Protein AF-0000000087185429 (afdb_homodimer)

Nearest PDB structures (foldseek):
  2g0b-assembly11_D  TM=6.725E-01  e=2.643E-06  uncultured bacterium
  3igr-assembly1_A  TM=6.087E-01  e=1.611E-06  Aliivibrio fischeri ES114
  2psw-assembly2_B  TM=6.385E-01  e=3.778E-05  Homo sapiens
  6wf5-assembly2_B  TM=6.052E-01  e=3.726E-04  Homo sapiens
  7crm-assembly1_B  TM=5.732E-01  e=5.327E-03  Mycolicibacterium smegmatis MC2 155

InterPro domains:
  IPR000182 GNAT domain [PF00583] (148-203)
  IPR000182 GNAT domain [PS51186] (90-230)
  IPR016181 Acyl-CoA N-acyltransferase [SSF55729] (7-210)
  IPR052523 Trichothecene Biosynthesis Acetyltransferases [PTHR42791] (1-214)

Solvent-accessible surface area (backbone atoms only — not comparable to full-atom values): 26079 Å² total; per-residue (Å²): 137,78,51,90,70,32,45,80,39,75,58,53,82,88,43,38,69,62,54,15,49,47,51,40,57,57,47,65,69,37,53,64,41,60,60,30,30,52,74,60,78,37,62,70,47,47,51,52,53,32,38,50,51,46,50,51,41,70,70,33,90,54,34,48,46,33,30,29,27,33,64,84,81,63,45,74,43,31,39,38,31,38,33,59,40,48,71,82,55,75,57,63,75,61,40,47,93,95,62,58,57,61,71,56,81,58,45,29,59,70,51,46,49,53,52,52,51,42,52,49,54,31,55,51,46,61,60,43,54,70,67,61,69,76,63,68,66,56,70,65,73,78,84,68,72,100,72,83,60,46,31,33,29,49,74,48,77,42,60,39,79,94,54,55,95,69,54,55,69,59,52,52,48,51,50,51,50,50,51,21,57,75,66,72,29,52,41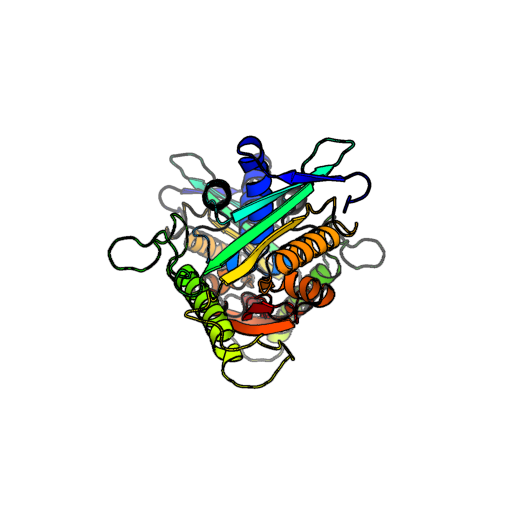,34,32,73,33,49,35,88,50,42,62,57,43,44,74,72,55,32,41,81,74,37,71,43,78,41,63,49,45,81,80,45,59,78,45,40,18,42,19,41,29,36,43,31,24,30,33,46,77,99,137,76,51,89,70,34,43,84,41,74,58,54,82,87,42,37,69,62,54,16,50,48,52,40,59,58,48,63,69,37,54,63,41,63,62,31,32,51,75,59,79,38,60,70,47,47,50,52,53,31,38,49,52,48,51,52,42,72,70,32,91,54,34,50,46,34,30,29,29,32,63,86,82,65,45,76,42,31,38,39,31,38,32,58,41,46,71,81,56,77,57,63,74,60,38,48,91,94,61,59,58,61,70,57,83,58,46,29,59,70,51,46,50,53,52,52,51,43,53,50,53,29,56,50,45,62,60,42,52,69,65,60,70,76,62,68,69,56,70,65,73,79,83,68,71,101,71,83,60,46,31,33,29,51,75,46,74,41,64,39,77,94,54,54,95,69,54,55,68,58,51,52,46,51,51,52,49,50,51,20,58,75,67,72,29,54,41,31,34,75,33,48,36,88,49,40,63,57,43,43,74,72,56,31,40,82,76,36,71,41,77,41,62,49,45,80,82,45,59,77,44,42,18,43,19,41,29,35,42,31,24,30,33,46,78,105

Sequence (472 aa):
MSIPNHSILPSTEADVATLASFVQESKLQLAINRFLIIDWPNEPVQQALYTSAVESALKDPQVDTMKVVDDRSGDIVASMVLSRRSGDQAKVSTADAEGSPAVPHGVNPDVFSVVMDSVKEINEGLEGIEHLGMTCNFTRPAASDQGTNQRLELTHICVAPSSRRQGIGSQLMRLAVDKATAARLPLITCSEPPAHEFFLKQGLIDTKWVDIDLRKWAPDHAGYGVFRISGMSLPRMSIPNHSILPSTEADVATLASFVQESKLQLAINRFLIIDWPNEPVQQALYTSAVESALKDPQVDTMKVVDDRSGDIVASMVLSRRSGDQAKVSTADAEGSPAVPHGVNPDVFSVVMDSVKEINEGLEGIEHLGMTCNFTRPAASDQGTNQRLELTHICVAPSSRRQGIGSQLMRLAVDKATAARLPLITCSEPPAHEFFLKQGLIDTKWVDIDLRKWAPDHAGYGVFRISGMSLPR

Foldseek 3Di:
DDQVQKDKAFDDPVCLQVQLVQVLVVLLPDPLCQQFFAPPPPVVQSSVVSSVVSVVLSPDPQKTKMFMARNPPRDTFKIWMKGKDWLVVVQPPCQDDVRDRDRDPRTDPVSVVVVSVFVVVQSVLVVCVVPPPPDLVPVPDDPDDPDTLIAMETEDIGGHPVCPPSCPRLVVLVVSVVVCVVVVHKYKYWDWDVCVVVVVVSQKDFRDKDWDAPCVRPPPPPPGGITMITMIIHRD/DDQVQKDKAFDDPVCLQVQLVQVLVVLLPDPLCQQFFAPPPPVVQSSVVSSVVSVVLSPDPQKTKMFMARNVPRDTFKIWMKGKDWPVVVQPPCQDDVRDRDRDPRTDPVSVVVVSVFVVVQSVLVVCVVPPPPDPVPVPDDPDDPDTLIAMETEDIGGHPVCPPSCPRLVVLVVSVVVCVVVVHKYKYWDWDVCVVVVVVSQKDFRDKDWDAPCVRPPPPPPGGITMITMIIHRD

Structure (mmCIF, N/CA/C/O backbone):
data_AF-0000000087185429-model_v1
#
loop_
_entity.id
_entity.type
_entity.pdbx_description
1 polymer 'N-acetyltransferase domain-containing protein'
#
loop_
_atom_site.group_PDB
_atom_site.id
_atom_site.type_symbol
_atom_site.label_atom_id
_atom_site.label_alt_id
_atom_site.label_comp_id
_atom_site.label_asym_id
_atom_site.label_entity_id
_atom_site.label_seq_id
_atom_site.pdbx_PDB_ins_code
_atom_site.Cartn_x
_atom_site.Cartn_y
_atom_site.Cartn_z
_atom_site.occupancy
_atom_site.B_iso_or_equiv
_atom_site.auth_seq_id
_atom_site.auth_comp_id
_atom_site.auth_asym_id
_atom_site.auth_atom_id
_atom_site.pdbx_PDB_model_num
ATOM 1 N N . MET A 1 1 ? 10.859 28.688 21.25 1 48.25 1 MET A N 1
ATOM 2 C CA . MET A 1 1 ? 10.828 27.406 21.938 1 48.25 1 MET A CA 1
ATOM 3 C C . MET A 1 1 ? 11.703 26.391 21.219 1 48.25 1 MET A C 1
ATOM 5 O O . MET A 1 1 ? 11.523 26.141 20.016 1 48.25 1 MET A O 1
ATOM 9 N N . SER A 1 2 ? 12.914 26.234 21.719 1 63.72 2 SER A N 1
ATOM 10 C CA . SER A 1 2 ? 13.992 25.516 21.047 1 63.72 2 SER A CA 1
ATOM 11 C C . SER A 1 2 ? 13.914 24.016 21.328 1 63.72 2 SER A C 1
ATOM 13 O O . SER A 1 2 ? 13.469 23.594 22.406 1 63.72 2 SER A O 1
ATOM 15 N N . ILE A 1 3 ? 13.727 23.141 20.312 1 69.88 3 ILE A N 1
ATOM 16 C CA . ILE A 1 3 ? 13.93 21.703 20.438 1 69.88 3 ILE A CA 1
ATOM 17 C C . ILE A 1 3 ? 15.398 21.406 20.734 1 69.88 3 ILE A C 1
ATOM 19 O O . ILE A 1 3 ? 16.281 21.828 20 1 69.88 3 ILE A O 1
ATOM 23 N N . PRO A 1 4 ? 15.602 20.797 21.938 1 80.5 4 PRO A N 1
ATOM 24 C CA . PRO A 1 4 ? 17.016 20.547 22.203 1 80.5 4 PRO A CA 1
ATOM 25 C C . PRO A 1 4 ? 17.75 19.953 21 1 80.5 4 PRO A C 1
ATOM 27 O O . PRO A 1 4 ? 17.266 19 20.391 1 80.5 4 PRO A O 1
ATOM 30 N N . ASN A 1 5 ? 18.812 20.547 20.656 1 89.12 5 ASN A N 1
ATOM 31 C CA . ASN A 1 5 ? 19.719 20.094 19.609 1 89.12 5 ASN A CA 1
ATOM 32 C C . ASN A 1 5 ? 19.094 20.219 18.234 1 89.12 5 ASN A C 1
ATOM 34 O O . ASN A 1 5 ? 19.516 19.547 17.281 1 89.12 5 ASN A O 1
ATOM 38 N N . HIS A 1 6 ? 18.031 20.953 18.125 1 94.19 6 HIS A N 1
ATOM 39 C CA . HIS A 1 6 ? 17.375 21.203 16.844 1 94.19 6 HIS A CA 1
ATOM 40 C C . HIS A 1 6 ? 17 22.672 16.688 1 94.19 6 HIS A C 1
ATOM 42 O O . HIS A 1 6 ? 16.797 23.375 17.672 1 94.19 6 HIS A O 1
ATOM 48 N N . SER A 1 7 ? 16.953 23.172 15.539 1 94.81 7 SER A N 1
ATOM 49 C CA . SER A 1 7 ? 16.516 24.516 15.203 1 94.81 7 SER A CA 1
ATOM 50 C C . SER A 1 7 ? 15.328 24.5 14.258 1 94.81 7 SER A C 1
ATOM 52 O O . SER A 1 7 ? 15.281 23.703 13.312 1 94.81 7 SER A O 1
ATOM 54 N N . ILE A 1 8 ? 14.352 25.281 14.57 1 96 8 ILE A N 1
ATOM 55 C CA . ILE A 1 8 ? 13.211 25.484 13.68 1 96 8 ILE A CA 1
ATOM 56 C C . ILE A 1 8 ? 13.445 26.703 12.797 1 96 8 ILE A C 1
ATOM 58 O O . ILE A 1 8 ? 13.617 27.812 13.312 1 96 8 ILE A O 1
ATOM 62 N N . LEU A 1 9 ? 13.461 26.5 11.523 1 96.31 9 LEU A N 1
ATOM 63 C CA . LEU A 1 9 ? 13.758 27.562 10.57 1 96.31 9 LEU A CA 1
ATOM 64 C C . LEU A 1 9 ? 12.719 27.609 9.461 1 96.31 9 LEU A C 1
ATOM 66 O O . LEU A 1 9 ? 12.078 26.609 9.156 1 96.31 9 LEU A O 1
ATOM 70 N N . PRO A 1 10 ? 12.523 28.781 8.914 1 96.69 10 PRO A N 1
ATOM 71 C CA . PRO A 1 10 ? 11.703 28.812 7.699 1 96.69 10 PRO A CA 1
ATOM 72 C C . PRO A 1 10 ? 12.297 27.969 6.566 1 96.69 10 PRO A C 1
ATOM 74 O O . PRO A 1 10 ? 13.516 27.922 6.402 1 96.69 10 PRO A O 1
ATOM 77 N N . SER A 1 11 ? 11.477 27.375 5.82 1 97.44 11 SER A N 1
ATOM 78 C CA . SER A 1 11 ? 11.945 26.609 4.672 1 97.44 11 SER A CA 1
ATOM 79 C C . SER A 1 11 ? 12.32 27.516 3.512 1 97.44 11 SER A C 1
ATOM 81 O O . SER A 1 11 ? 11.82 28.641 3.414 1 97.44 11 SER A O 1
ATOM 83 N N . THR A 1 12 ? 13.219 27.047 2.662 1 97.06 12 THR A N 1
ATOM 84 C CA . THR A 1 12 ? 13.656 27.781 1.475 1 97.06 12 THR A CA 1
ATOM 85 C C . THR A 1 12 ? 13.547 26.906 0.231 1 97.06 12 THR A C 1
ATOM 87 O O . THR A 1 12 ? 13.227 25.719 0.33 1 97.06 12 THR A O 1
ATOM 90 N N . GLU A 1 13 ? 13.828 27.469 -0.905 1 97 13 GLU A N 1
ATOM 91 C CA . GLU A 1 13 ? 13.781 26.734 -2.168 1 97 13 GLU A CA 1
ATOM 92 C C . GLU A 1 13 ? 14.789 25.594 -2.178 1 97 13 GLU A C 1
ATOM 94 O O . GLU A 1 13 ? 14.539 24.547 -2.793 1 97 13 GLU A O 1
ATOM 99 N N . ALA A 1 14 ? 15.812 25.734 -1.462 1 97.56 14 ALA A N 1
ATOM 100 C CA . ALA A 1 14 ? 16.859 24.719 -1.407 1 97.56 14 ALA A CA 1
ATOM 101 C C . ALA A 1 14 ? 16.375 23.469 -0.679 1 97.56 14 ALA A C 1
ATOM 103 O O . ALA A 1 14 ? 16.984 22.406 -0.791 1 97.56 14 ALA A O 1
ATOM 104 N N . ASP A 1 15 ? 15.312 23.609 0.046 1 98.06 15 ASP A N 1
ATOM 105 C CA . ASP A 1 15 ? 14.836 22.516 0.892 1 98.06 15 ASP A CA 1
ATOM 106 C C . ASP A 1 15 ? 13.758 21.703 0.185 1 98.06 15 ASP A C 1
ATOM 108 O O . ASP A 1 15 ? 13.305 20.688 0.7 1 98.06 15 ASP A O 1
ATOM 112 N N . VAL A 1 16 ? 13.352 22.094 -1.02 1 97.56 16 VAL A N 1
ATOM 113 C CA . VAL A 1 16 ? 12.148 21.594 -1.669 1 97.56 16 VAL A CA 1
ATOM 114 C C . VAL A 1 16 ? 12.25 20.094 -1.862 1 97.56 16 VAL A C 1
ATOM 116 O O . VAL A 1 16 ? 11.32 19.344 -1.54 1 97.56 16 VAL A O 1
ATOM 119 N N . ALA A 1 17 ? 13.352 19.609 -2.334 1 97.5 17 ALA A N 1
ATOM 120 C CA . ALA A 1 17 ? 13.523 18.188 -2.607 1 97.5 17 ALA A CA 1
ATOM 121 C C . ALA A 1 17 ? 13.344 17.359 -1.337 1 97.5 17 ALA A C 1
ATOM 123 O O . ALA A 1 17 ? 12.648 16.344 -1.342 1 97.5 17 ALA A O 1
ATOM 124 N N . THR A 1 18 ? 13.938 17.781 -0.292 1 97.5 18 THR A N 1
ATOM 125 C CA . THR A 1 18 ? 13.891 17.078 0.98 1 97.5 18 THR A CA 1
ATOM 126 C C . THR A 1 18 ? 12.477 17.109 1.559 1 97.5 18 THR A C 1
ATOM 128 O O . THR A 1 18 ? 11.953 16.078 1.999 1 97.5 18 THR A O 1
ATOM 131 N N . LEU A 1 19 ? 11.875 18.25 1.512 1 96.5 19 LEU A N 1
ATOM 132 C CA . LEU A 1 19 ? 10.539 18.391 2.064 1 96.5 19 LEU A CA 1
ATOM 133 C C . LEU A 1 19 ? 9.523 17.578 1.263 1 96.5 19 LEU A C 1
ATOM 135 O O . LEU A 1 19 ? 8.641 16.938 1.836 1 96.5 19 LEU A O 1
ATOM 139 N N . ALA A 1 20 ? 9.703 17.609 -0.04 1 95.69 20 ALA A N 1
ATOM 140 C CA . ALA A 1 20 ? 8.828 16.812 -0.901 1 95.69 20 ALA A CA 1
ATOM 141 C C . ALA A 1 20 ? 8.953 15.328 -0.604 1 95.69 20 ALA A C 1
ATOM 143 O O . ALA A 1 20 ? 7.961 14.594 -0.627 1 95.69 20 ALA A O 1
ATOM 144 N N . SER A 1 21 ? 10.148 14.914 -0.334 1 96.06 21 SER A N 1
ATOM 145 C CA . SER A 1 21 ? 10.367 13.508 -0.025 1 96.06 21 SER A CA 1
ATOM 146 C C . SER A 1 21 ? 9.672 13.109 1.27 1 96.06 21 SER A C 1
ATOM 148 O O . SER A 1 21 ? 9.18 11.984 1.396 1 96.06 21 SER A O 1
ATOM 150 N N . PHE A 1 22 ? 9.609 14.016 2.275 1 94.56 22 PHE A N 1
ATOM 151 C CA . PHE A 1 22 ? 8.883 13.758 3.518 1 94.56 22 PHE A CA 1
ATOM 152 C C . PHE A 1 22 ? 7.402 13.547 3.248 1 94.56 22 PHE A C 1
ATOM 154 O O . PHE A 1 22 ? 6.805 12.586 3.74 1 94.56 22 PHE A O 1
ATOM 161 N N . VAL A 1 23 ? 6.91 14.422 2.424 1 93.06 23 VAL A N 1
ATOM 162 C CA . VAL A 1 23 ? 5.484 14.352 2.115 1 93.06 23 VAL A CA 1
ATOM 163 C C . VAL A 1 23 ? 5.188 13.07 1.334 1 93.06 23 VAL A C 1
ATOM 165 O O . VAL A 1 23 ? 4.242 12.344 1.654 1 93.06 23 VAL A O 1
ATOM 168 N N . GLN A 1 24 ? 6.008 12.812 0.373 1 93.94 24 GLN A N 1
ATOM 169 C CA . GLN A 1 24 ? 5.82 11.625 -0.457 1 93.94 24 GLN A CA 1
ATOM 170 C C . GLN A 1 24 ? 5.852 10.352 0.386 1 93.94 24 GLN A C 1
ATOM 172 O O . GLN A 1 24 ? 5.004 9.477 0.224 1 93.94 24 GLN A O 1
ATOM 177 N N . GLU A 1 25 ? 6.801 10.258 1.239 1 92.44 25 GLU A N 1
ATOM 178 C CA . GLU A 1 25 ? 6.938 9.078 2.096 1 92.44 25 GLU A CA 1
ATOM 179 C C . GLU A 1 25 ? 5.719 8.906 2.996 1 92.44 25 GLU A C 1
ATOM 181 O O . GLU A 1 25 ? 5.254 7.785 3.211 1 92.44 25 GLU A O 1
ATOM 186 N N . SER A 1 26 ? 5.262 10 3.492 1 91.94 26 SER A N 1
ATOM 187 C CA . SER A 1 26 ? 4.094 9.953 4.363 1 91.94 26 SER A CA 1
ATOM 188 C C . SER A 1 26 ? 2.848 9.523 3.594 1 91.94 26 SER A C 1
ATOM 190 O O . SER A 1 26 ? 2.096 8.656 4.051 1 91.94 26 SER A O 1
ATOM 192 N N . LYS A 1 27 ? 2.666 10.07 2.404 1 93.5 27 LYS A N 1
ATOM 193 C CA . LYS A 1 27 ? 1.468 9.789 1.622 1 93.5 27 LYS A CA 1
ATOM 194 C C . LYS A 1 27 ? 1.499 8.359 1.069 1 93.5 27 LYS A C 1
ATOM 196 O O . LYS A 1 27 ? 0.457 7.719 0.943 1 93.5 27 LYS A O 1
ATOM 201 N N . LEU A 1 28 ? 2.658 7.91 0.781 1 93.56 28 LEU A N 1
ATOM 202 C CA . LEU A 1 28 ? 2.818 6.562 0.248 1 93.56 28 LEU A CA 1
ATOM 203 C C . LEU A 1 28 ? 2.285 5.523 1.229 1 93.56 28 LEU A C 1
ATOM 205 O O . LEU A 1 28 ? 1.789 4.473 0.819 1 93.56 28 LEU A O 1
ATOM 209 N N . GLN A 1 29 ? 2.322 5.84 2.465 1 92.62 29 GLN A N 1
ATOM 210 C CA . GLN A 1 29 ? 1.948 4.883 3.498 1 92.62 29 GLN A CA 1
ATOM 211 C C . GLN A 1 29 ? 0.431 4.777 3.627 1 92.62 29 GLN A C 1
ATOM 213 O O . GLN A 1 29 ? -0.08 3.855 4.27 1 92.62 29 GLN A O 1
ATOM 218 N N . LEU A 1 30 ? -0.275 5.637 3.064 1 95.19 30 LEU A N 1
ATOM 219 C CA . LEU A 1 30 ? -1.728 5.656 3.203 1 95.19 30 LEU A CA 1
ATOM 220 C C . LEU A 1 30 ? -2.379 4.664 2.244 1 95.19 30 LEU A C 1
ATOM 222 O O . LEU A 1 30 ? -2.01 4.602 1.068 1 95.19 30 LEU A O 1
ATOM 226 N N . ALA A 1 31 ? -3.381 3.922 2.775 1 97.5 31 ALA A N 1
ATOM 227 C CA . ALA A 1 31 ? -4.09 2.945 1.951 1 97.5 31 ALA A CA 1
ATOM 228 C C . ALA A 1 31 ? -4.707 3.607 0.724 1 97.5 31 ALA A C 1
ATOM 230 O O . ALA A 1 31 ? -4.719 3.027 -0.364 1 97.5 31 ALA A O 1
ATOM 231 N N . ILE A 1 32 ? -5.18 4.812 0.864 1 96.75 32 ILE A N 1
ATOM 232 C CA . ILE A 1 32 ? -5.895 5.488 -0.214 1 96.75 32 ILE A CA 1
ATOM 233 C C . ILE A 1 32 ? -4.914 5.863 -1.324 1 96.75 32 ILE A C 1
ATOM 235 O O . ILE A 1 32 ? -5.312 6.047 -2.477 1 96.75 32 ILE A O 1
ATOM 239 N N . ASN A 1 33 ? -3.619 6.062 -0.973 1 97 33 ASN A N 1
ATOM 240 C CA . ASN A 1 33 ? -2.604 6.383 -1.971 1 97 33 ASN A CA 1
ATOM 241 C C . ASN A 1 33 ? -2.566 5.34 -3.086 1 97 33 ASN A C 1
ATOM 243 O O . ASN A 1 33 ? -2.348 5.68 -4.25 1 97 33 ASN A O 1
ATOM 247 N N . ARG A 1 34 ? -2.846 4.102 -2.771 1 96.62 34 ARG A N 1
ATOM 248 C CA . ARG A 1 34 ? -2.873 2.982 -3.707 1 96.62 34 ARG A CA 1
ATOM 249 C C . ARG A 1 34 ? -3.842 3.25 -4.855 1 96.62 34 ARG A C 1
ATOM 251 O O . ARG A 1 34 ? -3.596 2.838 -5.988 1 96.62 34 ARG A O 1
ATOM 258 N N . PHE A 1 35 ? -4.824 3.93 -4.582 1 97.25 35 PHE A N 1
ATOM 259 C CA . PHE A 1 35 ? -5.891 4.113 -5.562 1 97.25 35 PHE A CA 1
ATOM 260 C C . PHE A 1 35 ? -5.844 5.516 -6.156 1 97.25 35 PHE A C 1
ATOM 262 O O . PHE A 1 35 ? -6.434 5.77 -7.211 1 97.25 35 PHE A O 1
ATOM 269 N N . LEU A 1 36 ? -5.188 6.387 -5.438 1 96 36 LEU A N 1
ATOM 270 C CA . LEU A 1 36 ? -5.098 7.781 -5.859 1 96 36 LEU A CA 1
ATOM 271 C C . LEU A 1 36 ? -4.121 7.938 -7.02 1 96 36 LEU A C 1
ATOM 273 O O . LEU A 1 36 ? -4.359 8.727 -7.934 1 96 36 LEU A O 1
ATOM 277 N N . ILE A 1 37 ? -3.045 7.191 -7.055 1 96.38 37 ILE A N 1
ATOM 278 C CA . ILE A 1 37 ? -1.981 7.312 -8.047 1 96.38 37 ILE A CA 1
ATOM 279 C C . ILE A 1 37 ? -2.178 6.273 -9.148 1 96.38 37 ILE A C 1
ATOM 281 O O . ILE A 1 37 ? -2.291 5.078 -8.867 1 96.38 37 ILE A O 1
ATOM 285 N N . ILE A 1 38 ? -2.262 6.648 -10.344 1 95.12 38 ILE A N 1
ATOM 286 C CA . ILE A 1 38 ? -2.383 5.742 -11.484 1 95.12 38 ILE A CA 1
ATOM 287 C C . ILE A 1 38 ? -1.075 4.977 -11.672 1 95.12 38 ILE A C 1
ATOM 289 O O . ILE A 1 38 ? 0.01 5.555 -11.57 1 95.12 38 ILE A O 1
ATOM 293 N N . ASP A 1 39 ? -1.194 3.658 -11.992 1 92.31 39 ASP A N 1
ATOM 294 C CA . ASP A 1 39 ? -0.044 2.781 -12.188 1 92.31 39 ASP A CA 1
ATOM 295 C C . ASP A 1 39 ? 0.844 2.75 -10.945 1 92.31 39 ASP A C 1
ATOM 297 O O . ASP A 1 39 ? 2.059 2.943 -11.047 1 92.31 39 ASP A O 1
ATOM 301 N N . TRP A 1 40 ? 0.24 2.586 -9.812 1 93.62 40 TRP A N 1
ATOM 302 C CA . TRP A 1 40 ? 0.867 2.645 -8.492 1 93.62 40 TRP A CA 1
ATOM 303 C C . TRP A 1 40 ? 2.018 1.65 -8.398 1 93.62 40 TRP A C 1
ATOM 305 O O . TRP A 1 40 ? 1.944 0.548 -8.945 1 93.62 40 TRP A O 1
ATOM 315 N N . PRO A 1 41 ? 3.203 2.062 -7.816 1 92.88 41 PRO A N 1
ATOM 316 C CA . PRO A 1 41 ? 3.371 3.268 -7 1 92.88 41 PRO A CA 1
ATOM 317 C C . PRO A 1 41 ? 3.701 4.504 -7.832 1 92.88 41 PRO A C 1
ATOM 319 O O . PRO A 1 41 ? 3.529 5.633 -7.367 1 92.88 41 PRO A O 1
ATOM 322 N N . ASN A 1 42 ? 4.207 4.258 -9.055 1 94.25 42 ASN A N 1
ATOM 323 C CA . ASN A 1 42 ? 4.5 5.344 -9.977 1 94.25 42 ASN A CA 1
ATOM 324 C C . ASN A 1 42 ? 5.293 6.457 -9.305 1 94.25 42 ASN A C 1
ATOM 326 O O . ASN A 1 42 ? 4.84 7.602 -9.242 1 94.25 42 ASN A O 1
ATOM 330 N N . GLU A 1 43 ? 6.508 6.215 -8.891 1 93.12 43 GLU A N 1
ATOM 331 C CA . GLU A 1 43 ? 7.332 7.086 -8.055 1 93.12 43 GLU A CA 1
ATOM 332 C C . GLU A 1 43 ? 7.582 8.43 -8.734 1 93.12 43 GLU A C 1
ATOM 334 O O . GLU A 1 43 ? 7.484 9.477 -8.094 1 93.12 43 GLU A O 1
ATOM 339 N N . PRO A 1 44 ? 7.805 8.422 -10.016 1 94.75 44 PRO A N 1
ATOM 340 C CA . PRO A 1 44 ? 8.047 9.711 -10.656 1 94.75 44 PRO A CA 1
ATOM 341 C C . PRO A 1 44 ? 6.848 10.648 -10.57 1 94.75 44 PRO A C 1
ATOM 343 O O . PRO A 1 44 ? 7.008 11.852 -10.328 1 94.75 44 PRO A O 1
ATOM 346 N N . VAL A 1 45 ? 5.684 10.133 -10.695 1 94.19 45 VAL A N 1
ATOM 347 C CA . VAL A 1 45 ? 4.473 10.938 -10.641 1 94.19 45 VAL A CA 1
ATOM 348 C C . VAL A 1 45 ? 4.266 11.469 -9.227 1 94.19 45 VAL A C 1
ATOM 350 O O . VAL A 1 45 ? 3.939 12.641 -9.031 1 94.19 45 VAL A O 1
ATOM 353 N N . GLN A 1 46 ? 4.473 10.633 -8.273 1 95.5 46 GLN A N 1
ATOM 354 C CA . GLN A 1 46 ? 4.305 11.062 -6.887 1 95.5 46 GLN A CA 1
ATOM 355 C C . GLN A 1 46 ? 5.328 12.125 -6.512 1 95.5 46 GLN A C 1
ATOM 357 O O . GLN A 1 46 ? 4.992 13.117 -5.855 1 95.5 46 GLN A O 1
ATOM 362 N N . GLN A 1 47 ? 6.508 11.898 -6.965 1 95.69 47 GLN A N 1
ATOM 363 C CA . GLN A 1 47 ? 7.559 12.875 -6.695 1 95.69 47 GLN A CA 1
ATOM 364 C C . GLN A 1 47 ? 7.207 14.234 -7.289 1 95.69 47 GLN A C 1
ATOM 366 O O . GLN A 1 47 ? 7.379 15.266 -6.633 1 95.69 47 GLN A O 1
ATOM 371 N N . ALA A 1 48 ? 6.762 14.227 -8.492 1 94.56 48 ALA A N 1
ATOM 372 C CA . ALA A 1 48 ? 6.387 15.477 -9.148 1 94.56 48 ALA A CA 1
ATOM 373 C C . ALA A 1 48 ? 5.227 16.156 -8.43 1 94.56 48 ALA A C 1
ATOM 375 O O . ALA A 1 48 ? 5.23 17.375 -8.234 1 94.56 48 ALA A O 1
ATOM 376 N N . LEU A 1 49 ? 4.27 15.352 -8.055 1 92 49 LEU A N 1
ATOM 377 C CA . LEU A 1 49 ? 3.08 15.844 -7.375 1 92 49 LEU A CA 1
ATOM 378 C C . LEU A 1 49 ? 3.451 16.547 -6.07 1 92 49 LEU A C 1
ATOM 380 O O . LEU A 1 49 ? 3.061 17.688 -5.848 1 92 49 LEU A O 1
ATOM 384 N N . TYR A 1 50 ? 4.273 15.938 -5.262 1 93.38 50 TYR A N 1
ATOM 385 C CA . TYR A 1 50 ? 4.559 16.469 -3.934 1 93.38 50 TYR A CA 1
ATOM 386 C C . TYR A 1 50 ? 5.633 17.547 -3.994 1 93.38 50 TYR A C 1
ATOM 388 O O . TYR A 1 50 ? 5.672 18.438 -3.15 1 93.38 50 TYR A O 1
ATOM 396 N N . THR A 1 51 ? 6.508 17.469 -5.027 1 95.38 51 THR A N 1
ATOM 397 C CA . THR A 1 51 ? 7.41 18.594 -5.277 1 95.38 51 THR A CA 1
ATOM 398 C C . THR A 1 51 ? 6.625 19.859 -5.605 1 95.38 51 THR A C 1
ATOM 400 O O . THR A 1 51 ? 6.883 20.922 -5.035 1 95.38 51 THR A O 1
ATOM 403 N N . SER A 1 52 ? 5.656 19.703 -6.461 1 91.38 52 SER A N 1
ATOM 404 C CA . SER A 1 52 ? 4.816 20.828 -6.84 1 91.38 52 SER A CA 1
ATOM 405 C C . SER A 1 52 ? 4.047 21.375 -5.645 1 91.38 52 SER A C 1
ATOM 407 O O . SER A 1 52 ? 3.918 22.594 -5.484 1 91.38 52 SER A O 1
ATOM 409 N N . ALA A 1 53 ? 3.566 20.547 -4.812 1 89.19 53 ALA A N 1
ATOM 410 C CA . ALA A 1 53 ? 2.816 20.953 -3.629 1 89.19 53 ALA A CA 1
ATOM 411 C C . ALA A 1 53 ? 3.686 21.781 -2.684 1 89.19 53 ALA A C 1
ATOM 413 O O . ALA A 1 53 ? 3.252 22.812 -2.174 1 89.19 53 ALA A O 1
ATOM 414 N N . VAL A 1 54 ? 4.934 21.344 -2.471 1 93.06 54 VAL A N 1
ATOM 415 C CA . VAL A 1 54 ? 5.852 22.047 -1.577 1 93.06 54 VAL A CA 1
ATOM 416 C C . VAL A 1 54 ? 6.242 23.391 -2.186 1 93.06 54 VAL A C 1
ATOM 418 O O . VAL A 1 54 ? 6.277 24.406 -1.489 1 93.06 54 VAL A O 1
ATOM 421 N N . GLU A 1 55 ? 6.469 23.391 -3.461 1 94.06 55 GLU A N 1
ATOM 422 C CA . GLU A 1 55 ? 6.824 24.625 -4.148 1 94.06 55 GLU A CA 1
ATOM 423 C C . GLU A 1 55 ? 5.695 25.641 -4.07 1 94.06 55 GLU A C 1
ATOM 425 O O . GLU A 1 55 ? 5.938 26.828 -3.828 1 94.06 55 GLU A O 1
ATOM 430 N N . SER A 1 56 ? 4.512 25.172 -4.309 1 89.19 56 SER A N 1
ATOM 431 C CA . SER A 1 56 ? 3.352 26.047 -4.246 1 89.19 56 SER A CA 1
ATOM 432 C C . SER A 1 56 ? 3.182 26.641 -2.852 1 89.19 56 SER A C 1
ATOM 434 O O . SER A 1 56 ? 2.867 27.828 -2.707 1 89.19 56 SER A O 1
ATOM 436 N N . ALA A 1 57 ? 3.391 25.844 -1.861 1 89.38 57 ALA A N 1
ATOM 437 C CA . ALA A 1 57 ? 3.291 26.312 -0.481 1 89.38 57 ALA A CA 1
ATOM 438 C C . ALA A 1 57 ? 4.34 27.375 -0.186 1 89.38 57 ALA A C 1
ATOM 440 O O . ALA A 1 57 ? 4.051 28.375 0.479 1 89.38 57 ALA A O 1
ATOM 441 N N . LEU A 1 58 ? 5.527 27.203 -0.661 1 93.88 58 LEU A N 1
ATOM 442 C CA . LEU A 1 58 ? 6.629 28.125 -0.424 1 93.88 58 LEU A CA 1
ATOM 443 C C . LEU A 1 58 ? 6.348 29.484 -1.061 1 93.88 58 LEU A C 1
ATOM 445 O O . LEU A 1 58 ? 6.789 30.516 -0.553 1 93.88 58 LEU A O 1
ATOM 449 N N . LYS A 1 59 ? 5.578 29.469 -2.1 1 92.31 59 LYS A N 1
ATOM 450 C CA . LYS A 1 59 ? 5.34 30.688 -2.865 1 92.31 59 LYS A CA 1
ATOM 451 C C . LYS A 1 59 ? 4.09 31.406 -2.373 1 92.31 59 LYS A C 1
ATOM 453 O O . LYS A 1 59 ? 3.84 32.562 -2.75 1 92.31 59 LYS A O 1
ATOM 458 N N . ASP A 1 60 ? 3.301 30.766 -1.599 1 89.06 60 ASP A N 1
ATOM 459 C CA . ASP A 1 60 ? 2.041 31.328 -1.125 1 89.06 60 ASP A CA 1
ATOM 460 C C . ASP A 1 60 ? 2.256 32.156 0.129 1 89.06 60 ASP A C 1
ATOM 462 O O . ASP A 1 60 ? 2.674 31.656 1.168 1 89.06 60 ASP A O 1
ATOM 466 N N . PRO A 1 61 ? 1.948 33.438 0.098 1 92.25 61 PRO A N 1
ATOM 467 C CA . PRO A 1 61 ? 2.174 34.312 1.255 1 92.25 61 PRO A CA 1
ATOM 468 C C . PRO A 1 61 ? 1.263 33.969 2.434 1 92.25 61 PRO A C 1
ATOM 470 O O . PRO A 1 61 ? 1.499 34.438 3.553 1 92.25 61 PRO A O 1
ATOM 473 N N . GLN A 1 62 ? 0.258 33.156 2.23 1 90.81 62 GLN A N 1
ATOM 474 C CA . GLN A 1 62 ? -0.653 32.75 3.303 1 90.81 62 GLN A CA 1
ATOM 475 C C . GLN A 1 62 ? -0.194 31.469 3.975 1 90.81 62 GLN A C 1
ATOM 477 O O . GLN A 1 62 ? -0.85 30.984 4.891 1 90.81 62 GLN A O 1
ATOM 482 N N . VAL A 1 63 ? 0.946 31 3.484 1 91.06 63 VAL A N 1
ATOM 483 C CA . VAL A 1 63 ? 1.425 29.719 3.971 1 91.06 63 VAL A CA 1
ATOM 484 C C . VAL A 1 63 ? 2.779 29.891 4.656 1 91.06 63 VAL A C 1
ATOM 486 O O . VAL A 1 63 ? 3.676 30.547 4.113 1 91.06 63 VAL A O 1
ATOM 489 N N . ASP A 1 64 ? 2.832 29.422 5.848 1 95.56 64 ASP A N 1
ATOM 490 C CA . ASP A 1 64 ? 4.094 29.359 6.582 1 95.56 64 ASP A CA 1
ATOM 491 C C . ASP A 1 64 ? 4.699 27.953 6.508 1 95.56 64 ASP A C 1
ATOM 493 O O . ASP A 1 64 ? 4.125 27 7.02 1 95.56 64 ASP A O 1
ATOM 497 N N . THR A 1 65 ? 5.852 27.859 5.824 1 95.56 65 THR A N 1
ATOM 498 C CA . THR A 1 65 ? 6.562 26.594 5.715 1 95.56 65 THR A CA 1
ATOM 499 C C . THR A 1 65 ? 7.801 26.594 6.609 1 95.56 65 THR A C 1
ATOM 501 O O . THR A 1 65 ? 8.625 27.5 6.531 1 95.56 65 THR A O 1
ATOM 504 N N . MET A 1 66 ? 7.922 25.578 7.438 1 97 66 MET A N 1
ATOM 505 C CA . MET A 1 66 ? 9.039 25.5 8.375 1 97 66 MET A CA 1
ATOM 506 C C . MET A 1 66 ? 9.727 24.141 8.281 1 97 66 MET A C 1
ATOM 508 O O . MET A 1 66 ? 9.102 23.141 7.922 1 97 66 MET A O 1
ATOM 512 N N . LYS A 1 67 ? 11 24.188 8.586 1 97.44 67 LYS A N 1
ATOM 513 C CA . LYS A 1 67 ? 11.812 22.969 8.68 1 97.44 67 LYS A CA 1
ATOM 514 C C . LYS A 1 67 ? 12.492 22.859 10.039 1 97.44 67 LYS A C 1
ATOM 516 O O . LYS A 1 67 ? 12.719 23.875 10.711 1 97.44 67 LYS A O 1
ATOM 521 N N . VAL A 1 68 ? 12.734 21.688 10.461 1 97.62 68 VAL A N 1
ATOM 522 C CA . VAL A 1 68 ? 13.531 21.406 11.648 1 97.62 68 VAL A CA 1
ATOM 523 C C . VAL A 1 68 ? 14.883 20.828 11.242 1 97.62 68 VAL A C 1
ATOM 525 O O . VAL A 1 68 ? 14.938 19.844 10.508 1 97.62 68 VAL A O 1
ATOM 528 N N . VAL A 1 69 ? 15.898 21.438 11.711 1 97.25 69 VAL A N 1
ATOM 529 C CA . VAL A 1 69 ? 17.25 21.016 11.359 1 97.25 69 VAL A CA 1
ATOM 530 C C . VAL A 1 69 ? 17.969 20.484 12.594 1 97.25 69 VAL A C 1
ATOM 532 O O . VAL A 1 69 ? 17.906 21.078 13.672 1 97.25 69 VAL A O 1
ATOM 535 N N . ASP A 1 70 ? 18.562 19.281 12.422 1 95.81 70 ASP A N 1
ATOM 536 C CA . ASP A 1 70 ? 19.453 18.781 13.453 1 95.81 70 ASP A CA 1
ATOM 537 C C . ASP A 1 70 ? 20.734 19.625 13.539 1 95.81 70 ASP A C 1
ATOM 539 O O . ASP A 1 70 ? 21.469 19.75 12.562 1 95.81 70 ASP A O 1
ATOM 543 N N . ASP A 1 71 ? 20.969 20.125 14.727 1 94 71 ASP A N 1
ATOM 544 C CA . ASP A 1 71 ? 22.047 21.109 14.875 1 94 71 ASP A CA 1
ATOM 545 C C . ASP A 1 71 ? 23.406 20.484 14.633 1 94 71 ASP A C 1
ATOM 547 O O . ASP A 1 71 ? 24.344 21.172 14.211 1 94 71 ASP A O 1
ATOM 551 N N . ARG A 1 72 ? 23.578 19.266 14.914 1 93.5 72 ARG A N 1
ATOM 552 C CA . ARG A 1 72 ? 24.859 18.578 14.781 1 93.5 72 ARG A CA 1
ATOM 553 C C . ARG A 1 72 ? 25.125 18.156 13.336 1 93.5 72 ARG A C 1
ATOM 555 O O . ARG A 1 72 ? 26.141 18.516 12.758 1 93.5 72 ARG A O 1
ATOM 562 N N . SER A 1 73 ? 24.219 17.562 12.672 1 94.12 73 SER A N 1
ATOM 563 C CA . SER A 1 73 ? 24.422 17.016 11.336 1 94.12 73 SER A CA 1
ATOM 564 C C . SER A 1 73 ? 24.062 18.047 10.266 1 94.12 73 SER A C 1
ATOM 566 O O . SER A 1 73 ? 24.547 17.969 9.133 1 94.12 73 SER A O 1
ATOM 568 N N . GLY A 1 74 ? 23.141 18.984 10.578 1 94.88 74 GLY A N 1
ATOM 569 C CA . GLY A 1 74 ? 22.641 19.938 9.594 1 94.88 74 GLY A CA 1
ATOM 570 C C . GLY A 1 74 ? 21.531 19.375 8.734 1 94.88 74 GLY A C 1
ATOM 571 O O . GLY A 1 74 ? 20.984 20.062 7.875 1 94.88 74 GLY A O 1
ATOM 572 N N . ASP A 1 75 ? 21.125 18.141 9.016 1 96.81 75 ASP A N 1
ATOM 573 C CA . ASP A 1 75 ? 20.078 17.484 8.234 1 96.81 75 ASP A CA 1
ATOM 574 C C . ASP A 1 75 ? 18.688 18.016 8.617 1 96.81 75 ASP A C 1
ATOM 576 O O . ASP A 1 75 ? 18.422 18.281 9.789 1 96.81 75 ASP A O 1
ATOM 580 N N . ILE A 1 76 ? 17.906 18.172 7.594 1 98.06 76 ILE A N 1
ATOM 581 C CA . ILE A 1 76 ? 16.5 18.438 7.875 1 98.06 76 ILE A CA 1
ATOM 582 C C . ILE A 1 76 ? 15.828 17.172 8.391 1 98.06 76 ILE A C 1
ATOM 584 O O . ILE A 1 76 ? 15.891 16.125 7.746 1 98.06 76 ILE A O 1
ATOM 588 N N . VAL A 1 77 ? 15.102 17.281 9.523 1 97.38 77 VAL A N 1
ATOM 589 C CA . VAL A 1 77 ? 14.586 16.062 10.141 1 97.38 77 VAL A CA 1
ATOM 590 C C . VAL A 1 77 ? 13.062 16.141 10.242 1 97.38 77 VAL A C 1
ATOM 592 O O . VAL A 1 77 ? 12.406 15.156 10.57 1 97.38 77 VAL A O 1
ATOM 595 N N . ALA A 1 78 ? 12.484 17.297 9.992 1 97.62 78 ALA A N 1
ATOM 596 C CA . ALA A 1 78 ? 11.031 17.453 10.047 1 97.62 78 ALA A CA 1
ATOM 597 C C . ALA A 1 78 ? 10.578 18.688 9.281 1 97.62 78 ALA A C 1
ATOM 599 O O . ALA A 1 78 ? 11.406 19.516 8.875 1 97.62 78 ALA A O 1
ATOM 600 N N . SER A 1 79 ? 9.344 18.75 9.031 1 97.12 79 SER A N 1
ATOM 601 C CA . SER A 1 79 ? 8.742 19.906 8.359 1 97.12 79 SER A CA 1
ATOM 602 C C . SER A 1 79 ? 7.309 20.125 8.82 1 97.12 79 SER A C 1
A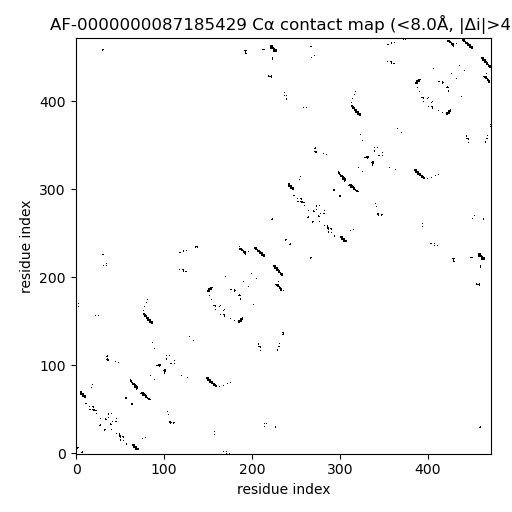TOM 604 O O . SER A 1 79 ? 6.652 19.188 9.297 1 97.12 79 SER A O 1
ATOM 606 N N . MET A 1 80 ? 6.867 21.359 8.758 1 96.81 80 MET A N 1
ATOM 607 C CA . MET A 1 80 ? 5.492 21.734 9.07 1 96.81 80 MET A CA 1
ATOM 608 C C . MET A 1 80 ? 5.016 22.859 8.156 1 96.81 80 MET A C 1
ATOM 610 O O . MET A 1 80 ? 5.777 23.781 7.836 1 96.81 80 MET A O 1
ATOM 614 N N . VAL A 1 81 ? 3.812 22.766 7.762 1 94.25 81 VAL A N 1
ATOM 615 C CA . VAL A 1 81 ? 3.195 23.766 6.91 1 94.25 81 VAL A CA 1
ATOM 616 C C . VAL A 1 81 ? 1.894 24.25 7.547 1 94.25 81 VAL A C 1
ATOM 618 O O . VAL A 1 81 ? 1.005 23.453 7.844 1 94.25 81 VAL A O 1
ATOM 621 N N . LEU A 1 82 ? 1.812 25.516 7.789 1 95.25 82 LEU A N 1
ATOM 622 C CA . LEU A 1 82 ? 0.618 26.188 8.297 1 95.25 82 LEU A CA 1
ATOM 623 C C . LEU A 1 82 ? 0.029 27.125 7.25 1 95.25 82 LEU A C 1
ATOM 625 O O . LEU A 1 82 ? 0.743 27.953 6.68 1 95.25 82 LEU A O 1
ATOM 629 N N . SER A 1 83 ? -1.247 26.938 7.027 1 90.75 83 SER A N 1
ATOM 630 C CA . SER A 1 83 ? -1.927 27.734 6.02 1 90.75 83 SER A CA 1
ATOM 631 C C . SER A 1 83 ? -3.025 28.594 6.645 1 90.75 83 SER A C 1
ATOM 633 O O . SER A 1 83 ? -3.875 28.078 7.379 1 90.75 83 SER A O 1
ATOM 635 N N . ARG A 1 84 ? -2.992 29.859 6.348 1 90.5 84 ARG A N 1
ATOM 636 C CA . ARG A 1 84 ? -4.105 30.719 6.719 1 90.5 84 ARG A CA 1
ATOM 637 C C . ARG A 1 84 ? -5.23 30.641 5.695 1 90.5 84 ARG A C 1
ATOM 639 O O . ARG A 1 84 ? -5.004 30.844 4.5 1 90.5 84 ARG A O 1
ATOM 646 N N . ARG A 1 85 ? -6.332 30.266 6.148 1 81.44 85 ARG A N 1
ATOM 647 C CA . ARG A 1 85 ? -7.465 30.062 5.25 1 81.44 85 ARG A CA 1
ATOM 648 C C . ARG A 1 85 ? -8.625 30.984 5.625 1 81.44 85 ARG A C 1
ATOM 650 O O . ARG A 1 85 ? -8.883 31.219 6.809 1 81.44 85 ARG A O 1
ATOM 657 N N . SER A 1 86 ? -9.195 31.641 4.602 1 72.56 86 SER A N 1
ATOM 658 C CA . SER A 1 86 ? -10.391 32.469 4.82 1 72.56 86 SER A CA 1
ATOM 659 C C . SER A 1 86 ? -11.656 31.703 4.398 1 72.56 86 SER A C 1
ATOM 661 O O . SER A 1 86 ? -11.602 30.828 3.527 1 72.56 86 SER A O 1
ATOM 663 N N . GLY A 1 87 ? -12.727 31.672 5.18 1 58.22 87 GLY A N 1
ATOM 664 C CA . GLY A 1 87 ? -13.984 30.984 4.926 1 58.22 87 GLY A CA 1
ATOM 665 C C . GLY A 1 87 ? -14.344 30.922 3.451 1 58.22 87 GLY A C 1
ATOM 666 O O . GLY A 1 87 ? -14.93 29.938 2.986 1 58.22 87 GLY A O 1
AT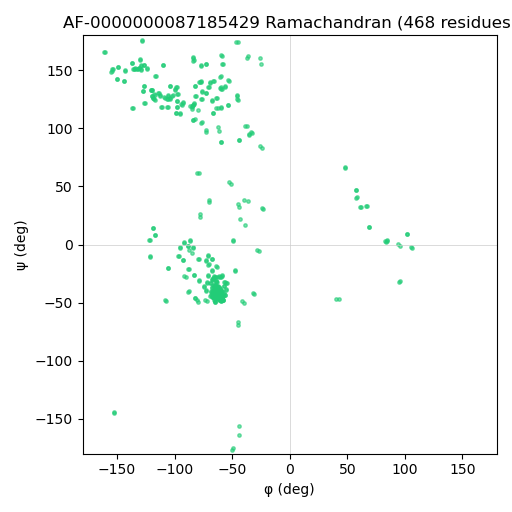OM 667 N N . ASP A 1 88 ? -14.164 31.969 2.65 1 48.69 88 ASP A N 1
ATOM 668 C CA . ASP A 1 88 ? -14.594 32.062 1.258 1 48.69 88 ASP A CA 1
ATOM 669 C C . ASP A 1 88 ? -13.625 31.297 0.343 1 48.69 88 ASP A C 1
ATOM 671 O O . ASP A 1 88 ? -14.016 30.844 -0.731 1 48.69 88 ASP A O 1
ATOM 675 N N . GLN A 1 89 ? -12.43 31.219 0.646 1 48.97 89 GLN A N 1
ATOM 676 C CA . GLN A 1 89 ? -11.352 30.781 -0.233 1 48.97 89 GLN A CA 1
ATOM 677 C C . GLN A 1 89 ? -11.164 29.266 -0.162 1 48.97 89 GLN A C 1
ATOM 679 O O . GLN A 1 89 ? -10.258 28.719 -0.8 1 48.97 89 GLN A O 1
ATOM 684 N N . ALA A 1 90 ? -11.891 28.641 0.612 1 43.69 90 ALA A N 1
ATOM 685 C CA . ALA A 1 90 ? -11.695 27.203 0.437 1 43.69 90 ALA A CA 1
ATOM 686 C C . ALA A 1 90 ? -11.766 26.812 -1.037 1 43.69 90 ALA A C 1
ATOM 688 O O . ALA A 1 90 ? -11.828 25.625 -1.372 1 43.69 90 ALA A O 1
ATOM 689 N N . LYS A 1 91 ? -11.914 27.766 -1.919 1 38.75 91 LYS A N 1
ATOM 690 C CA . LYS A 1 91 ? -11.938 27.422 -3.34 1 38.75 91 LYS A CA 1
ATOM 691 C C . LYS A 1 91 ? -10.555 27.031 -3.836 1 38.75 91 LYS A C 1
ATOM 693 O O . LYS A 1 91 ? -9.602 27.797 -3.713 1 38.75 91 LYS A O 1
ATOM 698 N N . VAL A 1 92 ? -10.211 25.781 -3.941 1 35.38 92 VAL A N 1
ATOM 699 C CA . VAL A 1 92 ? -8.992 25.203 -4.5 1 35.38 92 VAL A CA 1
ATOM 700 C C . VAL A 1 92 ? -8.57 25.984 -5.742 1 35.38 92 VAL A C 1
ATOM 702 O O . VAL A 1 92 ? -9.359 26.141 -6.68 1 35.38 92 VAL A O 1
ATOM 705 N N . SER A 1 93 ? -7.578 26.844 -5.625 1 33.06 93 SER A N 1
ATOM 706 C CA . SER A 1 93 ? -7.059 27.75 -6.637 1 33.06 93 SER A CA 1
ATOM 707 C C . SER A 1 93 ? -7.008 27.094 -8.008 1 33.06 93 SER A C 1
ATOM 709 O O . SER A 1 93 ? -6.773 27.766 -9.016 1 33.06 93 SER A O 1
ATOM 711 N N . THR A 1 94 ? -6.445 25.938 -8.156 1 31.94 94 THR A N 1
ATOM 712 C CA . THR A 1 94 ? -6.129 25.625 -9.547 1 31.94 94 THR A CA 1
ATOM 713 C C . THR A 1 94 ? -7.402 25.359 -10.344 1 31.94 94 THR A C 1
ATOM 715 O O . THR A 1 94 ? -7.629 24.234 -10.812 1 31.94 94 THR A O 1
ATOM 718 N N . ALA A 1 95 ? -8.414 26.125 -10.031 1 30.42 95 ALA A N 1
ATOM 719 C CA . ALA A 1 95 ? -9.633 25.891 -10.797 1 30.42 95 ALA A CA 1
ATOM 720 C C . ALA A 1 95 ? -9.414 26.172 -12.281 1 30.42 95 ALA A C 1
ATOM 722 O O . ALA A 1 95 ? -8.859 27.203 -12.648 1 30.42 95 ALA A O 1
ATOM 723 N N . ASP A 1 96 ? -9.227 25.172 -13.164 1 33.44 96 ASP A N 1
ATOM 724 C CA . ASP A 1 96 ? -9.438 25.531 -14.562 1 33.44 96 ASP A CA 1
ATOM 725 C C . ASP A 1 96 ? -10.773 26.234 -14.75 1 33.44 96 ASP A C 1
ATOM 727 O O . ASP A 1 96 ? -11.602 26.266 -13.836 1 33.44 96 ASP A O 1
ATOM 731 N N . ALA A 1 97 ? -11.219 26.609 -16.047 1 33.28 97 ALA A N 1
ATOM 732 C CA . ALA A 1 97 ? -12.406 27.344 -16.469 1 33.28 97 ALA A CA 1
ATOM 733 C C . ALA A 1 97 ? -13.648 26.828 -15.742 1 33.28 97 ALA A C 1
ATOM 735 O O . ALA A 1 97 ? -14.516 27.609 -15.336 1 33.28 97 ALA A O 1
ATOM 736 N N . GLU A 1 98 ? -14.133 25.578 -15.953 1 39.94 98 GLU A N 1
ATOM 737 C CA . GLU A 1 98 ? -15.484 25.234 -15.516 1 39.94 98 GLU A CA 1
ATOM 738 C C . GLU A 1 98 ? -15.523 24.969 -14.016 1 39.94 98 GLU A C 1
ATOM 740 O O . GLU A 1 98 ? -16.562 24.609 -13.469 1 39.94 98 GLU A O 1
ATOM 745 N N . GLY A 1 99 ? -14.633 25.438 -13.047 1 40.12 99 GLY A N 1
ATOM 746 C CA . GLY A 1 99 ? -14.633 25.578 -11.602 1 40.12 99 GLY A CA 1
ATOM 747 C C . GLY A 1 99 ? -13.977 24.422 -10.883 1 40.12 99 GLY A C 1
ATOM 748 O O . GLY A 1 99 ? -13.953 24.375 -9.648 1 40.12 99 GLY A O 1
ATOM 749 N N . SER A 1 100 ? -13.969 23.125 -11.328 1 48.03 100 SER A N 1
ATOM 750 C CA . SER A 1 100 ? -13.453 21.984 -10.57 1 48.03 100 SER A CA 1
ATOM 751 C C . SER A 1 100 ? -11.93 21.953 -10.586 1 48.03 100 SER A C 1
ATOM 753 O O . SER A 1 100 ? -11.305 22.281 -11.602 1 48.03 100 SER A O 1
ATOM 755 N N . PRO A 1 101 ? -11.203 21.922 -9.391 1 58.16 101 PRO A N 1
ATOM 756 C CA . PRO A 1 101 ? -9.734 21.859 -9.398 1 58.16 101 PRO A CA 1
ATOM 757 C C . PRO A 1 101 ? -9.195 20.844 -10.398 1 58.16 101 PRO A C 1
ATOM 759 O O . PRO A 1 101 ? -9.812 19.797 -10.609 1 58.16 101 PRO A O 1
ATOM 762 N N . ALA A 1 102 ? -8.336 21.203 -11.328 1 78.19 102 ALA A N 1
ATOM 763 C CA . ALA A 1 102 ? -7.711 20.344 -12.336 1 78.19 102 ALA A CA 1
ATOM 764 C C . ALA A 1 102 ? -7.023 19.141 -11.695 1 78.19 102 ALA A C 1
ATOM 766 O O . ALA A 1 102 ? -6.293 19.297 -10.711 1 78.19 102 ALA A O 1
ATOM 767 N N . VAL A 1 103 ? -7.441 18.047 -12.047 1 87 103 VAL A N 1
ATOM 768 C CA . VAL A 1 103 ? -6.832 16.797 -11.594 1 87 103 VAL A CA 1
ATOM 769 C C . VAL A 1 103 ? -5.367 16.75 -12.023 1 87 103 VAL A C 1
ATOM 771 O O . VAL A 1 103 ? -5.062 16.891 -13.211 1 87 103 VAL A O 1
ATOM 774 N N . PRO A 1 104 ? -4.5 16.703 -11.125 1 88.25 104 PRO A N 1
ATOM 775 C CA . PRO A 1 104 ? -3.086 16.625 -11.508 1 88.25 104 PRO A CA 1
ATOM 776 C C . PRO A 1 104 ? -2.773 15.406 -12.375 1 88.25 104 PRO A C 1
ATOM 778 O O . PRO A 1 104 ? -3.498 14.406 -12.328 1 88.25 104 PRO A O 1
ATOM 781 N N . HIS A 1 105 ? -1.737 15.516 -13.133 1 92.25 105 HIS A N 1
ATOM 782 C CA . HIS A 1 105 ? -1.28 14.414 -13.969 1 92.25 105 HIS A CA 1
ATOM 783 C C . HIS A 1 105 ? -0.944 13.18 -13.133 1 92.25 105 HIS A C 1
ATOM 785 O O . HIS A 1 105 ? -0.314 13.297 -12.078 1 92.25 105 HIS A O 1
ATOM 791 N N . GLY A 1 106 ? -1.402 12 -13.562 1 94.69 106 GLY A N 1
ATOM 792 C CA . GLY A 1 106 ? -1.058 10.75 -12.914 1 94.69 106 GLY A CA 1
ATOM 793 C C . GLY A 1 106 ? -1.944 10.43 -11.727 1 94.69 106 GLY A C 1
ATOM 794 O O . GLY A 1 106 ? -1.725 9.438 -11.023 1 94.69 106 GLY A O 1
ATOM 795 N N . VAL A 1 107 ? -2.895 11.258 -11.516 1 93.19 107 VAL A N 1
ATOM 796 C CA . VAL A 1 107 ? -3.807 11.078 -10.391 1 93.19 107 VAL A CA 1
ATOM 797 C C . VAL A 1 107 ? -5.145 10.547 -10.898 1 93.19 107 VAL A C 1
ATOM 799 O O . VAL A 1 107 ? -5.648 10.992 -11.93 1 93.19 107 VAL A O 1
ATOM 802 N N . ASN A 1 108 ? -5.695 9.578 -10.211 1 96.56 108 ASN A N 1
ATOM 803 C CA . ASN A 1 108 ? -7.012 9.023 -10.516 1 96.56 108 ASN A CA 1
ATOM 804 C C . ASN A 1 108 ? -8.117 10.047 -10.273 1 96.56 108 ASN A C 1
ATOM 806 O O . ASN A 1 108 ? -8.375 10.422 -9.133 1 96.56 108 ASN A O 1
ATOM 810 N N . PRO A 1 109 ? -8.781 10.484 -11.305 1 94.31 109 PRO A N 1
ATOM 811 C CA . PRO A 1 109 ? -9.742 11.578 -11.148 1 94.31 109 PRO A CA 1
ATOM 812 C C . PRO A 1 109 ? -10.898 11.211 -10.227 1 94.31 109 PRO A C 1
ATOM 814 O O . PRO A 1 109 ? -11.406 12.07 -9.5 1 94.31 109 PRO A O 1
ATOM 817 N N . ASP A 1 110 ? -11.352 9.961 -10.25 1 95.62 110 ASP A N 1
ATOM 818 C CA . ASP A 1 110 ? -12.469 9.531 -9.406 1 95.62 110 ASP A CA 1
ATOM 819 C C . ASP A 1 110 ? -12.102 9.602 -7.93 1 95.62 110 ASP A C 1
ATOM 821 O O . ASP A 1 110 ? -12.828 10.203 -7.133 1 95.62 110 ASP A O 1
ATOM 825 N N . VAL A 1 111 ? -10.969 9.047 -7.582 1 94.75 111 VAL A N 1
ATOM 826 C CA . VAL A 1 111 ? -10.516 9.055 -6.195 1 94.75 111 VAL A CA 1
ATOM 827 C C . VAL A 1 111 ? -10.234 10.484 -5.75 1 94.75 111 VAL A C 1
ATOM 829 O O . VAL A 1 111 ? -10.594 10.883 -4.637 1 94.75 111 VAL A O 1
ATOM 832 N N . PHE A 1 112 ? -9.648 11.25 -6.605 1 91.94 112 PHE A N 1
ATOM 833 C CA . PHE A 1 112 ? -9.336 12.641 -6.324 1 91.94 112 PHE A CA 1
ATOM 834 C C . PHE A 1 112 ? -10.594 13.422 -5.977 1 91.94 112 PHE A C 1
ATOM 836 O O . PHE A 1 112 ? -10.633 14.141 -4.977 1 91.94 112 PHE A O 1
ATOM 843 N N . SER A 1 113 ? -11.586 13.258 -6.762 1 90.31 113 SER A N 1
ATOM 844 C CA . SER A 1 113 ? -12.844 13.969 -6.543 1 90.31 113 SER A CA 1
ATOM 845 C C . SER A 1 113 ? -13.453 13.602 -5.195 1 90.31 113 SER A C 1
ATOM 847 O O . SER A 1 113 ? -13.961 14.469 -4.48 1 90.31 113 SER A O 1
ATOM 849 N N . VAL A 1 114 ? -13.383 12.367 -4.848 1 92.44 114 VAL A N 1
ATOM 850 C CA . VAL A 1 114 ? -13.953 11.906 -3.584 1 92.44 114 VAL A CA 1
ATOM 851 C C . VAL A 1 114 ? -13.18 12.523 -2.418 1 92.44 114 VAL A C 1
ATOM 853 O O . VAL A 1 114 ? -13.781 12.961 -1.432 1 92.44 114 VAL A O 1
ATOM 856 N N . VAL A 1 115 ? -11.891 12.586 -2.541 1 90.5 115 VAL A N 1
ATOM 857 C CA . VAL A 1 115 ? -11.062 13.164 -1.487 1 90.5 115 VAL A CA 1
ATOM 858 C C . VAL A 1 115 ? -11.359 14.656 -1.354 1 90.5 115 VAL A C 1
ATOM 860 O O . VAL A 1 115 ? -11.578 15.156 -0.248 1 90.5 115 VAL A O 1
ATOM 863 N N . MET A 1 116 ? -11.383 15.328 -2.426 1 86.31 116 MET A N 1
ATOM 864 C CA . MET A 1 116 ? -11.641 16.766 -2.414 1 86.31 116 MET A CA 1
ATOM 865 C C . MET A 1 116 ? -13.023 17.062 -1.841 1 86.31 116 MET A C 1
ATOM 867 O O . MET A 1 116 ? -13.18 17.984 -1.042 1 86.31 116 MET A O 1
ATOM 871 N N . ASP A 1 117 ? -13.992 16.266 -2.277 1 87.88 117 ASP A N 1
ATOM 872 C CA . ASP A 1 117 ? -15.352 16.438 -1.766 1 87.88 117 ASP A CA 1
ATOM 873 C C . ASP A 1 117 ? -15.406 16.188 -0.262 1 87.88 117 ASP A C 1
ATOM 875 O O . ASP A 1 117 ? -16.141 16.859 0.462 1 87.88 117 ASP A O 1
ATOM 879 N N . SER A 1 118 ? -14.664 15.25 0.172 1 89.12 118 SER A N 1
ATOM 880 C CA . SER A 1 118 ? -14.625 14.914 1.591 1 89.12 118 SER A CA 1
ATOM 881 C C . SER A 1 118 ? -14.039 16.047 2.416 1 89.12 118 SER A C 1
ATOM 883 O O . SER A 1 118 ? -14.594 16.422 3.451 1 89.12 118 SER A O 1
ATOM 885 N N . VAL A 1 119 ? -12.945 16.594 1.942 1 84.81 119 VAL A N 1
ATOM 886 C CA . VAL A 1 119 ? -12.289 17.688 2.639 1 84.81 119 VAL A CA 1
ATOM 887 C C . VAL A 1 119 ? -13.211 18.906 2.662 1 84.81 119 VAL A C 1
ATOM 889 O O . VAL A 1 119 ? -13.312 19.594 3.684 1 84.81 119 VAL A O 1
ATOM 892 N N . LYS A 1 120 ? -13.852 19.109 1.572 1 83.44 120 LYS A N 1
ATOM 893 C CA . LYS A 1 120 ? -14.812 20.219 1.495 1 83.44 120 LYS A CA 1
ATOM 894 C C . LYS A 1 120 ? -15.938 20.031 2.514 1 83.44 120 LYS A C 1
ATOM 896 O O . LYS A 1 120 ? -16.312 20.984 3.207 1 83.44 120 LYS A O 1
ATOM 901 N N . GLU A 1 121 ? -16.484 18.875 2.555 1 86.5 121 GLU A N 1
ATOM 902 C CA . GLU A 1 121 ? -17.547 18.562 3.5 1 86.5 121 GLU A CA 1
ATOM 903 C C . GLU A 1 121 ? -17.094 18.797 4.938 1 86.5 121 GLU A C 1
ATOM 905 O O . GLU A 1 121 ? -17.844 19.344 5.75 1 86.5 121 GLU A O 1
ATOM 910 N N . ILE A 1 122 ? -15.914 18.438 5.285 1 87.25 122 ILE A N 1
ATOM 911 C CA . ILE A 1 122 ? -15.352 18.594 6.625 1 87.25 122 ILE A CA 1
ATOM 912 C C . ILE A 1 122 ? -15.188 20.078 6.941 1 87.25 122 ILE A C 1
ATOM 914 O O . ILE A 1 122 ? -15.555 20.531 8.031 1 87.25 122 ILE A O 1
ATOM 918 N N . ASN A 1 123 ? -14.703 20.797 6.012 1 79.56 123 ASN A N 1
ATOM 919 C CA . ASN A 1 123 ? -14.453 22.219 6.219 1 79.56 123 ASN A CA 1
ATOM 920 C C . ASN A 1 123 ? -15.758 23 6.352 1 79.56 123 ASN A C 1
ATOM 922 O O . ASN A 1 123 ? -15.82 24 7.07 1 79.56 123 ASN A O 1
ATOM 926 N N . GLU A 1 124 ? -16.797 22.547 5.637 1 75.44 124 GLU A N 1
ATOM 927 C CA . GLU A 1 124 ? -18.109 23.172 5.762 1 75.44 124 GLU A CA 1
ATOM 928 C C . GLU A 1 124 ? -18.703 22.922 7.141 1 75.44 124 GLU A C 1
ATOM 930 O O . GLU A 1 124 ? -19.453 23.75 7.656 1 75.44 124 GLU A O 1
ATOM 935 N N . GLY A 1 125 ? -18.469 21.734 7.656 1 63.97 125 GLY A N 1
ATOM 936 C CA . GLY A 1 125 ? -18.922 21.438 9.008 1 63.97 125 GLY A CA 1
ATOM 937 C C . GLY A 1 125 ? -18.25 22.297 10.062 1 63.97 125 GLY A C 1
ATOM 938 O O . GLY A 1 125 ? -18.828 22.562 11.117 1 63.97 125 GLY A O 1
ATOM 939 N N . LEU A 1 126 ? -17.141 22.625 9.836 1 62.28 126 LEU A N 1
ATOM 940 C CA . LEU A 1 126 ? -16.422 23.5 10.758 1 62.28 126 LEU A CA 1
ATOM 941 C C . LEU A 1 126 ? -17.047 24.891 10.789 1 62.28 126 LEU A C 1
ATOM 943 O O . LEU A 1 126 ? -17.062 25.547 11.836 1 62.28 126 LEU A O 1
ATOM 947 N N . GLU A 1 127 ? -17.672 25.25 9.602 1 54.94 127 GLU A N 1
ATOM 948 C CA . GLU A 1 127 ? -18.375 26.531 9.562 1 54.94 127 GLU A CA 1
ATOM 949 C C . GLU A 1 127 ? -19.672 26.469 10.352 1 54.94 127 GLU A C 1
ATOM 951 O O . GLU A 1 127 ? -20.062 27.453 11 1 54.94 127 GLU A O 1
ATOM 956 N N . GLY A 1 128 ? -20.406 25.266 10.234 1 42.28 128 GLY A N 1
ATOM 957 C CA . GLY A 1 128 ? -21.672 25.094 10.922 1 42.28 128 GLY A CA 1
ATOM 958 C C . GLY A 1 128 ? -21.516 24.891 12.422 1 42.28 128 GLY A C 1
ATOM 959 O O . GLY A 1 128 ? -22.406 25.25 13.195 1 42.28 128 GLY A O 1
ATOM 960 N N . ILE A 1 129 ? -20.688 24.078 12.852 1 41.22 129 ILE A N 1
ATOM 961 C CA . ILE A 1 129 ? -20.531 23.922 14.289 1 41.22 129 ILE A CA 1
ATOM 962 C C . ILE A 1 129 ? -20.406 25.281 14.961 1 41.22 129 ILE A C 1
ATOM 964 O O . ILE A 1 129 ? -20.828 25.453 16.109 1 41.22 129 ILE A O 1
ATOM 968 N N . GLU A 1 130 ? -20.047 26.281 14.32 1 37.78 130 GLU A N 1
ATOM 969 C CA . GLU A 1 130 ? -20.203 27.625 14.875 1 37.78 130 GLU A CA 1
ATOM 970 C C . GLU A 1 130 ? -21.672 27.969 15.094 1 37.78 130 GLU A C 1
ATOM 972 O O . GLU A 1 130 ? -22.016 28.672 16.047 1 37.78 130 GLU A O 1
ATOM 977 N N . HIS A 1 131 ? -22.578 27.5 14.305 1 32.22 131 HIS A N 1
ATOM 978 C CA . HIS A 1 131 ? -23.969 27.875 14.492 1 32.22 131 HIS A CA 1
ATOM 979 C C . HIS A 1 131 ? -24.672 26.953 15.484 1 32.22 131 HIS A C 1
ATOM 981 O O . HIS A 1 131 ? -25.734 27.297 16 1 32.22 131 HIS A O 1
ATOM 987 N N . LEU A 1 132 ? -24.469 25.734 15.5 1 29.25 132 LEU A N 1
ATOM 988 C CA . LEU A 1 132 ? -25.312 24.875 16.312 1 29.25 132 LEU A CA 1
ATOM 989 C C . LEU A 1 132 ? -24.875 24.891 17.766 1 29.25 132 LEU A C 1
ATOM 991 O O . LEU A 1 132 ? -23.875 24.266 18.125 1 29.25 132 LEU A O 1
ATOM 995 N N . GLY A 1 133 ? -24.812 26.031 18.75 1 27.98 133 GLY A N 1
ATOM 996 C CA . GLY A 1 133 ? -24.734 26.281 20.172 1 27.98 133 GLY A CA 1
ATOM 997 C C . GLY A 1 133 ? -23.75 25.359 20.891 1 27.98 133 GLY A C 1
ATOM 998 O O . GLY A 1 133 ? -23.641 25.375 22.109 1 27.98 133 GLY A O 1
ATOM 999 N N . MET A 1 134 ? -23.719 24.141 20.719 1 28.78 134 MET A N 1
ATOM 1000 C CA . MET A 1 134 ? -22.766 23.469 21.609 1 28.78 134 MET A CA 1
ATOM 1001 C C . MET A 1 134 ? -21.453 24.219 21.672 1 28.78 134 MET A C 1
ATOM 1003 O O . MET A 1 134 ? -20.781 24.406 20.656 1 28.78 134 MET A O 1
ATOM 1007 N N . THR A 1 135 ? -21.297 25.234 22.672 1 27.22 135 THR A N 1
ATOM 1008 C CA . THR A 1 135 ? -20.312 26.141 23.25 1 27.22 135 THR A CA 1
ATOM 1009 C C . THR A 1 135 ? -18.984 25.422 23.484 1 27.22 135 THR A C 1
ATOM 1011 O O . THR A 1 135 ? -18.875 24.594 24.391 1 27.22 135 THR A O 1
ATOM 1014 N N . CYS A 1 136 ? -18.344 24.547 22.984 1 28.92 136 CYS A N 1
ATOM 1015 C CA . CYS A 1 136 ? -17 24.828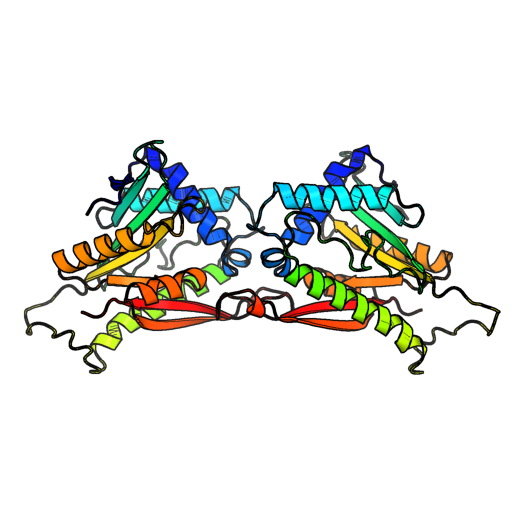 23.484 1 28.92 136 CYS A CA 1
ATOM 1016 C C . CYS A 1 136 ? -16.797 26.328 23.656 1 28.92 136 CYS A C 1
ATOM 1018 O O . CYS A 1 136 ? -17.234 27.125 22.812 1 28.92 136 CYS A O 1
ATOM 1020 N N . ASN A 1 137 ? -16.984 26.953 24.875 1 28.17 137 ASN A N 1
ATOM 1021 C CA . ASN A 1 137 ? -16.734 28.328 25.266 1 28.17 137 ASN A CA 1
ATOM 1022 C C . ASN A 1 137 ? -15.688 28.984 24.375 1 28.17 137 ASN A C 1
ATOM 1024 O O . ASN A 1 137 ? -14.492 28.969 24.688 1 28.17 137 ASN A O 1
ATOM 1028 N N . PHE A 1 138 ? -15.625 28.594 23.156 1 30.95 138 PHE A N 1
ATOM 1029 C CA . PHE A 1 138 ? -15.117 29.594 22.234 1 30.95 138 PHE A CA 1
ATOM 1030 C C . PHE A 1 138 ? -15.867 30.906 22.406 1 30.95 138 PHE A C 1
ATOM 1032 O O . PHE A 1 138 ? -17 31.047 21.969 1 30.95 138 PHE A O 1
ATOM 1039 N N . THR A 1 139 ? -15.984 31.469 23.609 1 29.28 139 THR A N 1
ATOM 1040 C CA . THR A 1 139 ? -16.406 32.875 23.719 1 29.28 139 THR A CA 1
ATOM 1041 C C . THR A 1 139 ? -16.047 33.656 22.453 1 29.28 139 THR A C 1
ATOM 1043 O O . THR A 1 139 ? -14.867 33.719 22.078 1 29.28 139 THR A O 1
ATOM 1046 N N . ARG A 1 140 ? -16.953 33.562 21.484 1 31.11 140 ARG A N 1
ATOM 1047 C CA . ARG A 1 140 ? -16.891 34.625 20.484 1 31.11 140 ARG A CA 1
ATOM 1048 C C . ARG A 1 140 ? -16.5 35.938 21.125 1 31.11 140 ARG A C 1
ATOM 1050 O O . ARG A 1 140 ? -17.156 36.438 22.047 1 31.11 140 ARG A O 1
ATOM 1057 N N . PRO A 1 141 ? -15.328 36.438 21.203 1 30.64 141 PRO A N 1
ATOM 1058 C CA . PRO A 1 141 ? -15.531 37.844 21.578 1 30.64 141 PRO A CA 1
ATOM 1059 C C . PRO A 1 141 ? -16.766 38.438 20.922 1 30.64 141 PRO A C 1
ATOM 1061 O O . PRO A 1 141 ? -17.266 37.906 19.922 1 30.64 141 PRO A O 1
ATOM 1064 N N . ALA A 1 142 ? -17.344 39.594 21.406 1 30.73 142 ALA A N 1
ATOM 1065 C CA . ALA A 1 142 ? -18.375 40.531 20.984 1 30.73 142 ALA A CA 1
ATOM 1066 C C . ALA A 1 142 ? -18.562 40.531 19.469 1 30.73 142 ALA A C 1
ATOM 1068 O O . ALA A 1 142 ? -17.641 40.156 18.734 1 30.73 142 ALA A O 1
ATOM 1069 N N . ALA A 1 143 ? -19.828 40.938 18.906 1 32.31 143 ALA A N 1
ATOM 1070 C CA . ALA A 1 143 ? -20.453 41.406 17.672 1 32.31 143 ALA A CA 1
ATOM 1071 C C . ALA A 1 143 ? -19.453 42.125 16.797 1 32.31 143 ALA A C 1
ATOM 1073 O O . ALA A 1 143 ? -19.828 42.969 15.961 1 32.31 143 ALA A O 1
ATOM 1074 N N . SER A 1 144 ? -18.188 42.406 17.156 1 32.97 144 SER A N 1
ATOM 1075 C CA . SER A 1 144 ? -17.75 43.438 16.25 1 32.97 144 SER A CA 1
ATOM 1076 C C . SER A 1 144 ? -18.125 43.156 14.805 1 32.97 144 SER A C 1
ATOM 1078 O O . SER A 1 144 ? -18.422 42 14.469 1 32.97 144 SER A O 1
ATOM 1080 N N . ASP A 1 145 ? -17.906 44.062 13.852 1 33.62 145 ASP A N 1
ATOM 1081 C CA . ASP A 1 145 ? -18.312 44.312 12.469 1 33.62 145 ASP A CA 1
ATOM 1082 C C . ASP A 1 145 ? -18.25 43.031 11.641 1 33.62 145 ASP A C 1
ATOM 1084 O O . ASP A 1 145 ? -17.719 42 12.086 1 33.62 145 ASP A O 1
ATOM 1088 N N . GLN A 1 146 ? -18.094 43.062 10.172 1 39.47 146 GLN A N 1
ATOM 1089 C CA . GLN A 1 146 ? -18.031 42.25 8.945 1 39.47 146 GLN A CA 1
ATOM 1090 C C . GLN A 1 146 ? -17.156 41 9.148 1 39.47 146 GLN A C 1
ATOM 1092 O O . GLN A 1 146 ? -15.969 41.031 8.82 1 39.47 146 GLN A O 1
ATOM 1097 N N . GLY A 1 147 ? -16.703 40.219 10.211 1 42.41 147 GLY A N 1
ATOM 1098 C CA . GLY A 1 147 ? -15.695 39.594 11.031 1 42.41 147 GLY A CA 1
ATOM 1099 C C . GLY A 1 147 ? -15.195 38.281 10.438 1 42.41 147 GLY A C 1
ATOM 1100 O O . GLY A 1 147 ? -15.992 37.438 9.984 1 42.41 147 GLY A O 1
ATOM 1101 N N . THR A 1 148 ? -13.859 38.094 9.82 1 51.44 148 THR A N 1
ATOM 1102 C CA . THR A 1 148 ? -13.039 37.281 8.938 1 51.44 148 THR A CA 1
ATOM 1103 C C . THR A 1 148 ? -12.945 35.844 9.469 1 51.44 148 THR A C 1
ATOM 1105 O O . THR A 1 148 ? -12.688 35.625 10.656 1 51.44 148 THR A O 1
ATOM 1108 N N . ASN A 1 149 ? -13.812 34.812 9.188 1 68.06 149 ASN A N 1
ATOM 1109 C CA . ASN A 1 149 ? -13.805 33.375 9.328 1 68.06 149 ASN A CA 1
ATOM 1110 C C . ASN A 1 149 ? -12.438 32.781 8.992 1 68.06 149 ASN A C 1
ATOM 1112 O O . ASN A 1 149 ? -12.336 31.797 8.266 1 68.06 149 ASN A O 1
ATOM 1116 N N . GLN A 1 150 ? -11.422 33.406 9.352 1 81.5 150 GLN A N 1
ATOM 1117 C CA . GLN A 1 150 ? -10.062 32.969 9.094 1 81.5 150 GLN A CA 1
ATOM 1118 C C . GLN A 1 150 ? -9.656 31.859 10.07 1 81.5 150 GLN A C 1
ATOM 1120 O O . GLN A 1 150 ? -10.086 31.859 11.227 1 81.5 150 GLN A O 1
ATOM 1125 N N . ARG A 1 151 ? -9 30.938 9.602 1 88.94 151 ARG A N 1
ATOM 1126 C CA . ARG A 1 151 ? -8.469 29.828 10.391 1 88.94 151 ARG A CA 1
ATOM 1127 C C . ARG A 1 151 ? -7.027 29.516 10 1 88.94 151 ARG A C 1
ATOM 1129 O O . ARG A 1 151 ? -6.574 29.891 8.922 1 88.94 151 ARG A O 1
ATOM 1136 N N . LEU A 1 152 ? -6.332 29.031 10.953 1 92.81 152 LEU A N 1
ATOM 1137 C CA . LEU A 1 152 ? -5.008 28.484 10.688 1 92.81 152 LEU A CA 1
ATOM 1138 C C . LEU A 1 152 ? -5.074 26.969 10.547 1 92.81 152 LEU A C 1
ATOM 1140 O O . LEU A 1 152 ? -5.484 26.266 11.477 1 92.81 152 LEU A O 1
ATOM 1144 N N . GLU A 1 153 ? -4.703 26.531 9.375 1 91.31 153 GLU A N 1
ATOM 1145 C CA . GLU A 1 153 ? -4.754 25.109 9.086 1 91.31 153 GLU A CA 1
ATOM 1146 C C . GLU A 1 153 ? -3.365 24.484 9.125 1 91.31 153 GLU A C 1
ATOM 1148 O O . GLU A 1 153 ? -2.434 24.969 8.492 1 91.31 153 GLU A O 1
ATOM 1153 N N . LEU A 1 154 ? -3.27 23.438 9.945 1 94.88 154 LEU A N 1
ATOM 1154 C CA . LEU A 1 154 ? -2.096 22.594 9.828 1 94.88 154 LEU A CA 1
ATOM 1155 C C . LEU A 1 154 ? -2.211 21.672 8.617 1 94.88 154 LEU A C 1
ATOM 1157 O O . LEU A 1 154 ? -2.939 20.672 8.656 1 94.88 154 LEU A O 1
ATOM 1161 N N . THR A 1 155 ? -1.495 21.984 7.57 1 90.56 155 THR A N 1
ATOM 1162 C CA . THR A 1 155 ? -1.612 21.266 6.301 1 90.56 155 THR A CA 1
ATOM 1163 C C . THR A 1 155 ? -0.799 19.984 6.32 1 90.56 155 THR A C 1
ATOM 1165 O O . THR A 1 155 ? -1.256 18.953 5.832 1 90.56 155 THR A O 1
ATOM 1168 N N . HIS A 1 156 ? 0.423 20.094 6.797 1 91 156 HIS A N 1
ATOM 1169 C CA . HIS A 1 156 ? 1.266 18.906 6.91 1 91 156 HIS A CA 1
ATOM 1170 C C . HIS A 1 156 ? 2.25 19.047 8.07 1 91 156 HIS A C 1
ATOM 1172 O O . HIS A 1 156 ? 2.682 20.156 8.398 1 91 156 HIS A O 1
ATOM 1178 N N . ILE A 1 157 ? 2.486 18.047 8.711 1 95.75 157 ILE A N 1
ATOM 1179 C CA . ILE A 1 157 ? 3.557 17.875 9.688 1 95.75 157 ILE A CA 1
ATOM 1180 C C . ILE A 1 157 ? 4.23 16.516 9.484 1 95.75 157 ILE A C 1
ATOM 1182 O O . ILE A 1 157 ? 3.559 15.484 9.477 1 95.75 157 ILE A O 1
ATOM 1186 N N . CYS A 1 158 ? 5.496 16.562 9.148 1 95.56 158 CYS A N 1
ATOM 1187 C CA . CYS A 1 158 ? 6.242 15.344 8.875 1 95.56 158 CYS A CA 1
ATOM 1188 C C . CYS A 1 158 ? 7.527 15.297 9.695 1 95.56 158 CYS A C 1
ATOM 1190 O O . CYS A 1 158 ? 8.242 16.297 9.789 1 95.56 158 CYS A O 1
ATOM 1192 N N . VAL A 1 159 ? 7.742 14.219 10.305 1 96 159 VAL A N 1
ATOM 1193 C CA . VAL A 1 159 ? 8.992 13.953 11 1 96 159 VAL A CA 1
ATOM 1194 C C . VAL A 1 159 ? 9.672 12.727 10.398 1 96 159 VAL A C 1
ATOM 1196 O O . VAL A 1 159 ? 9.031 11.68 10.219 1 96 159 VAL A O 1
ATOM 1199 N N . ALA A 1 160 ? 10.922 12.875 10.039 1 94.06 160 ALA A N 1
ATOM 1200 C CA . ALA A 1 160 ? 11.672 11.734 9.516 1 94.06 160 ALA A CA 1
ATOM 1201 C C . ALA A 1 160 ? 11.594 10.539 10.469 1 94.06 160 ALA A C 1
ATOM 1203 O O . ALA A 1 160 ? 11.68 10.711 11.688 1 94.06 160 ALA A O 1
ATOM 1204 N N . PRO A 1 161 ? 11.477 9.367 9.906 1 88.88 161 PRO A N 1
ATOM 1205 C CA . PRO A 1 161 ? 11.32 8.18 10.75 1 88.88 161 PRO A CA 1
ATOM 1206 C C . PRO A 1 161 ? 12.445 8.031 11.773 1 88.88 161 PRO A C 1
ATOM 1208 O O . PRO A 1 161 ? 12.188 7.676 12.93 1 88.88 161 PRO A O 1
ATOM 1211 N N . SER A 1 162 ? 13.641 8.336 11.422 1 89.31 162 SER A N 1
ATOM 1212 C CA . SER A 1 162 ? 14.789 8.172 12.305 1 89.31 162 SER A CA 1
ATOM 1213 C C . SER A 1 162 ? 14.766 9.203 13.438 1 89.31 162 SER A C 1
ATOM 1215 O O . SER A 1 162 ? 15.516 9.078 14.406 1 89.31 162 SER A O 1
ATOM 1217 N N . SER A 1 163 ? 13.883 10.172 13.367 1 93 163 SER A N 1
ATOM 1218 C CA . SER A 1 163 ? 13.859 11.258 14.344 1 93 163 SER A CA 1
ATOM 1219 C C . SER A 1 163 ? 12.539 11.297 15.102 1 93 163 SER A C 1
ATOM 1221 O O . SER A 1 163 ? 12.234 12.273 15.781 1 93 163 SER A O 1
ATOM 1223 N N . ARG A 1 164 ? 11.789 10.18 14.969 1 91.88 164 ARG A N 1
ATOM 1224 C CA . ARG A 1 164 ? 10.484 10.133 15.625 1 91.88 164 ARG A CA 1
ATOM 1225 C C . ARG A 1 164 ? 10.617 9.727 17.078 1 91.88 164 ARG A C 1
ATOM 1227 O O . ARG A 1 164 ? 11.672 9.25 17.516 1 91.88 164 ARG A O 1
ATOM 1234 N N . ARG A 1 165 ? 9.633 10.062 17.844 1 91.62 165 ARG A N 1
ATOM 1235 C CA . ARG A 1 165 ? 9.516 9.734 19.25 1 91.62 165 ARG A CA 1
ATOM 1236 C C . ARG A 1 165 ? 10.594 10.43 20.078 1 91.62 165 ARG A C 1
ATOM 1238 O O . ARG A 1 165 ? 11.141 9.852 21.016 1 91.62 165 ARG A O 1
ATOM 1245 N N . GLN A 1 166 ? 10.938 11.594 19.641 1 91.5 166 GLN A N 1
ATOM 1246 C CA . GLN A 1 166 ? 11.922 12.422 20.328 1 91.5 166 GLN A CA 1
ATOM 1247 C C . GLN A 1 166 ? 11.328 13.773 20.719 1 91.5 166 GLN A C 1
ATOM 1249 O O . GLN A 1 166 ? 12.062 14.68 21.125 1 91.5 166 GLN A O 1
ATOM 1254 N N . GLY A 1 167 ? 10.062 13.914 20.453 1 93.56 167 GLY A N 1
ATOM 1255 C CA . GLY A 1 167 ? 9.383 15.117 20.875 1 93.56 167 GLY A CA 1
ATOM 1256 C C . GLY A 1 167 ? 9.328 16.188 19.812 1 93.56 167 GLY A C 1
ATOM 1257 O O . GLY A 1 167 ? 8.766 17.266 20.031 1 93.56 167 GLY A O 1
ATOM 1258 N N . ILE A 1 168 ? 9.859 15.953 18.672 1 95.38 168 ILE A N 1
ATOM 1259 C CA . ILE A 1 168 ? 9.922 16.938 17.609 1 95.38 168 ILE A CA 1
ATOM 1260 C C . ILE A 1 168 ? 8.516 17.297 17.141 1 95.38 168 ILE A C 1
ATOM 1262 O O . ILE A 1 168 ? 8.18 18.484 17.016 1 95.38 168 ILE A O 1
ATOM 1266 N N . GLY A 1 169 ? 7.703 16.297 16.969 1 96.19 169 GLY A N 1
ATOM 1267 C CA . GLY A 1 169 ? 6.32 16.547 16.594 1 96.19 169 GLY A CA 1
ATOM 1268 C C . GLY A 1 169 ? 5.562 17.375 17.594 1 96.19 169 GLY A C 1
ATOM 1269 O O . GLY A 1 169 ? 4.863 18.328 17.219 1 96.19 169 GLY A O 1
ATOM 1270 N N . SER A 1 170 ? 5.746 17.062 18.812 1 95.69 170 SER A N 1
ATOM 1271 C CA . SER A 1 170 ? 5.062 17.781 19.875 1 95.69 170 SER A CA 1
ATOM 1272 C C . SER A 1 170 ? 5.523 19.234 19.938 1 95.69 170 SER A C 1
ATOM 1274 O O . SER A 1 170 ? 4.719 20.141 20.172 1 95.69 170 SER A O 1
ATOM 1276 N N . GLN A 1 171 ? 6.711 19.453 19.75 1 94.69 171 GLN A N 1
ATOM 1277 C CA . GLN A 1 171 ? 7.242 20.797 19.781 1 94.69 171 GLN A CA 1
ATOM 1278 C C . GLN A 1 171 ? 6.719 21.625 18.594 1 94.69 171 GLN A C 1
ATOM 1280 O O . GLN A 1 171 ? 6.414 22.797 18.734 1 94.69 171 GLN A O 1
ATOM 1285 N N . LEU A 1 172 ? 6.695 21 17.484 1 96.19 172 LEU A N 1
ATOM 1286 C CA . LEU A 1 172 ? 6.121 21.672 16.312 1 96.19 172 LEU A CA 1
ATOM 1287 C C . LEU A 1 172 ? 4.656 22.016 16.562 1 96.19 172 LEU A C 1
ATOM 1289 O O . LEU A 1 172 ? 4.207 23.109 16.203 1 96.19 172 LEU A O 1
ATOM 1293 N N . MET A 1 173 ? 3.975 21.141 17.219 1 96.38 173 MET A N 1
ATOM 1294 C CA . MET A 1 173 ? 2.574 21.406 17.547 1 96.38 173 MET A CA 1
ATOM 1295 C C . MET A 1 173 ? 2.447 22.578 18.5 1 96.38 173 MET A C 1
ATOM 1297 O O . MET A 1 173 ? 1.548 23.422 18.359 1 96.38 173 MET A O 1
ATOM 1301 N N . ARG A 1 174 ? 3.277 22.672 19.453 1 95.38 174 ARG A N 1
ATOM 1302 C CA . ARG A 1 174 ? 3.271 23.812 20.375 1 95.38 174 ARG A CA 1
ATOM 1303 C C . ARG A 1 174 ? 3.475 25.109 19.609 1 95.38 174 ARG A C 1
ATOM 1305 O O . ARG A 1 174 ? 2.816 26.109 19.906 1 95.38 174 ARG A O 1
ATOM 1312 N N . LEU A 1 175 ? 4.379 25.062 18.734 1 94.88 175 LEU A N 1
ATOM 1313 C CA . LEU A 1 175 ? 4.609 26.234 17.906 1 94.88 175 LEU A CA 1
ATOM 1314 C C . LEU A 1 175 ? 3.357 26.609 17.125 1 94.88 175 LEU A C 1
ATOM 1316 O O . LEU A 1 175 ? 3.008 27.781 17.016 1 94.88 175 LEU A O 1
ATOM 1320 N N . ALA A 1 176 ? 2.746 25.609 16.5 1 95.69 176 ALA A N 1
ATOM 1321 C CA . ALA A 1 176 ? 1.508 25.844 15.766 1 95.69 176 ALA A CA 1
ATOM 1322 C C . ALA A 1 176 ? 0.448 26.469 16.672 1 95.69 176 ALA A C 1
ATOM 1324 O O . ALA A 1 176 ? -0.236 27.422 16.266 1 95.69 176 ALA A O 1
ATOM 1325 N N . VAL A 1 177 ? 0.326 25.984 17.844 1 94.94 177 VAL A N 1
ATOM 1326 C CA . VAL A 1 177 ? -0.644 26.5 18.812 1 94.94 177 VAL A CA 1
ATOM 1327 C C . VAL A 1 177 ? -0.3 27.938 19.172 1 94.94 177 VAL A C 1
ATOM 1329 O O . VAL A 1 177 ? -1.181 28.797 19.219 1 94.94 177 VAL A O 1
ATOM 1332 N N . ASP A 1 178 ? 0.915 28.188 19.438 1 95 178 ASP A N 1
ATOM 1333 C CA . ASP A 1 178 ? 1.367 29.531 19.766 1 95 178 ASP A CA 1
ATOM 1334 C C . ASP A 1 178 ? 1.041 30.516 18.641 1 95 178 ASP A C 1
ATOM 1336 O O . ASP A 1 178 ? 0.582 31.625 18.891 1 95 178 ASP A O 1
ATOM 1340 N N . LYS A 1 179 ? 1.293 30.094 17.469 1 94.5 179 LYS A N 1
ATOM 1341 C CA . LYS A 1 179 ? 1.021 30.938 16.312 1 94.5 179 LYS A CA 1
ATOM 1342 C C . LYS A 1 179 ? -0.476 31.203 16.172 1 94.5 179 LYS A C 1
ATOM 1344 O O . LYS A 1 179 ? -0.887 32.344 15.875 1 94.5 179 LYS A O 1
ATOM 1349 N N . ALA A 1 180 ? -1.193 30.172 16.328 1 92.75 180 ALA A N 1
ATOM 1350 C CA . ALA A 1 180 ? -2.645 30.328 16.25 1 92.75 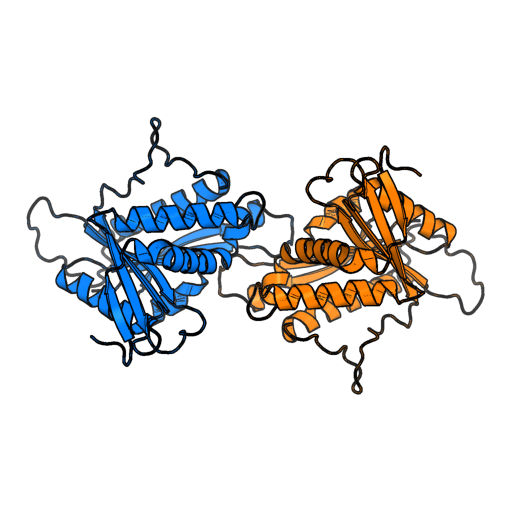180 ALA A CA 1
ATOM 1351 C C . ALA A 1 180 ? -3.146 31.266 17.344 1 92.75 180 ALA A C 1
ATOM 1353 O O . ALA A 1 180 ? -3.98 32.156 17.078 1 92.75 180 ALA A O 1
ATOM 1354 N N . THR A 1 181 ? -2.648 31.156 18.516 1 92.31 181 THR A N 1
ATOM 1355 C CA . THR A 1 181 ? -3.027 32 19.641 1 92.31 181 THR A CA 1
ATOM 1356 C C . THR A 1 181 ? -2.641 33.438 19.391 1 92.31 181 THR A C 1
ATOM 1358 O O . THR A 1 181 ? -3.449 34.344 19.594 1 92.31 181 THR A O 1
ATOM 1361 N N . ALA A 1 182 ? -1.485 33.594 18.953 1 92.88 182 ALA A N 1
ATOM 1362 C CA . ALA A 1 182 ? -0.99 34.938 18.672 1 92.88 182 ALA A CA 1
ATOM 1363 C C . ALA A 1 182 ? -1.834 35.625 17.609 1 92.88 182 ALA A C 1
ATOM 1365 O O . ALA A 1 182 ? -2.074 36.844 17.672 1 92.88 182 ALA A O 1
ATOM 1366 N N . ALA A 1 183 ? -2.268 34.844 16.641 1 88.69 183 ALA A N 1
ATOM 1367 C CA . ALA A 1 183 ? -3.062 35.375 15.547 1 88.69 183 ALA A CA 1
ATOM 1368 C C . ALA A 1 183 ? -4.547 35.438 15.906 1 88.69 183 ALA A C 1
ATOM 1370 O O . ALA A 1 183 ? -5.363 35.938 15.148 1 88.69 183 ALA A O 1
ATOM 1371 N N . ARG A 1 184 ? -4.891 34.875 17.047 1 89.31 184 ARG A N 1
ATOM 1372 C CA . ARG A 1 184 ? -6.277 34.781 17.484 1 89.31 184 ARG A CA 1
ATOM 1373 C C . ARG A 1 184 ? -7.121 34.031 16.469 1 89.31 184 ARG A C 1
ATOM 1375 O O . ARG A 1 184 ? -8.219 34.469 16.109 1 89.31 184 ARG A O 1
ATOM 1382 N N . LEU A 1 185 ? -6.535 32.938 15.922 1 86.88 185 LEU A N 1
ATOM 1383 C CA . LEU A 1 185 ? -7.211 32.094 14.961 1 86.88 185 LEU A CA 1
ATOM 1384 C C . LEU A 1 185 ? -7.387 30.672 15.516 1 86.88 185 LEU A C 1
ATOM 1386 O O . LEU A 1 185 ? -6.52 30.188 16.234 1 86.88 185 LEU A O 1
ATOM 1390 N N . PRO A 1 186 ? -8.531 30.047 15.148 1 88.25 186 PRO A N 1
ATOM 1391 C CA . PRO A 1 186 ? -8.609 28.625 15.477 1 88.25 186 PRO A CA 1
ATOM 1392 C C . PRO A 1 186 ? -7.602 27.781 14.688 1 88.25 186 PRO A C 1
ATOM 1394 O O . PRO A 1 186 ? -7.332 28.062 13.523 1 88.25 186 PRO A O 1
ATOM 1397 N N . LEU A 1 187 ? -7.031 26.812 15.359 1 93.12 187 LEU A N 1
ATOM 1398 C CA . LEU A 1 187 ? -6.164 25.828 14.711 1 93.12 187 LEU A CA 1
ATOM 1399 C C . LEU A 1 187 ? -6.953 24.594 14.281 1 93.12 187 LEU A C 1
ATOM 1401 O O . LEU A 1 187 ? -7.621 23.969 15.109 1 93.12 187 LEU A O 1
ATOM 1405 N N . ILE A 1 188 ? -6.887 24.312 12.961 1 91.44 188 ILE A N 1
ATOM 1406 C CA . ILE A 1 188 ? -7.645 23.172 12.445 1 91.44 188 ILE A CA 1
ATOM 1407 C C . ILE A 1 188 ? -6.734 22.297 11.594 1 91.44 188 ILE A C 1
ATOM 1409 O O . ILE A 1 188 ? -5.66 22.734 11.172 1 91.44 188 ILE A O 1
ATOM 1413 N N . THR A 1 189 ? -7.129 21.047 11.414 1 92.19 189 THR A N 1
ATOM 1414 C CA . THR A 1 189 ? -6.445 20.141 10.492 1 92.19 189 THR A CA 1
ATOM 1415 C C . THR A 1 189 ? -7.387 19.047 10.016 1 92.19 189 THR A C 1
ATOM 1417 O O . THR A 1 189 ? -8.383 18.734 10.672 1 92.19 189 THR A O 1
ATOM 1420 N N . CYS A 1 190 ? -7.18 18.594 8.828 1 90.81 190 CYS A N 1
ATOM 1421 C CA . CYS A 1 190 ? -7.766 17.344 8.359 1 90.81 190 CYS A CA 1
ATOM 1422 C C . CYS A 1 190 ? -6.789 16.188 8.531 1 90.81 190 CYS A C 1
ATOM 1424 O O . CYS A 1 190 ? -5.77 16.125 7.844 1 90.81 190 CYS A O 1
ATOM 1426 N N . SER A 1 191 ? -7.148 15.344 9.383 1 93.25 191 SER A N 1
ATOM 1427 C CA . SER A 1 191 ? -6.227 14.281 9.781 1 93.25 191 SER A CA 1
ATOM 1428 C C . SER A 1 191 ? -6.52 12.984 9.031 1 93.25 191 SER A C 1
ATOM 1430 O O . SER A 1 191 ? -7.684 12.617 8.852 1 93.25 191 SER A O 1
ATOM 1432 N N . GLU A 1 192 ? -5.426 12.391 8.578 1 92.56 192 GLU A N 1
ATOM 1433 C CA . GLU A 1 192 ? -5.488 11 8.141 1 92.56 192 GLU A CA 1
ATOM 1434 C C . GLU A 1 192 ? -5.348 10.039 9.328 1 92.56 192 GLU A C 1
ATOM 1436 O O . GLU A 1 192 ? -4.852 10.422 10.383 1 92.56 192 GLU A O 1
ATOM 1441 N N . PRO A 1 193 ? -5.762 8.82 9.148 1 94 193 PRO A N 1
ATOM 1442 C CA . PRO A 1 193 ? -5.902 7.898 10.281 1 94 193 PRO A CA 1
ATOM 1443 C C . PRO A 1 193 ? -4.59 7.676 11.031 1 94 193 PRO A C 1
ATOM 1445 O O . PRO A 1 193 ? -4.566 7.711 12.266 1 94 193 PRO A O 1
ATOM 1448 N N . PRO A 1 194 ? -3.465 7.559 10.367 1 91.81 194 PRO A N 1
ATOM 1449 C CA . PRO A 1 194 ? -2.252 7.297 11.148 1 91.81 194 PRO A CA 1
ATOM 1450 C C . PRO A 1 194 ? -1.854 8.477 12.031 1 91.81 194 PRO A C 1
ATOM 1452 O O . PRO A 1 194 ? -1.168 8.289 13.039 1 91.81 194 PRO A O 1
ATOM 1455 N N . ALA A 1 195 ? -2.275 9.648 11.719 1 93.75 195 ALA A N 1
ATOM 1456 C CA . ALA A 1 195 ? -1.882 10.844 12.461 1 93.75 195 ALA A CA 1
ATOM 1457 C C . ALA A 1 195 ? -2.943 11.227 13.492 1 93.75 195 ALA A C 1
ATOM 1459 O O . ALA A 1 195 ? -2.701 12.07 14.359 1 93.75 195 ALA A O 1
ATOM 1460 N N . HIS A 1 196 ? -4.09 10.617 13.461 1 96.12 196 HIS A N 1
ATOM 1461 C CA . HIS A 1 196 ? -5.258 11.023 14.234 1 96.12 196 HIS A CA 1
ATOM 1462 C C . HIS A 1 196 ? -4.977 10.953 15.734 1 96.12 196 HIS A C 1
ATOM 1464 O O . HIS A 1 196 ? -5.234 11.914 16.453 1 96.12 196 HIS A O 1
ATOM 1470 N N . GLU A 1 197 ? -4.406 9.875 16.156 1 95.81 197 GLU A N 1
ATOM 1471 C CA . GLU A 1 197 ? -4.121 9.703 17.578 1 95.81 197 GLU A CA 1
ATOM 1472 C C . GLU A 1 197 ? -3.098 10.727 18.078 1 95.81 197 GLU A C 1
ATOM 1474 O O . GLU A 1 197 ? -3.189 11.211 19.203 1 95.81 197 GLU A O 1
ATOM 1479 N N . PHE A 1 198 ? -2.172 10.969 17.25 1 96.19 198 PHE A N 1
ATOM 1480 C CA . PHE A 1 198 ? -1.181 11.977 17.594 1 96.19 198 PHE A CA 1
ATOM 1481 C C . PHE A 1 198 ? -1.85 13.32 17.859 1 96.19 198 PHE A C 1
ATOM 1483 O O . PHE A 1 198 ? -1.562 13.977 18.875 1 96.19 198 PHE A O 1
ATOM 1490 N N . PHE A 1 199 ? -2.734 13.719 16.969 1 96.31 199 PHE A N 1
ATOM 1491 C CA . PHE A 1 199 ? -3.393 15.008 17.109 1 96.31 199 PHE A CA 1
ATOM 1492 C C . PHE A 1 199 ? -4.301 15.023 18.328 1 96.31 199 PHE A C 1
ATOM 1494 O O . PHE A 1 199 ? -4.398 16.047 19.031 1 96.31 199 PHE A O 1
ATOM 1501 N N . LEU A 1 200 ? -4.926 13.891 18.641 1 96.25 200 LEU A N 1
ATOM 1502 C CA . LEU A 1 200 ? -5.711 13.789 19.859 1 96.25 200 LEU A CA 1
ATOM 1503 C C . LEU A 1 200 ? -4.836 14.031 21.078 1 96.25 200 LEU A C 1
ATOM 1505 O O . LEU A 1 200 ? -5.215 14.781 21.984 1 96.25 200 LEU A O 1
ATOM 1509 N N . LYS A 1 201 ? -3.719 13.477 21.109 1 95.81 201 LYS A N 1
ATOM 1510 C CA . LYS A 1 201 ? -2.785 13.602 22.219 1 95.81 201 LYS A CA 1
ATOM 1511 C C . LYS A 1 201 ? -2.279 15.031 22.359 1 95.81 201 LYS A C 1
ATOM 1513 O O . LYS A 1 201 ? -1.889 15.461 23.453 1 95.81 201 LYS A O 1
ATOM 1518 N N . GLN A 1 202 ? -2.26 15.719 21.234 1 95.31 202 GLN A N 1
ATOM 1519 C CA . GLN A 1 202 ? -1.815 17.109 21.25 1 95.31 202 GLN A CA 1
ATOM 1520 C C . GLN A 1 202 ? -2.953 18.047 21.641 1 95.31 202 GLN A C 1
ATOM 1522 O O . GLN A 1 202 ? -2.779 19.266 21.656 1 95.31 202 GLN A O 1
ATOM 1527 N N . GLY A 1 203 ? -4.16 17.516 21.859 1 94.31 203 GLY A N 1
ATOM 1528 C CA . GLY A 1 203 ? -5.25 18.312 22.406 1 94.31 203 GLY A CA 1
ATOM 1529 C C . GLY A 1 203 ? -6.301 18.672 21.375 1 94.31 203 GLY A C 1
ATOM 1530 O O . GLY A 1 203 ? -7.309 19.312 21.719 1 94.31 203 GLY A O 1
ATOM 1531 N N . LEU A 1 204 ? -6.105 18.297 20.156 1 94.44 204 LEU A N 1
ATOM 1532 C CA . LEU A 1 204 ? -7.148 18.531 19.156 1 94.44 204 LEU A CA 1
ATOM 1533 C C . LEU A 1 204 ? -8.328 17.578 19.375 1 94.44 204 LEU A C 1
ATOM 1535 O O . LEU A 1 204 ? -8.156 16.5 19.922 1 94.44 204 LEU A O 1
ATOM 1539 N N . ILE A 1 205 ? -9.5 18.047 18.875 1 94.25 205 ILE A N 1
ATOM 1540 C CA . ILE A 1 205 ? -10.695 17.219 19 1 94.25 205 ILE A CA 1
ATOM 1541 C C . ILE A 1 205 ? -11.375 17.094 17.641 1 94.25 205 ILE A C 1
ATOM 1543 O O . ILE A 1 205 ? -11.266 17.984 16.797 1 94.25 205 ILE A O 1
ATOM 1547 N N . ASP A 1 206 ? -12.102 16 17.516 1 93.19 206 ASP A N 1
ATOM 1548 C CA . ASP A 1 206 ? -12.82 15.773 16.266 1 93.19 206 ASP A CA 1
ATOM 1549 C C . ASP A 1 206 ? -13.992 16.75 16.125 1 93.19 206 ASP A C 1
ATOM 1551 O O . ASP A 1 206 ? -14.727 16.984 17.078 1 93.19 206 ASP A O 1
ATOM 1555 N N . THR A 1 207 ? -14.109 17.281 14.945 1 90.62 207 THR A N 1
ATOM 1556 C CA . THR A 1 207 ? -15.273 18.125 14.633 1 90.62 207 THR A CA 1
ATOM 1557 C C . THR A 1 207 ? -16.219 17.391 13.688 1 90.62 207 THR A C 1
ATOM 1559 O O . THR A 1 207 ? -17.438 17.438 13.875 1 90.62 207 THR A O 1
ATOM 1562 N N . LYS A 1 208 ? -15.703 16.844 12.656 1 91.56 208 LYS A N 1
ATOM 1563 C CA . LYS A 1 208 ? -16.422 16.094 11.625 1 91.56 208 LYS A CA 1
ATOM 1564 C C . LYS A 1 208 ? -15.516 15.078 10.945 1 91.56 208 LYS A C 1
ATOM 1566 O O . LYS A 1 208 ? -14.289 15.219 10.969 1 91.56 208 LYS A O 1
ATOM 1571 N N . TRP A 1 209 ? -16.156 13.992 10.484 1 94.88 209 TRP A N 1
ATOM 1572 C CA . TRP A 1 209 ? -15.359 13.055 9.703 1 94.88 209 TRP A CA 1
ATOM 1573 C C . TRP A 1 209 ? -16.125 12.578 8.469 1 94.88 209 TRP A C 1
ATOM 1575 O O . TRP A 1 209 ? -17.344 12.742 8.383 1 94.88 209 TRP A O 1
ATOM 1585 N N . VAL A 1 210 ? -15.438 12.164 7.516 1 95 210 VAL A N 1
ATOM 1586 C CA . VAL A 1 210 ? -15.984 11.539 6.32 1 95 210 VAL A CA 1
ATOM 1587 C C . VAL A 1 210 ? -15.312 10.188 6.09 1 95 210 VAL A C 1
ATOM 1589 O O . VAL A 1 210 ? -14.10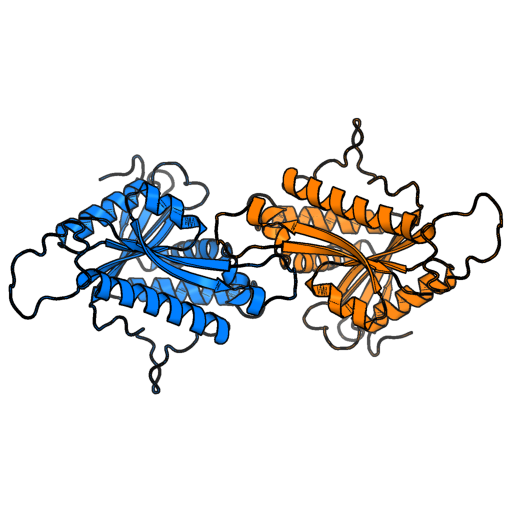2 10.055 6.25 1 95 210 VAL A O 1
ATOM 1592 N N . ASP A 1 211 ? -16.156 9.188 5.746 1 97.56 211 ASP A N 1
ATOM 1593 C CA . ASP A 1 211 ? -15.68 7.836 5.461 1 97.56 211 ASP A CA 1
ATOM 1594 C C . ASP A 1 211 ? -15.641 7.578 3.957 1 97.56 211 ASP A C 1
ATOM 1596 O O . ASP A 1 211 ? -16.625 7.82 3.25 1 97.56 211 ASP A O 1
ATOM 1600 N N . ILE A 1 212 ? -14.508 7.129 3.521 1 96.75 212 ILE A N 1
ATOM 1601 C CA . ILE A 1 212 ? -14.328 6.707 2.137 1 96.75 212 ILE A CA 1
ATOM 1602 C C . ILE A 1 212 ? -14.141 5.191 2.082 1 96.75 212 ILE A C 1
ATOM 1604 O O . ILE A 1 212 ? -13.18 4.656 2.645 1 96.75 212 ILE A O 1
ATOM 1608 N N . ASP A 1 213 ? -15.039 4.523 1.421 1 98.19 213 ASP A N 1
ATOM 1609 C CA . ASP A 1 213 ? -14.922 3.074 1.288 1 98.19 213 ASP A CA 1
ATOM 1610 C C . ASP A 1 213 ? -14 2.705 0.124 1 98.19 213 ASP A C 1
ATOM 1612 O O . ASP A 1 213 ? -14.414 2.77 -1.038 1 98.19 213 ASP A O 1
ATOM 1616 N N . LEU A 1 214 ? -12.797 2.229 0.413 1 98.25 214 LEU A N 1
ATOM 1617 C CA . LEU A 1 214 ? -11.781 1.958 -0.602 1 98.25 214 LEU A CA 1
ATOM 1618 C C . LEU A 1 214 ? -12.141 0.711 -1.405 1 98.25 214 LEU A C 1
ATOM 1620 O O . LEU A 1 214 ? -11.578 0.481 -2.48 1 98.25 214 LEU A O 1
ATOM 1624 N N . ARG A 1 215 ? -13.062 -0.099 -0.978 1 97.31 215 ARG A N 1
ATOM 1625 C CA . ARG A 1 215 ? -13.477 -1.308 -1.685 1 97.31 215 ARG A CA 1
ATOM 1626 C C . ARG A 1 215 ? -14.078 -0.969 -3.045 1 97.31 215 ARG A C 1
ATOM 1628 O O . ARG A 1 215 ? -14.141 -1.823 -3.932 1 97.31 215 ARG A O 1
ATOM 1635 N N . LYS A 1 216 ? -14.484 0.275 -3.17 1 97.25 216 LYS A N 1
ATOM 1636 C CA . LYS A 1 216 ? -15.047 0.743 -4.434 1 97.25 216 LYS A CA 1
ATOM 1637 C C . LYS A 1 216 ? -14.047 0.576 -5.574 1 97.25 216 LYS A C 1
ATOM 1639 O O . LYS A 1 216 ? -14.445 0.395 -6.73 1 97.25 216 LYS A O 1
ATOM 1644 N N . TRP A 1 217 ? -12.75 0.586 -5.262 1 96.81 217 TRP A N 1
ATOM 1645 C CA . TRP A 1 217 ? -11.727 0.591 -6.309 1 96.81 217 TRP A CA 1
ATOM 1646 C C . TRP A 1 217 ? -10.883 -0.675 -6.246 1 96.81 217 TRP A C 1
ATOM 1648 O O . TRP A 1 217 ? -9.836 -0.761 -6.895 1 96.81 217 TRP A O 1
ATOM 1658 N N . ALA A 1 218 ? -11.227 -1.608 -5.465 1 96.25 218 ALA A N 1
ATOM 1659 C CA . ALA A 1 218 ? -10.461 -2.84 -5.285 1 96.25 218 ALA A CA 1
ATOM 1660 C C . ALA A 1 218 ? -11.336 -4.066 -5.512 1 96.25 218 ALA A C 1
ATOM 1662 O O . ALA A 1 218 ? -12.562 -4.008 -5.34 1 96.25 218 ALA A O 1
ATOM 1663 N N . PRO A 1 219 ? -10.672 -5.246 -5.922 1 94.38 219 PRO A N 1
ATOM 1664 C CA . PRO A 1 219 ? -11.438 -6.496 -5.926 1 94.38 219 PRO A CA 1
ATOM 1665 C C . PRO A 1 219 ? -11.992 -6.852 -4.547 1 94.38 219 PRO A C 1
ATOM 1667 O O . PRO A 1 219 ? -11.516 -6.34 -3.533 1 94.38 219 PRO A O 1
ATOM 1670 N N . ASP A 1 220 ? -12.961 -7.742 -4.578 1 94.25 220 ASP A N 1
ATOM 1671 C CA . ASP A 1 220 ? -13.539 -8.211 -3.32 1 94.25 220 ASP A CA 1
ATOM 1672 C C . ASP A 1 220 ? -12.484 -8.875 -2.443 1 94.25 220 ASP A C 1
ATOM 1674 O O . ASP A 1 220 ? -11.625 -9.609 -2.939 1 94.25 220 ASP A O 1
ATOM 1678 N N . HIS A 1 221 ? -12.523 -8.508 -1.183 1 96.94 221 HIS A N 1
ATOM 1679 C 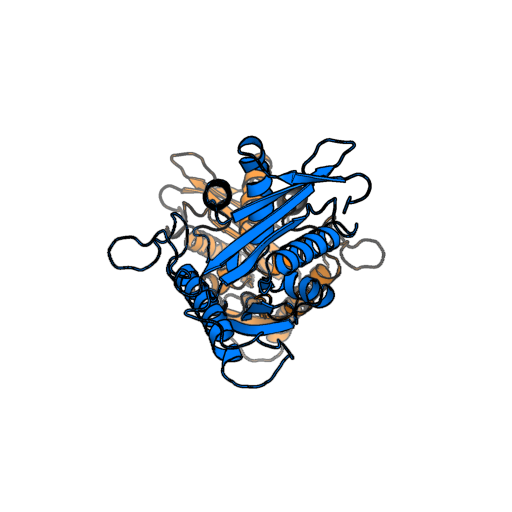CA . HIS A 1 221 ? -11.711 -9.133 -0.144 1 96.94 221 HIS A CA 1
ATOM 1680 C C . HIS A 1 221 ? -10.227 -8.945 -0.426 1 96.94 221 HIS A C 1
ATOM 1682 O O . HIS A 1 221 ? -9.43 -9.859 -0.189 1 96.94 221 HIS A O 1
ATOM 1688 N N . ALA A 1 222 ? -9.891 -7.836 -1.027 1 97.69 222 ALA A N 1
ATOM 1689 C CA . ALA A 1 222 ? -8.5 -7.562 -1.374 1 97.69 222 ALA A CA 1
ATOM 1690 C C . ALA A 1 222 ? -7.762 -6.914 -0.207 1 97.69 222 ALA A C 1
ATOM 1692 O O . ALA A 1 222 ? -6.605 -6.508 -0.344 1 97.69 222 ALA A O 1
ATOM 1693 N N . GLY A 1 223 ? -8.438 -6.762 0.92 1 98.12 223 GLY A N 1
ATOM 1694 C CA . GLY A 1 223 ? -7.758 -6.25 2.1 1 98.12 223 GLY A CA 1
ATOM 1695 C C . GLY A 1 223 ? -8.047 -4.789 2.371 1 98.12 223 GLY A C 1
ATOM 1696 O O . GLY A 1 223 ? -7.422 -4.176 3.238 1 98.12 223 GLY A O 1
ATOM 1697 N N . TYR A 1 224 ? -8.977 -4.223 1.654 1 98.31 224 TYR A N 1
ATOM 1698 C CA . TYR A 1 224 ? -9.266 -2.805 1.813 1 98.31 224 TYR A CA 1
ATOM 1699 C C . TYR A 1 224 ? -10.625 -2.598 2.477 1 98.31 224 TYR A C 1
ATOM 1701 O O . TYR A 1 224 ? -11.477 -3.486 2.449 1 98.31 224 TYR A O 1
ATOM 1709 N N . GLY A 1 225 ? -10.773 -1.462 3.135 1 98.06 225 GLY A N 1
ATOM 1710 C CA . GLY A 1 225 ? -11.969 -1.069 3.854 1 98.06 225 GLY A CA 1
ATOM 1711 C C . GLY A 1 225 ? -12.148 0.435 3.943 1 98.06 225 GLY A C 1
ATOM 1712 O O . GLY A 1 225 ? -11.812 1.161 3.006 1 98.06 225 GLY A O 1
ATOM 1713 N N . VAL A 1 226 ? -12.68 0.901 5.051 1 98.19 226 VAL A N 1
ATOM 1714 C CA . VAL A 1 226 ? -13.047 2.303 5.219 1 98.19 226 VAL A CA 1
ATOM 1715 C C . VAL A 1 226 ? -11.812 3.121 5.59 1 98.19 226 VAL A C 1
ATOM 1717 O O . VAL A 1 226 ? -11.07 2.754 6.496 1 98.19 226 VAL A O 1
ATOM 1720 N N . PHE A 1 227 ? -11.602 4.156 4.855 1 97.44 227 PHE A N 1
ATOM 1721 C CA . PHE A 1 227 ? -10.609 5.188 5.125 1 97.44 227 PHE A CA 1
ATOM 1722 C C . PHE A 1 227 ? -11.273 6.465 5.617 1 97.44 227 PHE A C 1
ATOM 1724 O O . PHE A 1 227 ? -12.039 7.098 4.883 1 97.44 227 PHE A O 1
ATOM 1731 N N . ARG A 1 228 ? -10.969 6.914 6.844 1 97.25 228 ARG A N 1
ATOM 1732 C CA . ARG A 1 228 ? -11.656 8.055 7.441 1 97.25 228 ARG A CA 1
ATOM 1733 C C . ARG A 1 228 ? -10.758 9.289 7.457 1 97.25 228 ARG A C 1
ATOM 1735 O O . ARG A 1 228 ? -9.625 9.234 7.934 1 97.25 228 ARG A O 1
ATOM 1742 N N . ILE A 1 229 ? -11.25 10.367 6.898 1 93.94 229 ILE A N 1
ATOM 1743 C CA . ILE A 1 229 ? -10.648 11.688 7.082 1 93.94 229 ILE A CA 1
ATOM 1744 C C . ILE A 1 229 ? -11.391 12.453 8.172 1 93.94 229 ILE A C 1
ATOM 1746 O O . ILE A 1 229 ? -12.617 12.547 8.141 1 93.94 229 ILE A O 1
ATOM 1750 N N . SER A 1 230 ? -10.625 12.977 9.117 1 94.56 2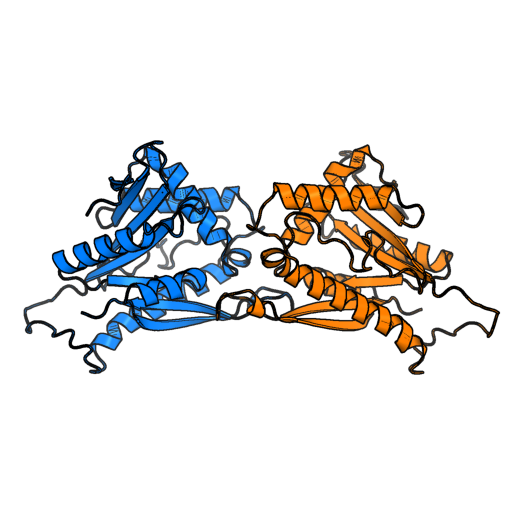30 SER A N 1
ATOM 1751 C CA . SER A 1 230 ? -11.25 13.648 10.25 1 94.56 230 SER A CA 1
ATOM 1752 C C . SER A 1 230 ? -10.859 15.125 10.305 1 94.56 230 SER A C 1
ATOM 1754 O O . SER A 1 230 ? -9.68 15.461 10.258 1 94.56 230 SER A O 1
ATOM 1756 N N . GLY A 1 231 ? -11.852 15.93 10.328 1 93 231 GLY A N 1
ATOM 1757 C CA . GLY A 1 231 ? -11.602 17.312 10.711 1 93 231 GLY A CA 1
ATOM 1758 C C . GLY A 1 231 ? -11.398 17.484 12.203 1 93 231 GLY A C 1
ATOM 1759 O O . GLY A 1 231 ? -12.141 16.906 13.008 1 93 231 GLY A O 1
ATOM 1760 N N . MET A 1 232 ? -10.32 18.203 12.547 1 93.38 232 MET A N 1
ATOM 1761 C CA . MET A 1 232 ? -9.984 18.406 13.953 1 93.38 232 MET A CA 1
ATOM 1762 C C . MET A 1 232 ? -9.688 19.875 14.25 1 93.38 232 MET A C 1
ATOM 1764 O O . MET A 1 232 ? -9.227 20.609 13.367 1 93.38 232 MET A O 1
ATOM 1768 N N . SER A 1 233 ? -9.969 20.234 15.461 1 92 233 SER A N 1
ATOM 1769 C CA . SER A 1 233 ? -9.711 21.609 15.883 1 92 233 SER A CA 1
ATOM 1770 C C . SER A 1 233 ? -9.219 21.656 17.328 1 92 233 SER A C 1
ATOM 1772 O O . SER A 1 233 ? -9.469 20.734 18.109 1 92 233 SER A O 1
ATOM 1774 N N . LEU A 1 234 ? -8.43 22.641 17.609 1 89.69 234 LEU A N 1
ATOM 1775 C CA . LEU A 1 234 ? -8.016 22.891 18.984 1 89.69 234 LEU A CA 1
ATOM 1776 C C . LEU A 1 234 ? -9.055 23.719 19.719 1 89.69 234 LEU A C 1
ATOM 1778 O O . LEU A 1 234 ? -9.43 24.812 19.281 1 89.69 234 LEU A O 1
ATOM 1782 N N . PRO A 1 235 ? -9.594 23.062 20.875 1 75.75 235 PRO A N 1
ATOM 1783 C CA . PRO A 1 235 ? -10.562 23.844 21.641 1 75.75 235 PRO A CA 1
ATOM 1784 C C . PRO A 1 235 ? -9.961 25.094 22.266 1 75.75 235 PRO A C 1
ATOM 1786 O O . PRO A 1 235 ? -8.781 25.125 22.609 1 75.75 235 PRO A O 1
ATOM 1789 N N . ARG A 1 236 ? -10.484 26.25 22.062 1 64.62 236 ARG A N 1
ATOM 1790 C CA . ARG A 1 236 ? -10.078 27.453 22.781 1 64.62 236 ARG A CA 1
ATOM 1791 C C . ARG A 1 236 ? -10.578 27.406 24.219 1 64.62 236 ARG A C 1
ATOM 1793 O O . ARG A 1 236 ? -11.602 26.797 24.516 1 64.62 236 ARG A O 1
ATOM 1800 N N . MET B 1 1 ? 2.984 -25.516 -27.469 1 47.94 1 MET B N 1
ATOM 1801 C CA . MET B 1 1 ? 1.982 -24.469 -27.703 1 47.94 1 MET B CA 1
ATOM 1802 C C . MET B 1 1 ? 2.609 -23.094 -27.625 1 47.94 1 MET B C 1
ATOM 1804 O O . MET B 1 1 ? 3.223 -22.734 -26.625 1 47.94 1 MET B O 1
ATOM 1808 N N . SER B 1 2 ? 2.949 -22.562 -28.781 1 63.59 2 SER B N 1
ATOM 1809 C CA . SER B 1 2 ? 3.793 -21.375 -28.938 1 63.59 2 SER B CA 1
ATOM 1810 C C . SER B 1 2 ? 2.977 -20.094 -28.828 1 63.59 2 SER B C 1
ATOM 1812 O O . SER B 1 2 ? 1.801 -20.062 -29.203 1 63.59 2 SER B O 1
ATOM 1814 N N . ILE B 1 3 ? 3.221 -19.219 -27.812 1 69.81 3 ILE B N 1
ATOM 1815 C CA . ILE B 1 3 ? 2.705 -17.859 -27.797 1 69.81 3 ILE B CA 1
ATOM 1816 C C . ILE B 1 3 ? 3.264 -17.062 -28.984 1 69.81 3 ILE B C 1
ATOM 1818 O O . ILE B 1 3 ? 4.48 -16.984 -29.156 1 69.81 3 ILE B O 1
ATOM 1822 N N . PRO B 1 4 ? 2.324 -16.641 -29.844 1 80.25 4 PRO B N 1
ATOM 1823 C CA . PRO B 1 4 ? 2.895 -15.906 -30.984 1 80.25 4 PRO B CA 1
ATOM 1824 C C . PRO B 1 4 ? 3.936 -14.875 -30.547 1 80.25 4 PRO B C 1
ATOM 1826 O O . PRO B 1 4 ? 3.697 -14.102 -29.625 1 80.25 4 PRO B O 1
ATOM 1829 N N . ASN B 1 5 ? 5.043 -14.953 -31.141 1 88.81 5 ASN B N 1
ATOM 1830 C CA . ASN B 1 5 ? 6.145 -14.016 -30.969 1 88.81 5 ASN B CA 1
ATOM 1831 C C . ASN B 1 5 ? 6.773 -14.133 -29.578 1 88.81 5 ASN B C 1
ATOM 1833 O O . ASN B 1 5 ? 7.434 -13.203 -29.109 1 88.81 5 ASN B O 1
ATOM 1837 N N . HIS B 1 6 ? 6.484 -15.195 -28.891 1 94.12 6 HIS B N 1
ATOM 1838 C CA . HIS B 1 6 ? 7.082 -15.453 -27.594 1 94.12 6 HIS B CA 1
ATOM 1839 C C . HIS B 1 6 ? 7.551 -16.906 -27.484 1 94.12 6 HIS B C 1
ATOM 1841 O O . HIS B 1 6 ? 7.012 -17.781 -28.141 1 94.12 6 HIS B O 1
ATOM 1847 N N . SER B 1 7 ? 8.516 -17.172 -26.734 1 94.81 7 SER B N 1
ATOM 1848 C CA . SER B 1 7 ? 9.023 -18.516 -26.422 1 94.81 7 SER B CA 1
ATOM 1849 C C . SER B 1 7 ? 8.953 -18.812 -24.938 1 94.81 7 SER B C 1
ATOM 1851 O O . SER B 1 7 ? 9.273 -17.953 -24.109 1 94.81 7 SER B O 1
ATOM 1853 N N . ILE B 1 8 ? 8.453 -19.969 -24.609 1 96 8 ILE B N 1
ATOM 1854 C CA . ILE B 1 8 ? 8.469 -20.422 -23.234 1 96 8 ILE B CA 1
ATOM 1855 C C . ILE B 1 8 ? 9.703 -21.297 -22.984 1 96 8 ILE B C 1
ATOM 1857 O O . ILE B 1 8 ? 9.891 -22.328 -23.656 1 96 8 ILE B O 1
ATOM 1861 N N . LEU B 1 9 ? 10.516 -20.891 -22.062 1 96.38 9 LEU B N 1
ATOM 1862 C CA . LEU B 1 9 ? 11.781 -21.562 -21.797 1 96.38 9 LEU B CA 1
ATOM 1863 C C . LEU B 1 9 ? 11.945 -21.844 -20.297 1 96.38 9 LEU B C 1
ATOM 1865 O O . LEU B 1 9 ? 11.375 -21.125 -19.469 1 96.38 9 LEU B O 1
ATOM 1869 N N . PRO B 1 10 ? 12.68 -22.875 -19.984 1 96.62 10 PRO B N 1
ATOM 1870 C CA . PRO B 1 10 ? 13.047 -23.016 -18.578 1 96.62 10 PRO B CA 1
ATOM 1871 C C . PRO B 1 10 ? 13.859 -21.828 -18.062 1 96.62 10 PRO B C 1
ATOM 1873 O O . PRO B 1 10 ? 14.688 -21.281 -18.781 1 96.62 10 PRO B O 1
ATOM 1876 N N . SER B 1 11 ? 13.633 -21.484 -16.875 1 97.44 11 SER B N 1
ATOM 1877 C CA . SER B 1 11 ? 14.414 -20.406 -16.266 1 97.44 11 SER B CA 1
ATOM 1878 C C . SER B 1 11 ? 15.812 -20.891 -15.867 1 97.44 11 SER B C 1
ATOM 1880 O O . SER B 1 11 ? 16.016 -22.078 -15.656 1 97.44 11 SER B O 1
ATOM 1882 N N . THR B 1 12 ? 16.766 -19.953 -15.812 1 97.06 12 THR B N 1
ATOM 1883 C CA . THR B 1 12 ? 18.141 -20.234 -15.414 1 97.06 12 THR B CA 1
ATOM 1884 C C . THR B 1 12 ? 18.594 -19.281 -14.32 1 97.06 12 THR B C 1
ATOM 1886 O O . THR B 1 12 ? 17.859 -18.344 -13.961 1 97.06 12 THR B O 1
ATOM 1889 N N . GLU B 1 13 ? 19.781 -19.5 -13.812 1 97 13 GLU B N 1
ATOM 1890 C CA . GLU B 1 13 ? 20.344 -18.641 -12.773 1 97 13 GLU B CA 1
ATOM 1891 C C . GLU B 1 13 ? 20.5 -17.203 -13.273 1 97 13 GLU B C 1
ATOM 1893 O O . GLU B 1 13 ? 20.375 -16.25 -12.492 1 97 13 GLU B O 1
ATOM 1898 N N . ALA B 1 14 ? 20.656 -17.047 -14.508 1 97.5 14 ALA B N 1
ATOM 1899 C CA . ALA B 1 14 ? 20.859 -15.734 -15.102 1 97.5 14 ALA B CA 1
ATOM 1900 C C . ALA B 1 14 ? 19.562 -14.922 -15.055 1 97.5 14 ALA B C 1
ATOM 1902 O O . ALA B 1 14 ? 19.578 -13.695 -15.219 1 97.5 14 ALA B O 1
ATOM 1903 N N . ASP B 1 15 ? 18.469 -15.594 -14.852 1 98 15 ASP B N 1
ATOM 1904 C CA . ASP B 1 15 ? 17.172 -14.945 -14.922 1 98 15 ASP B CA 1
ATOM 1905 C C . ASP B 1 15 ? 16.688 -14.516 -13.539 1 98 15 ASP B C 1
ATOM 1907 O O . ASP B 1 15 ? 15.656 -13.859 -13.406 1 98 15 ASP B O 1
ATOM 1911 N N . VAL B 1 16 ? 17.453 -14.82 -12.492 1 97.56 16 VAL B N 1
ATOM 1912 C CA . VAL B 1 16 ? 16.984 -14.734 -11.117 1 97.56 16 VAL B CA 1
ATOM 1913 C C . VAL B 1 16 ? 16.594 -13.297 -10.789 1 97.56 16 VAL B C 1
ATOM 1915 O O . VAL B 1 16 ? 15.516 -13.055 -10.242 1 97.56 16 VAL B O 1
ATOM 1918 N N . ALA B 1 17 ? 17.391 -12.344 -11.141 1 97.5 17 ALA B N 1
ATOM 1919 C CA . ALA B 1 17 ? 17.125 -10.945 -10.812 1 97.5 17 ALA B CA 1
ATOM 1920 C C . ALA B 1 17 ? 15.805 -10.484 -11.438 1 97.5 17 ALA B C 1
ATOM 1922 O O . ALA B 1 17 ? 14.992 -9.836 -10.781 1 97.5 17 ALA B O 1
ATOM 1923 N N . THR B 1 18 ? 15.609 -10.82 -12.656 1 97.5 18 THR B N 1
ATOM 1924 C CA . THR B 1 18 ? 14.414 -10.414 -13.383 1 97.5 18 THR B CA 1
ATOM 1925 C C . THR B 1 18 ? 13.172 -11.102 -12.812 1 97.5 18 THR B C 1
ATOM 1927 O O . THR B 1 18 ? 12.148 -10.453 -12.578 1 97.5 18 THR B O 1
ATOM 1930 N N . LEU B 1 19 ? 13.289 -12.352 -12.555 1 96.5 19 LEU B N 1
ATOM 1931 C CA . LEU B 1 19 ? 12.156 -13.102 -12.031 1 96.5 19 LEU B CA 1
ATOM 1932 C C . LEU B 1 19 ? 11.789 -12.625 -10.633 1 96.5 19 LEU B C 1
ATOM 1934 O O . LEU B 1 19 ? 10.602 -12.5 -10.305 1 96.5 19 LEU B O 1
ATOM 1938 N N . ALA B 1 20 ? 12.82 -12.359 -9.852 1 95.62 20 ALA B N 1
ATOM 1939 C CA . ALA B 1 20 ? 12.578 -11.852 -8.5 1 95.62 20 ALA B CA 1
ATOM 1940 C C . ALA B 1 20 ? 11.859 -10.5 -8.547 1 95.62 20 ALA B C 1
ATOM 1942 O O . ALA B 1 20 ? 10.992 -10.227 -7.715 1 95.62 20 ALA B O 1
ATOM 1943 N N . SER B 1 21 ? 12.234 -9.711 -9.5 1 95.94 21 SER B N 1
ATOM 1944 C CA . SER B 1 21 ? 11.594 -8.406 -9.633 1 95.94 21 SER B CA 1
ATOM 1945 C C . SER B 1 21 ? 10.117 -8.539 -9.977 1 95.94 21 SER B C 1
ATOM 1947 O O . SER B 1 21 ? 9.289 -7.742 -9.531 1 95.94 21 SER B O 1
ATOM 1949 N N . PHE B 1 22 ? 9.734 -9.555 -10.781 1 94.38 22 PHE B N 1
ATOM 1950 C CA . PHE B 1 22 ? 8.336 -9.828 -11.102 1 94.38 22 PHE B CA 1
ATOM 1951 C C . PHE B 1 22 ? 7.551 -10.172 -9.852 1 94.38 22 PHE B C 1
ATOM 1953 O O . PHE B 1 22 ? 6.473 -9.625 -9.609 1 94.38 22 PHE B O 1
ATOM 1960 N N . VAL B 1 23 ? 8.172 -11.008 -9.086 1 93 23 VAL B N 1
ATOM 1961 C CA . VAL B 1 23 ? 7.504 -11.461 -7.863 1 93 23 VAL B CA 1
ATOM 1962 C C . VAL B 1 23 ? 7.363 -10.289 -6.895 1 93 23 VAL B C 1
ATOM 1964 O O . VAL B 1 23 ? 6.285 -10.062 -6.34 1 93 23 VAL B O 1
ATOM 1967 N N . GLN B 1 24 ? 8.414 -9.555 -6.746 1 93.88 24 GLN B N 1
ATOM 1968 C CA . GLN B 1 24 ? 8.414 -8.414 -5.836 1 93.88 24 GLN B CA 1
ATOM 1969 C C . GLN B 1 24 ? 7.344 -7.402 -6.23 1 93.88 24 GLN B C 1
ATOM 1971 O O . GLN B 1 24 ? 6.602 -6.914 -5.379 1 93.88 24 GLN B O 1
ATOM 1976 N N . GLU B 1 25 ? 7.277 -7.09 -7.473 1 92.25 25 GLU B N 1
ATOM 1977 C CA . GLU B 1 25 ? 6.301 -6.121 -7.965 1 92.25 25 GLU B CA 1
ATOM 1978 C C . GLU B 1 25 ? 4.875 -6.598 -7.715 1 92.25 25 GLU B C 1
ATOM 1980 O O . GLU B 1 25 ? 4.004 -5.805 -7.352 1 92.25 25 GLU B O 1
ATOM 1985 N N . SER B 1 26 ? 4.691 -7.848 -7.93 1 91.75 26 SER B N 1
ATOM 1986 C CA . SER B 1 26 ? 3.367 -8.422 -7.715 1 91.75 26 SER B CA 1
ATOM 1987 C C . SER B 1 26 ? 2.984 -8.391 -6.238 1 91.75 26 SER B C 1
ATOM 1989 O O . SER B 1 26 ? 1.875 -7.984 -5.887 1 91.75 26 SER B O 1
ATOM 1991 N N . LYS B 1 27 ? 3.92 -8.758 -5.379 1 93.44 27 LYS B N 1
ATOM 1992 C CA . LYS B 1 27 ? 3.633 -8.836 -3.949 1 93.44 27 LYS B CA 1
ATOM 1993 C C . LYS B 1 27 ? 3.475 -7.445 -3.342 1 93.44 27 LYS B C 1
ATOM 1995 O O . LYS B 1 27 ? 2.684 -7.25 -2.418 1 93.44 27 LYS B O 1
ATOM 2000 N N . LEU B 1 28 ? 4.188 -6.527 -3.873 1 93.5 28 LEU B N 1
ATOM 2001 C CA . LEU B 1 28 ? 4.125 -5.156 -3.383 1 93.5 28 LEU B CA 1
ATOM 2002 C C . LEU B 1 28 ? 2.715 -4.594 -3.521 1 93.5 28 LEU B C 1
ATOM 2004 O O . LEU B 1 28 ? 2.287 -3.768 -2.711 1 93.5 28 LEU B O 1
ATOM 2008 N N . GLN B 1 29 ? 2.004 -5.082 -4.453 1 92.5 29 GLN B N 1
ATOM 2009 C CA . GLN B 1 29 ? 0.682 -4.539 -4.75 1 92.5 29 GLN B CA 1
ATOM 2010 C C . GLN B 1 29 ? -0.36 -5.059 -3.766 1 92.5 29 GLN B C 1
ATOM 2012 O O . GLN B 1 29 ? -1.476 -4.539 -3.699 1 92.5 29 GLN B O 1
ATOM 2017 N N . LEU B 1 30 ? -0.055 -6.012 -3.027 1 95.19 30 LEU B N 1
ATOM 2018 C CA . LEU B 1 30 ? -1.018 -6.625 -2.119 1 95.19 30 LEU B CA 1
ATOM 2019 C C . LEU B 1 30 ? -1.133 -5.82 -0.828 1 95.19 30 LEU B C 1
ATOM 2021 O O . LEU B 1 30 ? -0.121 -5.414 -0.251 1 95.19 30 LEU B O 1
ATOM 2025 N N . ALA B 1 31 ? -2.402 -5.641 -0.381 1 97.5 31 ALA B N 1
ATOM 2026 C CA . ALA B 1 31 ? -2.643 -4.895 0.853 1 97.5 31 ALA B CA 1
ATOM 2027 C C . ALA B 1 31 ? -1.896 -5.523 2.027 1 97.5 31 ALA B C 1
ATOM 2029 O O . ALA B 1 31 ? -1.377 -4.812 2.891 1 97.5 31 ALA B O 1
ATOM 2030 N N . ILE B 1 32 ? -1.801 -6.816 2.051 1 96.75 32 ILE B N 1
ATOM 2031 C CA . ILE B 1 32 ? -1.212 -7.52 3.184 1 96.75 32 ILE B CA 1
ATOM 2032 C C . ILE B 1 32 ? 0.297 -7.285 3.209 1 96.75 32 ILE B C 1
ATOM 2034 O O . ILE B 1 32 ? 0.934 -7.414 4.258 1 96.75 32 ILE B O 1
ATOM 2038 N N . ASN B 1 33 ? 0.912 -7.012 2.029 1 97.06 33 ASN B N 1
ATOM 2039 C CA . ASN B 1 33 ? 2.342 -6.73 1.962 1 97.06 33 ASN B CA 1
ATOM 2040 C C . ASN B 1 33 ? 2.73 -5.586 2.895 1 97.06 33 ASN B C 1
ATOM 2042 O O . ASN B 1 33 ? 3.809 -5.609 3.494 1 97.06 33 ASN B O 1
ATOM 2046 N N . ARG B 1 34 ? 1.859 -4.633 3.08 1 96.56 34 ARG B N 1
ATOM 2047 C CA . ARG B 1 34 ? 2.053 -3.473 3.943 1 96.56 34 ARG B CA 1
ATOM 2048 C C . ARG B 1 34 ? 2.373 -3.9 5.371 1 96.56 34 ARG B C 1
ATOM 2050 O O . ARG B 1 34 ? 3.15 -3.238 6.066 1 96.56 34 ARG B O 1
ATOM 2057 N N . PHE B 1 35 ? 1.864 -4.949 5.754 1 97.25 35 PHE B N 1
ATOM 2058 C CA . PHE B 1 35 ? 1.979 -5.367 7.148 1 97.25 35 PHE B CA 1
ATOM 2059 C C . PHE B 1 35 ? 2.971 -6.516 7.289 1 97.25 35 PHE B C 1
ATOM 2061 O O . PHE B 1 35 ? 3.447 -6.797 8.391 1 97.25 35 PHE B O 1
ATOM 2068 N N . LEU B 1 36 ? 3.201 -7.16 6.18 1 96.06 36 LEU B N 1
ATOM 2069 C CA . LEU B 1 36 ? 4.098 -8.312 6.172 1 96.06 36 LEU B CA 1
ATOM 2070 C C . LEU B 1 36 ? 5.551 -7.871 6.281 1 96.06 36 LEU B C 1
ATOM 2072 O O . LEU B 1 36 ? 6.355 -8.523 6.953 1 96.06 36 LEU B O 1
ATOM 2076 N N . ILE B 1 37 ? 5.938 -6.773 5.688 1 96.44 37 ILE B N 1
ATOM 2077 C CA . ILE B 1 37 ? 7.316 -6.297 5.617 1 96.44 37 ILE B CA 1
ATOM 2078 C C . ILE B 1 37 ? 7.551 -5.246 6.699 1 96.44 37 ILE B C 1
ATOM 2080 O O . ILE B 1 37 ? 6.816 -4.258 6.785 1 96.44 37 ILE B O 1
ATOM 2084 N N . ILE B 1 38 ? 8.477 -5.41 7.539 1 95.19 38 ILE B N 1
ATOM 2085 C CA . ILE B 1 38 ? 8.836 -4.445 8.57 1 95.19 38 ILE B CA 1
ATOM 2086 C C . ILE B 1 38 ? 9.461 -3.209 7.93 1 95.19 38 ILE B C 1
ATOM 2088 O O . ILE B 1 38 ? 10.273 -3.32 7.008 1 95.19 38 ILE B O 1
ATOM 2092 N N . ASP B 1 39 ? 9.086 -2.016 8.461 1 92.38 39 ASP B N 1
ATOM 2093 C CA . ASP B 1 39 ? 9.57 -0.736 7.949 1 92.38 39 ASP B CA 1
ATOM 2094 C C . ASP B 1 39 ? 9.234 -0.57 6.469 1 92.38 39 ASP B C 1
ATOM 2096 O O . ASP B 1 39 ? 10.109 -0.251 5.66 1 92.38 39 ASP B O 1
ATOM 2100 N N . TRP B 1 40 ? 8.023 -0.858 6.121 1 93.69 40 TRP B N 1
ATOM 2101 C CA . TRP B 1 40 ? 7.512 -0.89 4.758 1 93.69 40 TRP B CA 1
ATOM 2102 C C . TRP B 1 40 ? 7.746 0.443 4.055 1 93.69 40 TRP B C 1
ATOM 2104 O O . TRP B 1 40 ? 7.645 1.505 4.676 1 93.69 40 TRP B O 1
ATOM 2114 N N . PRO B 1 41 ? 8.203 0.446 2.754 1 92.81 41 PRO B N 1
ATOM 2115 C CA . PRO B 1 41 ? 8.211 -0.715 1.861 1 92.81 41 PRO B CA 1
ATOM 2116 C C . PRO B 1 41 ? 9.477 -1.559 2.006 1 92.81 41 PRO B C 1
ATOM 2118 O O . PRO B 1 41 ? 9.492 -2.727 1.611 1 92.81 41 PRO B O 1
ATOM 2121 N N . ASN B 1 42 ? 10.531 -0.925 2.549 1 94.31 42 ASN B N 1
ATOM 2122 C CA . ASN B 1 42 ? 11.781 -1.631 2.809 1 94.31 42 ASN B CA 1
ATOM 2123 C C . ASN B 1 42 ? 12.227 -2.443 1.598 1 94.31 42 ASN B C 1
ATOM 2125 O O . ASN B 1 42 ? 12.359 -3.666 1.679 1 94.31 42 ASN B O 1
ATOM 2129 N N . GLU B 1 43 ? 12.586 -1.823 0.504 1 93.19 43 GLU B N 1
ATOM 2130 C CA . GLU B 1 43 ? 12.844 -2.428 -0.799 1 93.19 43 GLU B CA 1
ATOM 2131 C C . GLU B 1 43 ? 13.992 -3.43 -0.723 1 93.19 43 GLU B C 1
ATOM 2133 O O . GLU B 1 43 ? 13.898 -4.527 -1.276 1 93.19 43 GLU B O 1
ATOM 2138 N N . PRO B 1 44 ? 15.016 -3.104 0.009 1 94.75 44 PRO B N 1
ATOM 2139 C CA . PRO B 1 44 ? 16.109 -4.07 0.068 1 94.75 44 PRO B CA 1
ATOM 2140 C C . PRO B 1 44 ? 15.695 -5.402 0.685 1 94.75 44 PRO B C 1
ATOM 2142 O O . PRO B 1 44 ? 16.094 -6.465 0.199 1 94.75 44 PRO B O 1
ATOM 2145 N N . VAL B 1 45 ? 14.875 -5.371 1.666 1 94.19 45 VAL B N 1
ATOM 2146 C CA . VAL B 1 45 ? 14.422 -6.59 2.33 1 94.19 45 VAL B CA 1
ATOM 2147 C C . VAL B 1 45 ? 13.523 -7.391 1.388 1 94.19 45 VAL B C 1
ATOM 2149 O O . VAL B 1 45 ? 13.664 -8.609 1.276 1 94.19 45 VAL B O 1
ATOM 2152 N N . GLN B 1 46 ? 12.648 -6.723 0.73 1 95.44 46 GLN B N 1
ATOM 2153 C CA . GLN B 1 46 ? 11.758 -7.41 -0.196 1 95.44 46 GLN B CA 1
ATOM 2154 C C . GLN B 1 46 ? 12.531 -8.031 -1.351 1 95.44 46 GLN B C 1
ATOM 2156 O O . GLN B 1 46 ? 12.266 -9.172 -1.744 1 95.44 46 GLN B O 1
ATOM 2161 N N . GLN B 1 47 ? 13.469 -7.273 -1.811 1 95.75 47 GLN B N 1
ATOM 2162 C CA . GLN B 1 47 ? 14.289 -7.789 -2.898 1 95.75 47 GLN B CA 1
ATOM 2163 C C . GLN B 1 47 ? 15.031 -9.055 -2.477 1 95.75 47 GLN B C 1
ATOM 2165 O O . GLN B 1 47 ? 15.078 -10.031 -3.229 1 95.75 47 GLN B O 1
ATOM 2170 N N . ALA B 1 48 ? 15.602 -9.023 -1.329 1 94.62 48 ALA B N 1
ATOM 2171 C CA . ALA B 1 48 ? 16.328 -10.188 -0.823 1 94.62 48 ALA B CA 1
ATOM 2172 C C . ALA B 1 48 ? 15.398 -11.375 -0.636 1 94.62 48 ALA B C 1
ATOM 2174 O O . ALA B 1 48 ? 15.742 -12.508 -0.982 1 94.62 48 ALA B O 1
ATOM 2175 N N . LEU B 1 49 ? 14.242 -11.102 -0.103 1 92.06 49 LEU B N 1
ATOM 2176 C CA . LEU B 1 49 ? 13.25 -12.133 0.166 1 92.06 49 LEU B CA 1
ATOM 2177 C C . LEU B 1 49 ? 12.844 -12.844 -1.12 1 92.06 49 LEU B C 1
ATOM 2179 O O . LEU B 1 49 ? 12.906 -14.078 -1.203 1 92.06 49 LEU B O 1
ATOM 2183 N N . TYR B 1 50 ? 12.531 -12.109 -2.152 1 93.31 50 TYR B N 1
ATOM 2184 C CA . TYR B 1 50 ? 11.984 -12.703 -3.367 1 93.31 50 TYR B CA 1
ATOM 2185 C C . TYR B 1 50 ? 13.102 -13.242 -4.258 1 93.31 50 TYR B C 1
ATOM 2187 O O . TYR B 1 50 ? 12.883 -14.18 -5.031 1 93.31 50 TYR B O 1
ATOM 2195 N N . THR B 1 51 ? 14.312 -12.641 -4.129 1 95.44 51 THR B N 1
ATOM 2196 C CA . THR B 1 51 ? 15.461 -13.258 -4.777 1 95.44 51 THR B CA 1
ATOM 2197 C C . THR B 1 51 ? 15.719 -14.656 -4.219 1 95.44 51 THR B C 1
ATOM 2199 O O . THR B 1 51 ? 15.898 -15.609 -4.98 1 95.44 51 THR B O 1
ATOM 2202 N N . SER B 1 52 ? 15.672 -14.75 -2.926 1 91.5 52 SER B N 1
ATOM 2203 C CA . SER B 1 52 ? 15.875 -16.031 -2.27 1 91.5 52 SER B CA 1
ATOM 2204 C C . SER B 1 52 ? 14.797 -17.031 -2.666 1 91.5 52 SER B C 1
ATOM 2206 O O . SER B 1 52 ? 15.086 -18.219 -2.896 1 91.5 52 SER B O 1
ATOM 2208 N N . ALA B 1 53 ? 13.602 -16.625 -2.77 1 89.25 53 ALA B N 1
ATOM 2209 C CA . ALA B 1 53 ? 12.492 -17.5 -3.145 1 89.25 53 ALA B CA 1
ATOM 2210 C C . ALA B 1 53 ? 12.68 -18.062 -4.551 1 89.25 53 ALA B C 1
ATOM 2212 O O . ALA B 1 53 ? 12.477 -19.25 -4.785 1 89.25 53 ALA B O 1
ATOM 2213 N N . VAL B 1 54 ? 13.109 -17.203 -5.492 1 93 54 VAL B N 1
ATOM 2214 C CA . VAL B 1 54 ? 13.312 -17.625 -6.875 1 93 54 VAL B CA 1
ATOM 2215 C C . VAL B 1 54 ? 14.5 -18.578 -6.953 1 93 54 VAL B C 1
ATOM 2217 O O . VAL B 1 54 ? 14.438 -19.594 -7.637 1 93 54 VAL B O 1
ATOM 2220 N N . GLU B 1 55 ? 15.523 -18.266 -6.211 1 94.19 55 GLU B N 1
ATOM 2221 C CA . GLU B 1 55 ? 16.703 -19.125 -6.191 1 94.19 55 GLU B CA 1
ATOM 2222 C C . GLU B 1 55 ? 16.375 -20.516 -5.641 1 94.19 55 GLU B C 1
ATOM 2224 O O . GLU B 1 55 ? 16.812 -21.516 -6.18 1 94.19 55 GLU B O 1
ATOM 2229 N N . SER B 1 56 ? 15.641 -20.516 -4.57 1 89.25 56 SER B N 1
ATOM 2230 C CA . SER B 1 56 ? 15.25 -21.781 -3.961 1 89.25 56 SER B CA 1
ATOM 2231 C C . SER B 1 56 ? 14.414 -22.625 -4.918 1 89.25 56 SER B C 1
ATOM 2233 O O . SER B 1 56 ? 14.586 -23.844 -5.004 1 89.25 56 SER B O 1
ATOM 2235 N N . ALA B 1 57 ? 13.539 -21.984 -5.617 1 89.44 57 ALA B N 1
ATOM 2236 C CA . ALA B 1 57 ? 12.703 -22.672 -6.594 1 89.44 57 ALA B CA 1
ATOM 2237 C C . ALA B 1 57 ? 13.547 -23.281 -7.711 1 89.44 57 ALA B C 1
ATOM 2239 O O . ALA B 1 57 ? 13.305 -24.406 -8.141 1 89.44 57 ALA B O 1
ATOM 2240 N N . LEU B 1 58 ? 14.516 -22.562 -8.172 1 93.94 58 LEU B N 1
ATOM 2241 C CA . LEU B 1 58 ? 15.383 -23 -9.258 1 93.94 58 LEU B CA 1
ATOM 2242 C C . LEU B 1 58 ? 16.188 -24.234 -8.852 1 93.94 58 LEU B C 1
ATOM 2244 O O . LEU B 1 58 ? 16.5 -25.078 -9.695 1 93.94 58 LEU B O 1
ATOM 2248 N N . LYS B 1 59 ? 16.438 -24.344 -7.594 1 92.5 59 LYS B N 1
ATOM 2249 C CA . LYS B 1 59 ? 17.297 -25.422 -7.105 1 92.5 59 LYS B CA 1
ATOM 2250 C C . LYS B 1 59 ? 16.5 -26.641 -6.707 1 92.5 59 LYS B C 1
ATOM 2252 O O . LYS B 1 59 ? 17.062 -27.719 -6.477 1 92.5 59 LYS B O 1
ATOM 2257 N N . ASP B 1 60 ? 15.234 -26.5 -6.582 1 89.12 60 ASP B N 1
ATOM 2258 C CA . ASP B 1 60 ? 14.367 -27.594 -6.137 1 89.12 60 ASP B CA 1
ATOM 2259 C C . ASP B 1 60 ? 13.953 -28.484 -7.305 1 89.12 60 ASP B C 1
ATOM 2261 O O . ASP B 1 60 ? 13.281 -28.031 -8.234 1 89.12 60 ASP B O 1
ATOM 2265 N N . PRO B 1 61 ? 14.281 -29.734 -7.297 1 92.31 61 PRO B N 1
ATOM 2266 C CA . PRO B 1 61 ? 13.953 -30.625 -8.406 1 92.31 61 PRO B CA 1
ATOM 2267 C C . PRO B 1 61 ? 12.453 -30.875 -8.531 1 92.31 61 PRO B C 1
ATOM 2269 O O . PRO B 1 61 ? 11.992 -31.391 -9.555 1 92.31 61 PRO B O 1
ATOM 2272 N N . GLN B 1 62 ? 11.672 -30.516 -7.555 1 90.88 62 GLN B N 1
ATOM 2273 C CA . GLN B 1 62 ? 10.227 -30.703 -7.598 1 90.88 62 GLN B CA 1
ATOM 2274 C C . GLN B 1 62 ? 9.523 -29.469 -8.156 1 90.88 62 GLN B C 1
ATOM 2276 O O . GLN B 1 62 ? 8.297 -29.422 -8.25 1 90.88 62 GLN B O 1
ATOM 2281 N N . VAL B 1 63 ? 10.367 -28.516 -8.531 1 91.25 63 VAL B N 1
ATOM 2282 C CA . VAL B 1 63 ? 9.812 -27.234 -8.977 1 91.25 63 VAL B CA 1
ATOM 2283 C C . VAL B 1 63 ? 10.219 -26.984 -10.43 1 91.25 63 VAL B C 1
ATOM 2285 O O . VAL B 1 63 ? 11.391 -27.125 -10.789 1 91.25 63 VAL B O 1
ATOM 2288 N N . ASP B 1 64 ? 9.234 -26.734 -11.219 1 95.56 64 ASP B N 1
ATOM 2289 C CA . ASP B 1 64 ? 9.453 -26.312 -12.594 1 95.56 64 ASP B CA 1
ATOM 2290 C C . ASP B 1 64 ? 9.32 -24.797 -12.719 1 95.56 64 ASP B C 1
ATOM 2292 O O . ASP B 1 64 ? 8.242 -24.234 -12.516 1 95.56 64 ASP B O 1
ATOM 2296 N N . THR B 1 65 ? 10.453 -24.141 -13.031 1 95.62 65 THR B N 1
ATOM 2297 C CA . THR B 1 65 ? 10.453 -22.703 -13.242 1 95.62 65 THR B CA 1
ATOM 2298 C C . THR B 1 65 ? 10.578 -22.359 -14.727 1 95.62 65 THR B C 1
ATOM 2300 O O . THR B 1 65 ? 11.484 -22.844 -15.398 1 95.62 65 THR B O 1
ATOM 2303 N N . MET B 1 66 ? 9.68 -21.531 -15.203 1 97 66 MET B N 1
ATOM 2304 C CA . MET B 1 66 ? 9.664 -21.172 -16.625 1 97 66 MET B CA 1
ATOM 2305 C C . MET B 1 66 ? 9.609 -19.672 -16.812 1 97 66 MET B C 1
ATOM 2307 O O . MET B 1 66 ? 9.094 -18.953 -15.953 1 97 66 MET B O 1
ATOM 2311 N N . LYS B 1 67 ? 10.18 -19.266 -17.906 1 97.44 67 LYS B N 1
ATOM 2312 C CA . LYS B 1 67 ? 10.125 -17.859 -18.328 1 97.44 67 LYS B CA 1
ATOM 2313 C C . LYS B 1 67 ? 9.539 -17.734 -19.734 1 97.44 67 LYS B C 1
ATOM 2315 O O . LYS B 1 67 ? 9.609 -18.672 -20.531 1 97.44 67 LYS B O 1
ATOM 2320 N N . VAL B 1 68 ? 8.922 -16.625 -20 1 97.62 68 VAL B N 1
ATOM 2321 C CA . VAL B 1 68 ? 8.469 -16.281 -21.344 1 97.62 68 VAL B CA 1
ATOM 2322 C C . VAL B 1 68 ? 9.328 -15.141 -21.891 1 97.62 68 VAL B C 1
ATOM 2324 O O . VAL B 1 68 ? 9.492 -14.102 -21.25 1 97.62 68 VAL B O 1
ATOM 2327 N N . VAL B 1 69 ? 9.859 -15.367 -23.031 1 97.19 69 VAL B N 1
ATOM 2328 C CA . VAL B 1 69 ? 10.758 -14.406 -23.656 1 97.19 69 VAL B CA 1
ATOM 2329 C C . VAL B 1 69 ? 10.109 -13.844 -24.922 1 97.19 69 VAL B C 1
ATOM 2331 O O . VAL B 1 69 ? 9.555 -14.594 -25.719 1 97.19 69 VAL B O 1
ATOM 2334 N N . ASP B 1 70 ? 10.125 -12.508 -25 1 95.81 70 ASP B N 1
ATOM 2335 C CA . ASP B 1 70 ? 9.75 -11.875 -26.266 1 95.81 70 ASP B CA 1
ATOM 2336 C C . ASP B 1 70 ? 10.781 -12.156 -27.344 1 95.81 70 ASP B C 1
ATOM 2338 O O . ASP B 1 70 ? 11.953 -11.805 -27.203 1 95.81 70 ASP B O 1
ATOM 2342 N N . ASP B 1 71 ? 10.305 -12.711 -28.422 1 94 71 ASP B N 1
ATOM 2343 C CA . ASP B 1 71 ? 11.227 -13.203 -29.438 1 94 71 ASP B CA 1
ATOM 2344 C C . ASP B 1 71 ? 11.969 -12.055 -30.125 1 94 71 ASP B C 1
ATOM 2346 O O . ASP B 1 71 ? 13.086 -12.234 -30.594 1 94 71 ASP B O 1
ATOM 2350 N N . ARG B 1 72 ? 11.398 -10.93 -30.234 1 93.5 72 ARG B N 1
ATOM 2351 C CA . ARG B 1 72 ? 11.984 -9.781 -30.906 1 93.5 72 ARG B CA 1
ATOM 2352 C C . ARG B 1 72 ? 12.992 -9.062 -30 1 93.5 72 ARG B C 1
ATOM 2354 O O . ARG B 1 72 ? 14.148 -8.891 -30.375 1 93.5 72 ARG B O 1
ATOM 2361 N N . SER B 1 73 ? 12.672 -8.758 -28.812 1 94.06 73 SER B N 1
ATOM 2362 C CA . SER B 1 73 ? 13.508 -7.969 -27.922 1 94.06 73 SER B CA 1
ATOM 2363 C C . SER B 1 73 ? 14.445 -8.852 -27.109 1 94.06 73 SER B C 1
ATOM 2365 O O . SER B 1 73 ? 15.492 -8.398 -26.641 1 94.06 73 SER B O 1
ATOM 2367 N N . GLY B 1 74 ? 14.047 -10.125 -26.844 1 94.94 74 GLY B N 1
ATOM 2368 C CA . GLY B 1 74 ? 14.805 -11.008 -25.969 1 94.94 74 GLY B CA 1
ATOM 2369 C C . GLY B 1 74 ? 14.5 -10.797 -24.5 1 94.94 74 GLY B C 1
ATOM 2370 O O . GLY B 1 74 ? 15.047 -11.492 -23.641 1 94.94 74 GLY B O 1
ATOM 2371 N N . ASP B 1 75 ? 13.578 -9.891 -24.219 1 96.75 75 ASP B N 1
ATOM 2372 C CA . ASP B 1 75 ? 13.242 -9.578 -22.828 1 96.75 75 ASP B CA 1
ATOM 2373 C C . ASP B 1 75 ? 12.352 -10.656 -22.219 1 96.75 75 ASP B C 1
ATOM 2375 O O . ASP B 1 75 ? 11.477 -11.203 -22.906 1 96.75 75 ASP B O 1
ATOM 2379 N N . ILE B 1 76 ? 12.641 -10.93 -20.984 1 98 76 ILE B N 1
ATOM 2380 C CA . ILE B 1 76 ? 11.703 -11.773 -20.25 1 98 76 ILE B CA 1
ATOM 2381 C C . ILE B 1 76 ? 10.445 -10.984 -19.922 1 98 76 ILE B C 1
ATOM 2383 O O . ILE B 1 76 ? 10.516 -9.898 -19.344 1 98 76 ILE B O 1
ATOM 2387 N N . VAL B 1 77 ? 9.266 -11.57 -20.234 1 97.31 77 VAL B N 1
ATOM 2388 C CA . VAL B 1 77 ? 8.047 -10.781 -20.094 1 97.31 77 VAL B CA 1
ATOM 2389 C C . VAL B 1 77 ? 7.09 -11.469 -19.125 1 97.31 77 VAL B C 1
ATOM 2391 O O . VAL B 1 77 ? 6.082 -10.891 -18.719 1 97.31 77 VAL B O 1
ATOM 2394 N N . ALA B 1 78 ? 7.375 -12.695 -18.734 1 97.56 78 ALA B N 1
ATOM 2395 C CA . ALA B 1 78 ? 6.523 -13.414 -17.797 1 97.56 78 ALA B CA 1
ATOM 2396 C C . ALA B 1 78 ? 7.273 -14.586 -17.156 1 97.56 78 ALA B C 1
ATOM 2398 O O . ALA B 1 78 ? 8.367 -14.938 -17.594 1 97.56 78 ALA B O 1
ATOM 2399 N N . SER B 1 79 ? 6.734 -15.086 -16.141 1 97.12 79 SER B N 1
ATOM 2400 C CA . SER B 1 79 ? 7.293 -16.25 -15.453 1 97.12 79 SER B CA 1
ATOM 2401 C C . SER B 1 79 ? 6.195 -17.094 -14.812 1 97.12 79 SER B C 1
ATOM 2403 O O . SER B 1 79 ? 5.102 -16.594 -14.539 1 97.12 79 SER B O 1
ATOM 2405 N N . MET B 1 80 ? 6.461 -18.359 -14.672 1 96.88 80 MET B N 1
ATOM 2406 C CA . MET B 1 80 ? 5.57 -19.297 -13.992 1 96.88 80 MET B CA 1
ATOM 2407 C C . MET B 1 80 ? 6.363 -20.344 -13.211 1 96.88 80 MET B C 1
ATOM 2409 O O . MET B 1 80 ? 7.398 -20.812 -13.68 1 96.88 80 MET B O 1
ATOM 2413 N N . VAL B 1 81 ? 5.879 -20.656 -12.086 1 94.31 81 VAL B N 1
ATOM 2414 C CA . VAL B 1 81 ? 6.496 -21.672 -11.234 1 94.31 81 VAL B CA 1
ATOM 2415 C C . VAL B 1 81 ? 5.465 -22.734 -10.859 1 94.31 81 VAL B C 1
ATOM 2417 O O . VAL B 1 81 ? 4.41 -22.406 -10.305 1 94.31 81 VAL B O 1
ATOM 2420 N N . LEU B 1 82 ? 5.738 -23.938 -11.188 1 95.38 82 LEU B N 1
ATOM 2421 C CA . LEU B 1 82 ? 4.93 -25.094 -10.828 1 95.38 82 LEU B CA 1
ATOM 2422 C C . LEU B 1 82 ? 5.672 -26 -9.844 1 95.38 82 LEU B C 1
ATOM 2424 O O . LEU B 1 82 ? 6.824 -26.375 -10.086 1 95.38 82 LEU B O 1
ATOM 2428 N N . SER B 1 83 ? 4.988 -26.297 -8.773 1 90.81 83 SER B N 1
ATOM 2429 C CA . SER B 1 83 ? 5.602 -27.125 -7.738 1 90.81 83 SER B CA 1
ATOM 2430 C C . SER B 1 83 ? 4.84 -28.438 -7.559 1 90.81 83 SER B C 1
ATOM 2432 O O . SER B 1 83 ? 3.619 -28.438 -7.391 1 90.81 83 SER B O 1
ATOM 2434 N N . ARG B 1 84 ? 5.562 -29.516 -7.59 1 90.56 84 ARG B N 1
ATOM 2435 C CA . ARG B 1 84 ? 4.98 -30.797 -7.227 1 90.56 84 ARG B CA 1
ATOM 2436 C C . ARG B 1 84 ? 4.984 -30.984 -5.711 1 90.56 84 ARG B C 1
ATOM 2438 O O . ARG B 1 84 ? 6.031 -30.875 -5.07 1 90.56 84 ARG B O 1
ATOM 2445 N N . ARG B 1 85 ? 3.854 -31.172 -5.199 1 81.69 85 ARG B N 1
ATOM 2446 C CA . ARG B 1 85 ? 3.725 -31.281 -3.75 1 81.69 85 ARG B CA 1
ATOM 2447 C C . ARG B 1 85 ? 3.131 -32.625 -3.363 1 81.69 85 ARG B C 1
ATOM 2449 O O . ARG B 1 85 ? 2.242 -33.156 -4.047 1 81.69 85 ARG B O 1
ATOM 2456 N N . SER B 1 86 ? 3.76 -33.281 -2.369 1 72.81 86 SER B N 1
ATOM 2457 C CA . SER B 1 86 ? 3.211 -34.531 -1.83 1 72.81 86 SER B CA 1
ATOM 2458 C C . SER B 1 86 ? 2.459 -34.281 -0.527 1 72.81 86 SER B C 1
ATOM 2460 O O . SER B 1 86 ? 2.758 -33.312 0.195 1 72.81 86 SER B O 1
ATOM 2462 N N . GLY B 1 87 ? 1.271 -34.812 -0.318 1 58.41 87 GLY B N 1
ATOM 2463 C CA . GLY B 1 87 ? 0.424 -34.656 0.854 1 58.41 87 GLY B CA 1
ATOM 2464 C C . GLY B 1 87 ? 1.211 -34.469 2.141 1 58.41 87 GLY B C 1
ATOM 2465 O O . GLY B 1 87 ? 0.785 -33.75 3.049 1 58.41 87 GLY B O 1
ATOM 2466 N N . ASP B 1 88 ? 2.299 -35.219 2.387 1 48.62 88 ASP B N 1
ATOM 2467 C CA . ASP B 1 88 ? 3.041 -35.219 3.645 1 48.62 88 ASP B CA 1
ATOM 2468 C C . ASP B 1 88 ? 3.959 -34 3.744 1 48.62 88 ASP B C 1
ATOM 2470 O O . ASP B 1 88 ? 4.281 -33.562 4.844 1 48.62 88 ASP B O 1
ATOM 2474 N N . GLN B 1 89 ? 4.445 -33.5 2.715 1 49.25 89 GLN B N 1
ATOM 2475 C CA . GLN B 1 89 ? 5.535 -32.531 2.652 1 49.25 89 GLN B CA 1
ATOM 2476 C C . GLN B 1 89 ? 5.008 -31.094 2.73 1 49.25 89 GLN B C 1
ATOM 2478 O O . GLN B 1 89 ? 5.777 -30.141 2.631 1 49.25 89 GLN B O 1
ATOM 2483 N N . ALA B 1 90 ? 3.783 -30.938 2.803 1 43.81 90 ALA B N 1
ATOM 2484 C CA . ALA B 1 90 ? 3.455 -29.531 3.047 1 43.81 90 ALA B CA 1
ATOM 2485 C C . ALA B 1 90 ? 4.285 -28.969 4.195 1 43.81 90 ALA B C 1
ATOM 2487 O O . ALA B 1 90 ? 3.992 -27.891 4.707 1 43.81 90 ALA B O 1
ATOM 2488 N N . LYS B 1 91 ? 5.188 -29.734 4.734 1 38.16 91 LYS B N 1
ATOM 2489 C CA . LYS B 1 91 ? 6.039 -29.203 5.793 1 38.16 91 LYS B CA 1
ATOM 2490 C C . LYS B 1 91 ? 7.055 -28.219 5.238 1 38.16 91 LYS B C 1
ATOM 2492 O O . LYS B 1 91 ? 7.84 -28.547 4.348 1 38.16 91 LYS B O 1
ATOM 2497 N N . VAL B 1 92 ? 6.816 -26.938 5.281 1 35.34 92 VAL B N 1
ATOM 2498 C CA . VAL B 1 92 ? 7.707 -25.844 4.926 1 35.34 92 VAL B CA 1
ATOM 2499 C C . VAL B 1 92 ? 9.133 -26.172 5.355 1 35.34 92 VAL B C 1
ATOM 2501 O O . VAL B 1 92 ? 9.383 -26.469 6.523 1 35.34 92 VAL B O 1
ATOM 2504 N N . SER B 1 93 ? 9.953 -26.562 4.441 1 33.03 93 SER B N 1
ATOM 2505 C CA . SER B 1 93 ? 11.336 -27.016 4.617 1 33.03 93 SER B CA 1
ATOM 2506 C C . SER B 1 93 ? 12.062 -26.141 5.637 1 33.03 93 SER B C 1
ATOM 2508 O O . SER B 1 93 ? 13.195 -26.453 6.027 1 33.03 93 SER B O 1
ATOM 2510 N N . THR B 1 94 ? 12.023 -24.844 5.57 1 32.25 94 THR B N 1
ATOM 2511 C CA . THR B 1 94 ? 13.047 -24.188 6.379 1 32.25 94 THR B CA 1
ATOM 2512 C C . THR B 1 94 ? 12.75 -24.359 7.867 1 32.25 94 THR B C 1
ATOM 2514 O O . THR B 1 94 ? 12.461 -23.375 8.562 1 32.25 94 THR B O 1
ATOM 2517 N N . ALA B 1 95 ? 12.234 -25.5 8.211 1 29.75 95 ALA B N 1
ATOM 2518 C CA . ALA B 1 95 ? 11.969 -25.688 9.641 1 29.75 95 ALA B CA 1
ATOM 2519 C C . ALA B 1 95 ? 13.258 -25.609 10.453 1 29.75 95 ALA B C 1
ATOM 2521 O O . ALA B 1 95 ? 14.258 -26.25 10.102 1 29.75 95 ALA B O 1
ATOM 2522 N N . ASP B 1 96 ? 13.609 -24.484 11.07 1 33.06 96 ASP B N 1
ATOM 2523 C CA . ASP B 1 96 ? 14.602 -24.688 12.125 1 33.06 96 ASP B CA 1
ATOM 2524 C C . ASP B 1 96 ? 14.195 -25.828 13.055 1 33.06 96 ASP B C 1
ATOM 2526 O O . ASP B 1 96 ? 13.062 -26.312 12.984 1 33.06 96 ASP B O 1
ATOM 2530 N N . ALA B 1 97 ? 14.977 -26.125 14.211 1 33.28 97 ALA B N 1
ATOM 2531 C CA . ALA B 1 97 ? 14.812 -27.188 15.203 1 33.28 97 ALA B CA 1
ATOM 2532 C C . ALA B 1 97 ? 13.352 -27.312 15.633 1 33.28 97 ALA B C 1
ATOM 2534 O O . ALA B 1 97 ? 12.828 -28.422 15.766 1 33.28 97 ALA B O 1
ATOM 2535 N N . GLU B 1 98 ? 12.734 -26.359 16.375 1 39.69 98 GLU B N 1
ATOM 2536 C CA . GLU B 1 98 ? 11.477 -26.641 17.062 1 39.69 98 GLU B CA 1
ATOM 2537 C C . GLU B 1 98 ? 10.297 -26.609 16.109 1 39.69 98 GLU B C 1
ATOM 2539 O O . GLU B 1 98 ? 9.148 -26.766 16.516 1 39.69 98 GLU B O 1
ATOM 2544 N N . GLY B 1 99 ? 10.32 -26.859 14.703 1 40.06 99 GLY B N 1
ATOM 2545 C CA . GLY B 1 99 ? 9.359 -27.219 13.68 1 40.06 99 GLY B CA 1
ATOM 2546 C C . GLY B 1 99 ? 8.797 -26.016 12.938 1 40.06 99 GLY B C 1
ATOM 2547 O O . GLY B 1 99 ? 7.938 -26.156 12.062 1 40.06 99 GLY B O 1
ATOM 2548 N N . SER B 1 100 ? 8.602 -24.781 13.469 1 48 100 SER B N 1
ATOM 2549 C CA . SER B 1 100 ? 7.938 -23.672 12.781 1 48 100 SER B CA 1
ATOM 2550 C C . SER B 1 100 ? 8.859 -23.031 11.75 1 48 100 SER B C 1
ATOM 2552 O O . SER B 1 100 ? 10.062 -22.891 11.992 1 48 100 SER B O 1
ATOM 2554 N N . PRO B 1 101 ? 8.469 -22.906 10.406 1 58.31 101 PRO B N 1
ATOM 2555 C CA . PRO B 1 101 ? 9.344 -22.266 9.422 1 58.31 101 PRO B CA 1
ATOM 2556 C C . PRO B 1 101 ? 9.945 -20.969 9.93 1 58.31 101 PRO B C 1
ATOM 2558 O O . PRO B 1 101 ? 9.305 -20.234 10.68 1 58.31 101 PRO B O 1
ATOM 2561 N N . ALA B 1 102 ? 11.242 -20.781 9.93 1 78.25 102 ALA B N 1
ATOM 2562 C CA . ALA B 1 102 ? 11.977 -19.594 10.352 1 78.25 102 ALA B CA 1
ATOM 2563 C C . ALA B 1 102 ? 11.469 -18.344 9.633 1 78.25 102 ALA B C 1
ATOM 2565 O O . ALA B 1 102 ? 11.289 -18.359 8.414 1 78.25 102 ALA B O 1
ATOM 2566 N N . VAL B 1 103 ? 11.031 -17.469 10.359 1 87.25 103 VAL B N 1
ATOM 2567 C CA . VAL B 1 103 ? 10.586 -16.172 9.828 1 87.25 103 VAL B CA 1
ATOM 2568 C C . VAL B 1 103 ? 11.75 -15.484 9.125 1 87.25 103 VAL B C 1
ATOM 2570 O O . VAL B 1 103 ? 12.812 -15.281 9.711 1 87.25 103 VAL B O 1
ATOM 2573 N N . PRO B 1 104 ? 11.625 -15.242 7.895 1 88.31 104 PRO B N 1
ATOM 2574 C CA . PRO B 1 104 ? 12.711 -14.547 7.188 1 88.31 104 PRO B CA 1
ATOM 2575 C C . PRO B 1 104 ? 13.023 -13.18 7.785 1 88.31 104 PRO B C 1
ATOM 2577 O O . PRO B 1 104 ? 12.156 -12.57 8.43 1 88.31 104 PRO B O 1
ATOM 2580 N N . HIS B 1 105 ? 14.203 -12.734 7.578 1 92.19 105 HIS B N 1
ATOM 2581 C CA . HIS B 1 105 ? 14.633 -11.422 8.039 1 92.19 105 HIS B CA 1
ATOM 2582 C C . HIS B 1 105 ? 13.773 -10.312 7.434 1 92.19 105 HIS B C 1
ATOM 2584 O O . HIS B 1 105 ? 13.477 -10.344 6.238 1 92.19 105 HIS B O 1
ATOM 2590 N N . GLY B 1 106 ? 13.336 -9.367 8.266 1 94.69 106 GLY B N 1
ATOM 2591 C CA . GLY B 1 106 ? 12.602 -8.211 7.785 1 94.69 106 GLY B CA 1
ATOM 2592 C C . GLY B 1 106 ? 11.117 -8.469 7.625 1 94.69 106 GLY B C 1
ATOM 2593 O O . GLY B 1 106 ? 10.375 -7.598 7.164 1 94.69 106 GLY B O 1
ATOM 2594 N N . VAL B 1 107 ? 10.734 -9.633 8 1 93.19 107 VAL B N 1
ATOM 2595 C CA . VAL B 1 107 ? 9.328 -10.016 7.883 1 93.19 107 VAL B CA 1
ATOM 2596 C C . VAL B 1 107 ? 8.664 -9.977 9.258 1 93.19 107 VAL B C 1
ATOM 2598 O O . VAL B 1 107 ? 9.258 -10.398 10.25 1 93.19 107 VAL B O 1
ATOM 2601 N N . ASN B 1 108 ? 7.473 -9.438 9.336 1 96.56 108 ASN B N 1
ATOM 2602 C CA . ASN B 1 108 ? 6.68 -9.406 10.555 1 96.56 108 ASN B CA 1
ATOM 2603 C C . ASN B 1 108 ? 6.242 -10.812 10.977 1 96.56 108 ASN B C 1
ATOM 2605 O O . ASN B 1 108 ? 5.441 -11.445 10.297 1 96.56 108 ASN B O 1
ATOM 2609 N N . PRO B 1 109 ? 6.734 -11.297 12.078 1 94.44 109 PRO B N 1
ATOM 2610 C CA . PRO B 1 109 ? 6.477 -12.695 12.453 1 94.44 109 PRO B CA 1
ATOM 2611 C C . PRO B 1 109 ? 4.992 -12.977 12.672 1 94.44 109 PRO B C 1
ATOM 2613 O O . PRO B 1 109 ? 4.516 -14.07 12.375 1 94.44 109 PRO B O 1
ATOM 2616 N N . ASP B 1 110 ? 4.242 -12.008 13.219 1 95.69 110 ASP B N 1
ATOM 2617 C CA . ASP B 1 110 ? 2.82 -12.203 13.477 1 95.69 110 ASP B CA 1
ATOM 2618 C C . ASP B 1 110 ? 2.043 -12.375 12.172 1 95.69 110 ASP B C 1
ATOM 2620 O O . ASP B 1 110 ? 1.284 -13.336 12.023 1 95.69 110 ASP B O 1
ATOM 2624 N N . VAL B 1 111 ? 2.264 -11.492 11.25 1 94.69 111 VAL B N 1
ATOM 2625 C CA . VAL B 1 111 ? 1.575 -11.555 9.961 1 94.69 111 VAL B CA 1
ATOM 2626 C C . VAL B 1 111 ? 2 -12.82 9.211 1 94.69 111 VAL B C 1
ATOM 2628 O O . VAL B 1 111 ? 1.166 -13.5 8.609 1 94.69 111 VAL B O 1
ATOM 2631 N N . PHE B 1 112 ? 3.256 -13.125 9.281 1 91.88 112 PHE B N 1
ATOM 2632 C CA . PHE B 1 112 ? 3.795 -14.305 8.625 1 91.88 112 PHE B CA 1
ATOM 2633 C C . PHE B 1 112 ? 3.1 -15.57 9.125 1 91.88 112 PHE B C 1
ATOM 2635 O O . PHE B 1 112 ? 2.662 -16.406 8.328 1 91.88 112 PHE B O 1
ATOM 2642 N N . SER B 1 113 ? 2.98 -15.68 10.383 1 90.25 113 SER B N 1
ATOM 2643 C CA . SER B 1 113 ? 2.348 -16.844 10.984 1 90.25 113 SER B CA 1
ATOM 2644 C C . SER B 1 113 ? 0.899 -16.984 10.531 1 90.25 113 SER B C 1
ATOM 2646 O O . SER B 1 113 ? 0.443 -18.094 10.227 1 90.25 113 SER B O 1
ATOM 2648 N N . VAL B 1 114 ? 0.224 -15.914 10.453 1 92.38 114 VAL B N 1
ATOM 2649 C CA . VAL B 1 114 ? -1.177 -15.938 10.047 1 92.38 114 VAL B CA 1
ATOM 2650 C C . VAL B 1 114 ? -1.286 -16.391 8.586 1 92.38 114 VAL B C 1
ATOM 2652 O O . VAL B 1 114 ? -2.158 -17.188 8.242 1 92.38 114 VAL B O 1
ATOM 2655 N N . VAL B 1 115 ? -0.408 -15.906 7.758 1 90.31 115 VAL B N 1
ATOM 2656 C CA . VAL B 1 115 ? -0.417 -16.281 6.348 1 90.31 115 VAL B CA 1
ATOM 2657 C C . VAL B 1 115 ? -0.104 -17.781 6.211 1 90.31 115 VAL B C 1
ATOM 2659 O O . VAL B 1 115 ? -0.81 -18.5 5.508 1 90.31 115 VAL B O 1
ATOM 2662 N N . MET B 1 116 ? 0.894 -18.203 6.859 1 86.19 116 MET B N 1
ATOM 2663 C CA . MET B 1 116 ? 1.293 -19.609 6.789 1 86.19 116 MET B CA 1
ATOM 2664 C C . MET B 1 116 ? 0.178 -20.516 7.297 1 86.19 116 MET B C 1
ATOM 2666 O O . MET B 1 116 ? -0.109 -21.547 6.695 1 86.19 116 MET B O 1
ATOM 2670 N N . ASP B 1 117 ? -0.412 -20.109 8.406 1 87.94 117 ASP B N 1
ATOM 2671 C CA . ASP B 1 117 ? -1.517 -20.875 8.961 1 87.94 117 ASP B CA 1
ATOM 2672 C C . ASP B 1 117 ? -2.697 -20.922 7.996 1 87.94 117 ASP B C 1
ATOM 2674 O O . ASP B 1 117 ? -3.375 -21.953 7.883 1 87.94 117 ASP B O 1
ATOM 2678 N N . SER B 1 118 ? -2.912 -19.875 7.332 1 89.06 118 SER B N 1
ATOM 2679 C CA . SER B 1 118 ? -4.012 -19.797 6.375 1 89.06 118 SER B CA 1
ATOM 2680 C C . SER B 1 118 ? -3.783 -20.734 5.195 1 89.06 118 SER B C 1
ATOM 2682 O O . SER B 1 118 ? -4.691 -21.469 4.793 1 89.06 118 SER B O 1
ATOM 2684 N N . VAL B 1 119 ? -2.584 -20.719 4.684 1 84.75 119 VAL B N 1
ATOM 2685 C CA . VAL B 1 119 ? -2.24 -21.578 3.555 1 84.75 119 VAL B CA 1
ATOM 2686 C C . VAL B 1 119 ? -2.332 -23.047 3.971 1 84.75 119 VAL B C 1
ATOM 2688 O O . VAL B 1 119 ? -2.838 -23.875 3.217 1 84.75 119 VAL B O 1
ATOM 2691 N N . LYS B 1 120 ? -1.87 -23.297 5.152 1 83.5 120 LYS B N 1
ATOM 2692 C CA . LYS B 1 120 ? -1.965 -24.656 5.684 1 83.5 120 LYS B CA 1
ATOM 2693 C C . LYS B 1 120 ? -3.418 -25.109 5.781 1 83.5 120 LYS B C 1
ATOM 2695 O O . LYS B 1 120 ? -3.754 -26.219 5.395 1 83.5 120 LYS B O 1
ATOM 2700 N N . GLU B 1 121 ? -4.227 -24.281 6.32 1 86.5 121 GLU B N 1
ATOM 2701 C CA . GLU B 1 121 ? -5.648 -24.594 6.457 1 86.5 121 GLU B CA 1
ATOM 2702 C C . GLU B 1 121 ? -6.289 -24.859 5.102 1 86.5 121 GLU B C 1
ATOM 2704 O O . GLU B 1 121 ? -7.086 -25.781 4.957 1 86.5 121 GLU B O 1
ATOM 2709 N N . ILE B 1 122 ? -5.957 -24.125 4.09 1 87.31 122 ILE B N 1
ATOM 2710 C CA . ILE B 1 122 ? -6.496 -24.281 2.74 1 87.31 122 ILE B CA 1
ATOM 2711 C C . ILE B 1 122 ? -6.035 -25.609 2.15 1 87.31 122 ILE B C 1
ATOM 2713 O O . ILE B 1 122 ? -6.832 -26.344 1.563 1 87.31 122 ILE B O 1
ATOM 2717 N N . ASN B 1 123 ? -4.805 -25.891 2.342 1 79.5 123 ASN B N 1
ATOM 2718 C CA . ASN B 1 123 ? -4.242 -27.109 1.781 1 79.5 123 ASN B CA 1
ATOM 2719 C C . ASN B 1 123 ? -4.809 -28.359 2.461 1 79.5 123 ASN B C 1
ATOM 2721 O O . ASN B 1 123 ? -4.949 -29.406 1.83 1 79.5 123 ASN B O 1
ATOM 2725 N N . GLU B 1 124 ? -5.102 -28.234 3.76 1 75.5 124 GLU B N 1
ATOM 2726 C CA . GLU B 1 124 ? -5.727 -29.344 4.477 1 75.5 124 GLU B CA 1
ATOM 2727 C C . GLU B 1 124 ? -7.148 -29.594 3.98 1 75.5 124 GLU B C 1
ATOM 2729 O O . GLU B 1 124 ? -7.629 -30.719 3.994 1 75.5 124 GLU B O 1
ATOM 2734 N N . GLY B 1 125 ? -7.828 -28.516 3.666 1 63.75 125 GLY B N 1
ATOM 2735 C CA . GLY B 1 125 ? -9.156 -28.656 3.092 1 63.75 125 GLY B CA 1
ATOM 2736 C C . GLY B 1 125 ? -9.156 -29.344 1.741 1 63.75 125 GLY B C 1
ATOM 2737 O O . GLY B 1 125 ? -10.133 -30 1.367 1 63.75 125 GLY B O 1
ATOM 2738 N N . LEU B 1 126 ? -8.195 -29.172 1.063 1 62.31 126 LEU B N 1
ATOM 2739 C CA . LEU B 1 126 ? -8.055 -29.828 -0.226 1 62.31 126 LEU B CA 1
ATOM 2740 C C . LEU B 1 126 ? -7.906 -31.344 -0.045 1 62.31 126 LEU B C 1
ATOM 2742 O O . LEU B 1 126 ? -8.398 -32.125 -0.864 1 62.31 126 LEU B O 1
ATOM 2746 N N . GLU B 1 127 ? -7.305 -31.703 1.154 1 54.84 127 GLU B N 1
ATOM 2747 C CA . GLU B 1 127 ? -7.188 -33.125 1.458 1 54.84 127 GLU B CA 1
ATOM 2748 C C . GLU B 1 127 ? -8.539 -33.719 1.828 1 54.84 127 GLU B C 1
ATOM 2750 O O . GLU B 1 127 ? -8.836 -34.875 1.481 1 54.84 127 GLU B O 1
ATOM 2755 N N . GLY B 1 128 ? -9.359 -32.906 2.625 1 42.19 128 GLY B N 1
ATOM 2756 C CA . GLY B 1 128 ? -10.672 -33.344 3.066 1 42.19 128 GLY B CA 1
ATOM 2757 C C . GLY B 1 128 ? -11.703 -33.375 1.954 1 42.19 128 GLY B C 1
ATOM 2758 O O . GLY B 1 128 ? -12.625 -34.188 1.973 1 42.19 128 GLY B O 1
ATOM 2759 N N . ILE B 1 129 ? -11.828 -32.375 1.199 1 41.19 129 ILE B N 1
ATOM 2760 C CA . ILE B 1 129 ? -12.797 -32.438 0.112 1 41.19 129 ILE B CA 1
ATOM 2761 C C . ILE B 1 129 ? -12.656 -33.75 -0.654 1 41.19 129 ILE B C 1
ATOM 2763 O O . ILE B 1 129 ? -13.641 -34.281 -1.167 1 41.19 129 ILE B O 1
ATOM 2767 N N . GLU B 1 130 ? -11.602 -34.375 -0.614 1 37.81 130 GLU B N 1
ATOM 2768 C CA . GLU B 1 130 ? -11.539 -35.75 -1.118 1 37.81 130 GLU B CA 1
ATOM 2769 C C . GLU B 1 130 ? -12.422 -36.688 -0.296 1 37.81 130 GLU B C 1
ATOM 2771 O O . GLU B 1 130 ? -13.008 -37.625 -0.832 1 37.81 130 GLU B O 1
ATOM 2776 N N . HIS B 1 131 ? -12.586 -36.438 0.961 1 32.03 131 HIS B N 1
ATOM 2777 C CA . HIS B 1 131 ? -13.391 -37.375 1.746 1 32.03 131 HIS B CA 1
ATOM 2778 C C . HIS B 1 131 ? -14.867 -37 1.712 1 32.03 131 HIS B C 1
ATOM 2780 O O . HIS B 1 131 ? -15.727 -37.812 2.047 1 32.03 131 HIS B O 1
ATOM 2786 N N . LEU B 1 132 ? -15.242 -35.844 1.784 1 28.97 132 LEU B N 1
ATOM 2787 C CA . LEU B 1 132 ? -16.656 -35.531 1.972 1 28.97 132 LEU B CA 1
ATOM 2788 C C . LEU B 1 132 ? -17.422 -35.656 0.653 1 28.97 132 LEU B C 1
ATOM 2790 O O . LEU B 1 132 ? -17.297 -34.781 -0.208 1 28.97 132 LEU B O 1
ATOM 2794 N N . GLY B 1 133 ? -17.625 -36.844 -0.238 1 28.17 133 GLY B N 1
ATOM 2795 C CA . GLY B 1 133 ? -18.484 -37.281 -1.32 1 28.17 133 GLY B CA 1
ATOM 2796 C C . GLY B 1 133 ? -18.797 -36.188 -2.33 1 28.17 133 GLY B C 1
ATOM 2797 O O . GLY B 1 133 ? -19.594 -36.406 -3.248 1 28.17 133 GLY B O 1
ATOM 2798 N N . MET B 1 134 ? -19.141 -35.062 -2.018 1 28.78 134 MET B N 1
ATOM 2799 C CA . MET B 1 134 ? -19.484 -34.25 -3.18 1 28.78 134 MET B CA 1
ATOM 2800 C C . MET B 1 134 ? -18.453 -34.438 -4.297 1 28.78 134 MET B C 1
ATOM 2802 O O . MET B 1 134 ? -17.266 -34.156 -4.105 1 28.78 134 MET B O 1
ATOM 2806 N N . THR B 1 135 ? -18.672 -35.469 -5.258 1 26.77 135 THR B N 1
ATOM 2807 C CA . THR B 1 135 ? -18.125 -35.969 -6.512 1 26.77 135 THR B CA 1
ATOM 2808 C C . THR B 1 135 ? -17.844 -34.844 -7.48 1 26.77 135 THR B C 1
ATOM 2810 O O . THR B 1 135 ? -18.766 -34.219 -8.008 1 26.77 135 THR B O 1
ATOM 2813 N N . CYS B 1 136 ? -17.469 -33.688 -7.422 1 29.22 136 CYS B N 1
ATOM 2814 C CA . CYS B 1 136 ? -16.969 -33.5 -8.781 1 29.22 136 CYS B CA 1
ATOM 2815 C C . CYS B 1 136 ? -16.375 -34.781 -9.32 1 29.22 136 CYS B C 1
ATOM 2817 O O . CYS B 1 136 ? -15.727 -35.531 -8.594 1 29.22 136 CYS B O 1
ATOM 2819 N N . ASN B 1 137 ? -17.125 -35.625 -10.133 1 28.34 137 ASN B N 1
ATOM 2820 C CA . ASN B 1 137 ? -16.719 -36.844 -10.828 1 28.34 137 ASN B CA 1
ATOM 2821 C C . ASN B 1 137 ? -15.219 -36.875 -11.07 1 28.34 137 ASN B C 1
ATOM 2823 O O . ASN B 1 137 ? -14.742 -36.469 -12.133 1 28.34 137 ASN B O 1
ATOM 2827 N N . PHE B 1 138 ? -14.477 -36.281 -10.203 1 31.02 138 PHE B N 1
ATOM 2828 C CA . PHE B 1 138 ? -13.125 -36.812 -10.125 1 31.02 138 PHE B CA 1
ATOM 2829 C C . PHE B 1 138 ? -13.156 -38.312 -9.922 1 31.02 138 PHE B C 1
ATOM 2831 O O . PHE B 1 138 ? -13.445 -38.812 -8.828 1 31.02 138 PHE B O 1
ATOM 2838 N N . THR B 1 139 ? -13.844 -39.094 -10.75 1 29.19 139 THR B N 1
ATOM 2839 C CA . THR B 1 139 ? -13.617 -40.531 -10.766 1 29.19 139 THR B CA 1
ATOM 2840 C C . THR B 1 139 ? -12.219 -40.875 -10.25 1 29.19 139 THR B C 1
ATOM 2842 O O . THR B 1 139 ? -11.219 -40.438 -10.82 1 29.19 139 THR B O 1
ATOM 2845 N N . ARG B 1 140 ? -12.109 -40.938 -8.914 1 31.36 140 ARG B N 1
ATOM 2846 C CA . ARG B 1 140 ? -10.961 -41.719 -8.43 1 31.36 140 ARG B CA 1
ATOM 2847 C C . ARG B 1 140 ? -10.672 -42.906 -9.328 1 31.36 140 ARG B C 1
ATOM 2849 O O . ARG B 1 140 ? -11.547 -43.75 -9.531 1 31.36 140 ARG B O 1
ATOM 2856 N N . PRO B 1 141 ? -9.844 -42.938 -10.281 1 30.64 141 PRO B N 1
ATOM 2857 C CA . PRO B 1 141 ? -9.695 -44.375 -10.602 1 30.64 141 PRO B CA 1
ATOM 2858 C C . PRO B 1 141 ? -9.727 -45.25 -9.359 1 30.64 141 PRO B C 1
ATOM 2860 O O . PRO B 1 141 ? -9.516 -44.781 -8.242 1 30.64 141 PRO B O 1
ATOM 2863 N N . ALA B 1 142 ? -10.008 -46.594 -9.445 1 30.72 142 ALA B N 1
ATOM 2864 C CA . ALA B 1 142 ? -10.008 -47.75 -8.562 1 30.72 142 ALA B CA 1
ATOM 2865 C C . ALA B 1 142 ? -9.031 -47.562 -7.402 1 30.72 142 ALA B C 1
ATOM 2867 O O . ALA B 1 142 ? -8.102 -46.75 -7.492 1 30.72 142 ALA B O 1
ATOM 2868 N N . ALA B 1 143 ? -9.172 -48.375 -6.211 1 32.44 143 ALA B N 1
ATOM 2869 C CA . ALA B 1 143 ? -8.469 -48.844 -5.027 1 32.44 143 ALA B CA 1
ATOM 2870 C C . ALA B 1 143 ? -6.965 -48.938 -5.266 1 32.44 143 ALA B C 1
ATOM 2872 O O . ALA B 1 143 ? -6.266 -49.719 -4.617 1 32.44 143 ALA B O 1
ATOM 2873 N N . SER B 1 144 ? -6.391 -48.719 -6.434 1 32.94 144 SER B N 1
ATOM 2874 C CA . SER B 1 144 ? -5.059 -49.312 -6.332 1 32.94 144 SER B CA 1
ATOM 2875 C C . SER B 1 144 ? -4.375 -48.906 -5.031 1 32.94 144 SER B C 1
ATOM 2877 O O . SER B 1 144 ? -4.773 -47.938 -4.391 1 32.94 144 SER B O 1
ATOM 2879 N N . ASP B 1 145 ? -3.193 -49.438 -4.695 1 33.66 145 ASP B N 1
ATOM 2880 C CA . ASP B 1 145 ? -2.324 -49.562 -3.529 1 33.66 145 ASP B CA 1
ATOM 2881 C C . ASP B 1 145 ? -2.209 -48.25 -2.781 1 33.66 145 ASP B C 1
ATOM 2883 O O . ASP B 1 145 ? -2.604 -47.188 -3.301 1 33.66 145 ASP B O 1
ATOM 2887 N N . GLN B 1 146 ? -1.167 -48 -1.799 1 39.47 146 GLN B N 1
ATOM 2888 C CA . GLN B 1 146 ? -0.598 -47.031 -0.871 1 39.47 146 GLN B CA 1
ATOM 2889 C C . GLN B 1 146 ? -0.62 -45.625 -1.466 1 39.47 146 GLN B C 1
ATOM 2891 O O . GLN B 1 146 ? 0.4 -45.125 -1.956 1 39.47 146 GLN B O 1
ATOM 2896 N N . GLY B 1 147 ? -1.271 -44.969 -2.508 1 42.34 147 GLY B N 1
ATOM 2897 C CA . GLY B 1 147 ? -1.318 -44.156 -3.703 1 42.34 147 GLY B CA 1
ATOM 2898 C C . GLY B 1 147 ? -1.175 -42.656 -3.408 1 42.34 147 GLY B C 1
ATOM 2899 O O . GLY B 1 147 ? -1.758 -42.156 -2.447 1 42.34 147 GLY B O 1
ATOM 2900 N N . THR B 1 148 ? -0.015 -41.844 -3.893 1 51.56 148 THR B N 1
ATOM 2901 C CA . THR B 1 148 ? 0.745 -40.594 -3.691 1 51.56 148 THR B CA 1
ATOM 2902 C C . THR B 1 148 ? -0.145 -39.375 -3.885 1 51.56 148 THR B C 1
ATOM 2904 O O . THR B 1 148 ? -0.891 -39.312 -4.863 1 51.56 148 THR B O 1
ATOM 2907 N N . ASN B 1 149 ? -0.892 -38.781 -2.922 1 68.19 149 ASN B N 1
ATOM 2908 C CA . ASN B 1 149 ? -1.561 -37.469 -2.766 1 68.19 149 ASN B CA 1
ATOM 2909 C C . ASN B 1 149 ? -0.75 -36.344 -3.387 1 68.19 149 ASN B C 1
ATOM 2911 O O . ASN B 1 149 ? -0.573 -35.281 -2.773 1 68.19 149 ASN B O 1
ATOM 2915 N N . GLN B 1 150 ? -0.148 -36.562 -4.445 1 81.56 150 GLN B N 1
ATOM 2916 C CA . GLN B 1 150 ? 0.664 -35.562 -5.133 1 81.56 150 GLN B CA 1
ATOM 2917 C C . GLN B 1 150 ? -0.211 -34.594 -5.91 1 81.56 150 GLN B C 1
ATOM 2919 O O . GLN B 1 150 ? -1.274 -34.969 -6.41 1 81.56 150 GLN B O 1
ATOM 2924 N N . ARG B 1 151 ? 0.129 -33.406 -5.867 1 89 151 ARG B N 1
ATOM 2925 C CA . ARG B 1 151 ? -0.542 -32.344 -6.594 1 89 151 ARG B CA 1
ATOM 2926 C C . ARG B 1 151 ? 0.471 -31.438 -7.277 1 89 151 ARG B C 1
ATOM 2928 O O . ARG B 1 151 ? 1.646 -31.406 -6.902 1 89 151 ARG B O 1
ATOM 2935 N N . LEU B 1 152 ? 0.042 -30.875 -8.344 1 92.94 152 LEU B N 1
ATOM 2936 C CA . LEU B 1 152 ? 0.801 -29.812 -8.984 1 92.94 152 LEU B CA 1
ATOM 2937 C C . LEU B 1 152 ? 0.264 -28.438 -8.578 1 92.94 152 LEU B C 1
ATOM 2939 O O . LEU B 1 152 ? -0.905 -28.125 -8.82 1 92.94 152 LEU B O 1
ATOM 2943 N N . GLU B 1 153 ? 1.118 -27.703 -7.949 1 91.5 153 GLU B N 1
ATOM 2944 C CA . GLU B 1 153 ? 0.724 -26.375 -7.461 1 91.5 153 GLU B CA 1
ATOM 2945 C C . GLU B 1 153 ? 1.284 -25.266 -8.352 1 91.5 153 GLU B C 1
ATOM 2947 O O . GLU B 1 153 ? 2.482 -25.25 -8.633 1 91.5 153 GLU B O 1
ATOM 2952 N N . LEU B 1 154 ? 0.368 -24.438 -8.805 1 94.88 154 LEU B N 1
ATOM 2953 C CA . LEU B 1 154 ? 0.818 -23.188 -9.383 1 94.88 154 LEU B CA 1
ATOM 2954 C C . LEU B 1 154 ? 1.229 -22.203 -8.297 1 94.88 154 LEU B C 1
ATOM 2956 O O . LEU B 1 154 ? 0.374 -21.594 -7.645 1 94.88 154 LEU B O 1
ATOM 2960 N N . THR B 1 155 ? 2.512 -22.016 -8.133 1 90.62 155 THR B N 1
ATOM 2961 C CA . THR B 1 155 ? 3.051 -21.203 -7.043 1 90.62 155 THR B CA 1
ATOM 2962 C C . THR B 1 155 ? 3.021 -19.719 -7.402 1 90.62 155 THR B C 1
ATOM 2964 O O . THR B 1 155 ? 2.684 -18.875 -6.566 1 90.62 155 THR B O 1
ATOM 2967 N N . HIS B 1 156 ? 3.465 -19.438 -8.609 1 91 156 HIS B N 1
ATOM 2968 C CA . HIS B 1 156 ? 3.436 -18.062 -9.07 1 91 156 HIS B CA 1
ATOM 2969 C C . HIS B 1 156 ? 3.266 -17.984 -10.586 1 91 156 HIS B C 1
ATOM 2971 O O . HIS B 1 156 ? 3.725 -18.875 -11.305 1 91 156 HIS B O 1
ATOM 2977 N N . ILE B 1 157 ? 2.57 -17.094 -11.016 1 95.69 157 ILE B N 1
ATOM 2978 C CA . ILE B 1 157 ? 2.467 -16.688 -12.414 1 95.69 157 ILE B CA 1
ATOM 2979 C C . ILE B 1 157 ? 2.475 -15.156 -12.508 1 95.69 157 ILE B C 1
ATOM 2981 O O . ILE B 1 157 ? 1.673 -14.484 -11.859 1 95.69 157 ILE B O 1
ATOM 2985 N N . CYS B 1 158 ? 3.492 -14.656 -13.164 1 95.38 158 CYS B N 1
ATOM 2986 C CA . CYS B 1 158 ? 3.645 -13.211 -13.281 1 95.38 158 CYS B CA 1
ATOM 2987 C C . CYS B 1 158 ? 3.828 -12.797 -14.742 1 95.38 158 CYS B C 1
ATOM 2989 O O . CYS B 1 158 ? 4.582 -13.438 -15.477 1 95.38 158 CYS B O 1
ATOM 2991 N N . VAL B 1 159 ? 3.104 -11.844 -15.125 1 95.94 159 VAL B N 1
ATOM 2992 C CA . VAL B 1 159 ? 3.262 -11.219 -16.438 1 95.94 159 VAL B CA 1
ATOM 2993 C C . VAL B 1 159 ? 3.604 -9.742 -16.281 1 95.94 159 VAL B C 1
ATOM 2995 O O . VAL B 1 159 ? 2.938 -9.023 -15.523 1 95.94 159 VAL B O 1
ATOM 2998 N N . ALA B 1 160 ? 4.66 -9.32 -16.938 1 93.75 160 ALA B N 1
ATOM 2999 C CA . ALA B 1 160 ? 5.023 -7.906 -16.891 1 93.75 160 ALA B CA 1
ATOM 3000 C C . ALA B 1 160 ? 3.844 -7.023 -17.297 1 93.75 160 ALA B C 1
ATOM 3002 O O . ALA B 1 160 ? 3.107 -7.352 -18.234 1 93.75 160 ALA B O 1
ATOM 3003 N N . PRO B 1 161 ? 3.711 -5.914 -16.625 1 88.69 161 PRO B N 1
ATOM 3004 C CA . PRO B 1 161 ? 2.562 -5.043 -16.891 1 88.69 161 PRO B CA 1
ATOM 3005 C C . PRO B 1 161 ? 2.461 -4.645 -18.359 1 88.69 161 PRO B C 1
ATOM 3007 O O . PRO B 1 161 ? 1.363 -4.625 -18.922 1 88.69 161 PRO B O 1
ATOM 3010 N N . SER B 1 162 ? 3.541 -4.387 -19 1 89.12 162 SER B N 1
ATOM 3011 C CA . SER B 1 162 ? 3.555 -3.943 -20.391 1 89.12 162 SER B CA 1
ATOM 3012 C C . SER B 1 162 ? 3.16 -5.07 -21.328 1 89.12 162 SER B C 1
ATOM 3014 O O . SER B 1 162 ? 2.885 -4.836 -22.516 1 89.12 162 SER B O 1
ATOM 3016 N N . SER B 1 163 ? 3.066 -6.285 -20.844 1 92.81 163 SER B N 1
ATOM 3017 C CA . SER B 1 163 ? 2.801 -7.438 -21.688 1 92.81 163 SER B CA 1
ATOM 3018 C C . SER B 1 163 ? 1.492 -8.117 -21.297 1 92.81 163 SER B C 1
ATOM 3020 O O . SER B 1 163 ? 1.223 -9.242 -21.734 1 92.81 163 SER B O 1
ATOM 3022 N N . ARG B 1 164 ? 0.699 -7.387 -20.5 1 91.62 164 ARG B N 1
ATOM 3023 C CA . ARG B 1 164 ? -0.556 -7.973 -20.031 1 91.62 164 ARG B CA 1
ATOM 3024 C C . ARG B 1 164 ? -1.656 -7.801 -21.078 1 91.62 164 ARG B C 1
ATOM 3026 O O . ARG B 1 164 ? -1.509 -7.02 -22.016 1 91.62 164 ARG B O 1
ATOM 3033 N N . ARG B 1 165 ? -2.637 -8.641 -20.984 1 91.5 165 ARG B N 1
ATOM 3034 C CA . ARG B 1 165 ? -3.822 -8.625 -21.844 1 91.5 165 ARG B CA 1
ATOM 3035 C C . ARG B 1 165 ? -3.467 -8.969 -23.281 1 91.5 165 ARG B C 1
ATOM 3037 O O . ARG B 1 165 ? -4.035 -8.398 -24.219 1 91.5 165 ARG B O 1
ATOM 3044 N N . GLN B 1 166 ? -2.512 -9.797 -23.422 1 91.44 166 GLN B N 1
ATOM 3045 C CA . GLN B 1 166 ? -2.076 -10.273 -24.719 1 91.44 166 GLN B CA 1
ATOM 3046 C C . GLN B 1 166 ? -2.162 -11.789 -24.812 1 91.44 166 GLN B C 1
ATOM 3048 O O . GLN B 1 166 ? -1.636 -12.391 -25.75 1 91.44 166 GLN B O 1
ATOM 3053 N N . GLY B 1 167 ? -2.68 -12.375 -23.766 1 93.56 167 GLY B N 1
ATOM 3054 C CA . GLY B 1 167 ? -2.916 -13.812 -23.812 1 93.56 167 GLY B CA 1
ATOM 3055 C C . GLY B 1 167 ? -1.782 -14.617 -23.203 1 93.56 167 GLY B C 1
ATOM 3056 O O . GLY B 1 167 ? -1.847 -15.844 -23.156 1 93.56 167 GLY B O 1
ATOM 3057 N N . ILE B 1 168 ? -0.768 -14.008 -22.75 1 95.38 168 ILE B N 1
ATOM 3058 C CA . ILE B 1 168 ? 0.408 -14.68 -22.219 1 95.38 168 ILE B CA 1
ATOM 3059 C C . ILE B 1 168 ? 0.022 -15.484 -20.969 1 95.38 168 ILE B C 1
ATOM 3061 O O . ILE B 1 168 ? 0.383 -16.656 -20.844 1 95.38 168 ILE B O 1
ATOM 3065 N N . GLY B 1 169 ? -0.741 -14.867 -20.109 1 96.19 169 GLY B N 1
ATOM 3066 C CA . GLY B 1 169 ? -1.205 -15.57 -18.922 1 96.19 169 GLY B CA 1
ATOM 3067 C C . GLY B 1 169 ? -2.031 -16.797 -19.234 1 96.19 169 GLY B C 1
ATOM 3068 O O . GLY B 1 169 ? -1.821 -17.859 -18.656 1 96.19 169 GLY B O 1
ATOM 3069 N N . SER B 1 170 ? -2.891 -16.641 -20.172 1 95.62 170 SER B N 1
ATOM 3070 C CA . SER B 1 170 ? -3.754 -17.75 -20.562 1 95.62 170 SER B CA 1
ATOM 3071 C C . SER B 1 170 ? -2.945 -18.891 -21.172 1 95.62 170 SER B C 1
ATOM 3073 O O . SER B 1 170 ? -3.238 -20.062 -20.938 1 95.62 170 SER B O 1
ATOM 3075 N N . GLN B 1 171 ? -2.029 -18.578 -21.906 1 94.69 171 GLN B N 1
ATOM 3076 C CA . GLN B 1 171 ? -1.187 -19.594 -22.516 1 94.69 171 GLN B CA 1
ATOM 3077 C C . GLN B 1 171 ? -0.365 -20.344 -21.469 1 94.69 171 GLN B C 1
ATOM 3079 O O . GLN B 1 171 ? -0.18 -21.562 -21.562 1 94.69 171 GLN B O 1
ATOM 3084 N N . LEU B 1 172 ? 0.154 -19.594 -20.562 1 96.12 172 LEU B N 1
ATOM 3085 C CA . LEU B 1 172 ? 0.876 -20.234 -19.469 1 96.12 172 LEU B CA 1
ATOM 3086 C C . LEU B 1 172 ? -0.037 -21.172 -18.688 1 96.12 172 LEU B C 1
ATOM 3088 O O . LEU B 1 172 ? 0.374 -22.281 -18.312 1 96.12 172 LEU B O 1
ATOM 3092 N N . MET B 1 173 ? -1.242 -20.766 -18.516 1 96.38 173 MET B N 1
ATOM 3093 C CA . MET B 1 173 ? -2.201 -21.609 -17.812 1 96.38 173 MET B CA 1
ATOM 3094 C C . MET B 1 173 ? -2.484 -22.875 -18.594 1 96.38 173 MET B C 1
ATOM 3096 O O . MET B 1 173 ? -2.6 -23.953 -18.016 1 96.38 173 MET B O 1
ATOM 3100 N N . ARG B 1 174 ? -2.619 -22.781 -19.859 1 95.38 174 ARG B N 1
ATOM 3101 C CA . ARG B 1 174 ? -2.809 -23.969 -20.688 1 95.38 174 ARG B CA 1
ATOM 3102 C C . ARG B 1 174 ? -1.646 -24.953 -20.531 1 95.38 174 ARG B C 1
ATOM 3104 O O . ARG B 1 174 ? -1.85 -26.156 -20.438 1 95.38 174 ARG B O 1
ATOM 3111 N N . LEU B 1 175 ? -0.514 -24.391 -20.516 1 94.88 175 LEU B N 1
ATOM 3112 C CA . LEU B 1 175 ? 0.665 -25.234 -20.312 1 94.88 175 LEU B CA 1
ATOM 3113 C C . LEU B 1 175 ? 0.605 -25.922 -18.953 1 94.88 175 LEU B C 1
ATOM 3115 O O . LEU B 1 175 ? 0.93 -27.109 -18.844 1 94.88 175 LEU B O 1
ATOM 3119 N N . ALA B 1 176 ? 0.275 -25.141 -17.922 1 95.81 176 ALA B N 1
ATOM 3120 C CA . ALA B 1 176 ? 0.14 -25.719 -16.594 1 95.81 176 ALA B CA 1
ATOM 3121 C C . ALA B 1 176 ? -0.872 -26.859 -16.594 1 95.81 176 ALA B C 1
ATOM 3123 O O . ALA B 1 176 ? -0.629 -27.922 -16 1 95.81 176 ALA B O 1
ATOM 3124 N N . VAL B 1 177 ? -1.972 -26.672 -17.25 1 95 177 VAL B N 1
ATOM 3125 C CA . VAL B 1 177 ? -3.02 -27.688 -17.328 1 95 177 VAL B CA 1
ATOM 3126 C C . VAL B 1 177 ? -2.492 -28.906 -18.078 1 95 177 VAL B C 1
ATOM 3128 O O . VAL B 1 177 ? -2.711 -30.047 -17.641 1 95 177 VAL B O 1
ATOM 3131 N N . ASP B 1 178 ? -1.85 -28.703 -19.141 1 95.06 178 ASP B N 1
ATOM 3132 C CA . ASP B 1 178 ? -1.273 -29.797 -19.922 1 95.06 178 ASP B CA 1
ATOM 3133 C C . ASP B 1 178 ? -0.299 -30.609 -19.078 1 95.06 178 ASP B C 1
ATOM 3135 O O . ASP B 1 178 ? -0.311 -31.844 -19.125 1 95.06 178 ASP B O 1
ATOM 3139 N N . LYS B 1 179 ? 0.501 -29.938 -18.359 1 94.62 179 LYS B N 1
ATOM 3140 C CA . LYS B 1 179 ? 1.477 -30.625 -17.516 1 94.62 179 LYS B CA 1
ATOM 3141 C C . LYS B 1 179 ? 0.786 -31.422 -16.406 1 94.62 179 LYS B C 1
ATOM 3143 O O . LYS B 1 179 ? 1.182 -32.562 -16.125 1 94.62 179 LYS B O 1
ATOM 3148 N N . ALA B 1 180 ? -0.162 -30.797 -15.844 1 92.88 180 ALA B N 1
ATOM 3149 C CA . ALA B 1 180 ? -0.922 -31.5 -14.812 1 92.88 180 ALA B CA 1
ATOM 3150 C C . ALA B 1 180 ? -1.604 -32.75 -15.383 1 92.88 180 ALA B C 1
ATOM 3152 O O . ALA B 1 180 ? -1.574 -33.812 -14.766 1 92.88 180 ALA B O 1
ATOM 3153 N N . THR B 1 181 ? -2.17 -32.625 -16.531 1 92.25 181 THR B N 1
ATOM 3154 C CA . THR B 1 181 ? -2.854 -33.719 -17.203 1 92.25 181 THR B CA 1
ATOM 3155 C C . THR B 1 181 ? -1.871 -34.844 -17.547 1 92.25 181 THR B C 1
ATOM 3157 O O . THR B 1 181 ? -2.143 -36.031 -17.281 1 92.25 181 THR B O 1
ATOM 3160 N N . ALA B 1 182 ? -0.811 -34.469 -18.062 1 92.88 182 ALA B N 1
ATOM 3161 C CA . ALA B 1 182 ? 0.209 -35.438 -18.453 1 92.88 182 ALA B CA 1
ATOM 3162 C C . ALA B 1 182 ? 0.719 -36.219 -17.234 1 92.88 182 ALA B C 1
ATOM 3164 O O . ALA B 1 182 ? 0.998 -37.406 -17.312 1 92.88 182 ALA B O 1
ATOM 3165 N N . ALA B 1 183 ? 0.815 -35.5 -16.125 1 88.75 183 ALA B N 1
ATOM 3166 C CA . ALA B 1 183 ? 1.316 -36.125 -14.898 1 88.75 183 ALA B CA 1
ATOM 3167 C C . ALA B 1 183 ? 0.189 -36.781 -14.125 1 88.75 183 ALA B C 1
ATOM 3169 O O . ALA B 1 183 ? 0.434 -37.469 -13.117 1 88.75 183 ALA B O 1
ATOM 3170 N N . ARG B 1 184 ? -1.024 -36.625 -14.586 1 89.38 184 ARG B N 1
ATOM 3171 C CA . ARG B 1 184 ? -2.207 -37.156 -13.914 1 89.38 184 ARG B CA 1
ATOM 3172 C C . ARG B 1 184 ? -2.301 -36.625 -12.484 1 89.38 184 ARG B C 1
ATOM 3174 O O . ARG B 1 184 ? -2.539 -37.406 -11.555 1 89.38 184 ARG B O 1
ATOM 3181 N N . LEU B 1 185 ? -1.981 -35.344 -12.328 1 86.88 185 LEU B N 1
ATOM 3182 C CA . LEU B 1 185 ? -2.061 -34.688 -11.039 1 86.88 185 LEU B CA 1
ATOM 3183 C C . LEU B 1 185 ? -3.111 -33.562 -11.062 1 86.88 185 LEU B C 1
ATOM 3185 O O . LEU B 1 185 ? -3.291 -32.906 -12.086 1 86.88 185 LEU B O 1
ATOM 3189 N N . PRO B 1 186 ? -3.801 -33.375 -9.906 1 88.38 186 PRO B N 1
ATOM 3190 C CA . PRO B 1 186 ? -4.637 -32.188 -9.836 1 88.38 186 PRO B CA 1
ATOM 3191 C C . PRO B 1 186 ? -3.82 -30.891 -9.852 1 88.38 186 PRO B C 1
ATOM 3193 O O . PRO B 1 186 ? -2.73 -30.844 -9.273 1 88.38 186 PRO B O 1
ATOM 3196 N N . LEU B 1 187 ? -4.32 -29.906 -10.547 1 93.19 187 LEU B N 1
ATOM 3197 C CA . LEU B 1 187 ? -3.734 -28.562 -10.531 1 93.19 187 LEU B CA 1
ATOM 3198 C C . LEU B 1 187 ? -4.398 -27.688 -9.477 1 93.19 187 LEU B C 1
ATOM 3200 O O . LEU B 1 187 ? -5.621 -27.516 -9.477 1 93.19 187 LEU B O 1
ATOM 3204 N N . ILE B 1 188 ? -3.572 -27.172 -8.547 1 91.56 188 ILE B N 1
ATOM 3205 C CA . ILE B 1 188 ? -4.113 -26.359 -7.461 1 91.56 188 ILE B CA 1
ATOM 3206 C C . ILE B 1 188 ? -3.318 -25.062 -7.348 1 91.56 188 ILE B C 1
ATOM 3208 O O . ILE B 1 188 ? -2.207 -24.953 -7.871 1 91.56 188 ILE B O 1
ATOM 3212 N N . THR B 1 189 ? -3.93 -24.047 -6.734 1 92.25 189 THR B N 1
ATOM 3213 C CA . THR B 1 189 ? -3.23 -22.812 -6.418 1 92.25 189 THR B CA 1
ATOM 3214 C C . THR B 1 189 ? -3.889 -22.109 -5.234 1 92.25 189 THR B C 1
ATOM 3216 O O . THR B 1 189 ? -5.066 -22.328 -4.945 1 92.25 189 THR B O 1
ATOM 3219 N N . CYS B 1 190 ? -3.115 -21.422 -4.48 1 91 190 CYS B N 1
ATOM 3220 C CA . CYS B 1 190 ? -3.629 -20.438 -3.533 1 91 190 CYS B CA 1
ATOM 3221 C C . CYS B 1 190 ? -3.617 -19.047 -4.141 1 91 190 CYS B C 1
ATOM 3223 O O . CYS B 1 190 ? -2.553 -18.469 -4.359 1 91 190 CYS B O 1
ATOM 3225 N N . SER B 1 191 ? -4.758 -18.562 -4.332 1 93.31 191 SER B N 1
ATOM 3226 C CA . SER B 1 191 ? -4.902 -17.312 -5.066 1 93.31 191 SER B CA 1
ATOM 3227 C C . SER B 1 191 ? -5.066 -16.125 -4.117 1 93.31 191 SER B C 1
ATOM 3229 O O . SER B 1 191 ? -5.785 -16.219 -3.119 1 93.31 191 SER B O 1
ATOM 3231 N N . GLU B 1 192 ? -4.336 -15.086 -4.461 1 92.62 192 GLU B N 1
ATOM 3232 C CA . GLU B 1 192 ? -4.617 -13.781 -3.873 1 92.62 192 GLU B CA 1
ATOM 3233 C C . GLU B 1 192 ? -5.734 -13.062 -4.629 1 92.62 192 GLU B C 1
ATOM 3235 O O . GLU B 1 192 ? -6.023 -13.398 -5.781 1 92.62 192 GLU B O 1
ATOM 3240 N N . PRO B 1 193 ? -6.328 -12.086 -4.02 1 94 193 PRO B N 1
ATOM 3241 C CA . PRO B 1 193 ? -7.562 -11.5 -4.551 1 94 193 PRO B CA 1
ATOM 3242 C C . PRO B 1 193 ? -7.383 -10.914 -5.949 1 94 193 PRO B C 1
ATOM 3244 O O . PRO B 1 193 ? -8.219 -11.148 -6.832 1 94 193 PRO B O 1
ATOM 3247 N N . PRO B 1 194 ? -6.301 -10.258 -6.254 1 91.81 194 PRO B N 1
ATOM 3248 C CA . PRO B 1 194 ? -6.215 -9.672 -7.594 1 91.81 194 PRO B CA 1
ATOM 3249 C C . PRO B 1 194 ? -6.129 -10.734 -8.695 1 91.81 194 PRO B C 1
ATOM 3251 O O . PRO B 1 194 ? -6.492 -10.461 -9.844 1 91.81 194 PRO B O 1
ATOM 3254 N N . ALA B 1 195 ? -5.695 -11.898 -8.383 1 93.75 195 ALA B N 1
ATOM 3255 C CA . ALA B 1 195 ? -5.508 -12.953 -9.383 1 93.75 195 ALA B CA 1
ATOM 3256 C C . ALA B 1 195 ? -6.715 -13.883 -9.422 1 93.75 195 ALA B C 1
ATOM 3258 O O . ALA B 1 195 ? -6.84 -14.703 -10.344 1 93.75 195 ALA B O 1
ATOM 3259 N N . HIS B 1 196 ? -7.621 -13.789 -8.508 1 96.19 196 HIS B N 1
ATOM 3260 C CA . HIS B 1 196 ? -8.703 -14.75 -8.305 1 96.19 196 HIS B CA 1
ATOM 3261 C C . HIS B 1 196 ? -9.602 -14.836 -9.531 1 96.19 196 HIS B C 1
ATOM 3263 O O . HIS B 1 196 ? -9.883 -15.93 -10.023 1 96.19 196 HIS B O 1
ATOM 3269 N N . GLU B 1 197 ? -9.977 -13.703 -10.047 1 95.94 197 GLU B N 1
ATOM 3270 C CA . GLU B 1 197 ? -10.867 -13.68 -11.203 1 95.94 197 GLU B CA 1
ATOM 3271 C C . GLU B 1 197 ? -10.188 -14.281 -12.43 1 95.94 197 GLU B C 1
ATOM 3273 O O . GLU B 1 197 ? -10.836 -14.953 -13.234 1 95.94 197 GLU B O 1
ATOM 3278 N N . PHE B 1 198 ? -8.961 -14.008 -12.539 1 96.19 198 PHE B N 1
ATOM 3279 C CA . PHE B 1 198 ? -8.211 -14.594 -13.648 1 96.19 198 PHE B CA 1
ATOM 3280 C C . PHE B 1 198 ? -8.266 -16.109 -13.594 1 96.19 198 PHE B C 1
ATOM 3282 O O . PHE B 1 198 ? -8.539 -16.766 -14.609 1 96.19 198 PHE B O 1
ATOM 3289 N N . PHE B 1 199 ? -8.016 -16.656 -12.414 1 96.31 199 PHE B N 1
ATOM 3290 C CA . PHE B 1 199 ? -7.996 -18.109 -12.273 1 96.31 199 PHE B CA 1
ATOM 3291 C C . PHE B 1 199 ? -9.383 -18.703 -12.508 1 96.31 199 PHE B C 1
ATOM 3293 O O . PHE B 1 199 ? -9.523 -19.766 -13.094 1 96.31 199 PHE B O 1
ATOM 3300 N N . LEU B 1 200 ? -10.422 -17.969 -12.078 1 96.25 200 LEU B N 1
ATOM 3301 C CA . LEU B 1 200 ? -11.789 -18.391 -12.375 1 96.25 200 LEU B CA 1
ATOM 3302 C C . LEU B 1 200 ? -12.023 -18.469 -13.875 1 96.25 200 LEU B C 1
ATOM 3304 O O . LEU B 1 200 ? -12.57 -19.453 -14.375 1 96.25 200 LEU B O 1
ATOM 3308 N N . LYS B 1 201 ? -11.586 -17.531 -14.57 1 95.88 201 LYS B N 1
ATOM 3309 C CA . LYS B 1 201 ? -11.75 -17.469 -16.016 1 95.88 201 LYS B CA 1
ATOM 3310 C C . LYS B 1 201 ? -10.969 -18.594 -16.719 1 95.88 201 LYS B C 1
ATOM 3312 O O . LYS B 1 201 ? -11.328 -19.016 -17.812 1 95.88 201 LYS B O 1
ATOM 3317 N N . GLN B 1 202 ? -9.914 -19.016 -16.062 1 95.31 202 GLN B N 1
ATOM 3318 C CA . GLN B 1 202 ? -9.102 -20.094 -16.609 1 95.31 202 GLN B CA 1
ATOM 3319 C C . GLN B 1 202 ? -9.688 -21.469 -16.25 1 95.31 202 GLN B C 1
ATOM 3321 O O . GLN B 1 202 ? -9.117 -22.5 -16.594 1 95.31 202 GLN B O 1
ATOM 3326 N N . GLY B 1 203 ? -10.781 -21.5 -15.469 1 94.31 203 GLY B N 1
ATOM 3327 C CA . GLY B 1 203 ? -11.508 -22.734 -15.227 1 94.31 203 GLY B CA 1
ATOM 3328 C C . GLY B 1 203 ? -11.281 -23.297 -13.844 1 94.31 203 GLY B C 1
ATOM 3329 O O . GLY B 1 203 ? -11.867 -24.328 -13.477 1 94.31 203 GLY B O 1
ATOM 3330 N N . LEU B 1 204 ? -10.461 -22.672 -13.062 1 94.5 204 LEU B N 1
ATOM 3331 C CA . LEU B 1 204 ? -10.305 -23.125 -11.688 1 94.5 204 LEU B CA 1
ATOM 3332 C C . LEU B 1 204 ? -11.523 -22.766 -10.852 1 94.5 204 LEU B C 1
ATOM 3334 O O . LEU B 1 204 ? -12.242 -21.812 -11.172 1 94.5 204 LEU B O 1
ATOM 3338 N N . ILE B 1 205 ? -11.711 -23.562 -9.766 1 94.44 205 ILE B N 1
ATOM 3339 C CA . ILE B 1 205 ? -12.844 -23.312 -8.883 1 94.44 205 ILE B CA 1
ATOM 3340 C C . ILE B 1 205 ? -12.359 -23.234 -7.438 1 94.44 205 ILE B C 1
ATOM 3342 O O . ILE B 1 205 ? -11.352 -23.844 -7.074 1 94.44 205 ILE B O 1
ATOM 3346 N N . ASP B 1 206 ? -13.117 -22.516 -6.672 1 93.25 206 ASP B N 1
ATOM 3347 C CA . ASP B 1 206 ? -12.781 -22.375 -5.258 1 93.25 206 ASP B CA 1
ATOM 3348 C C . ASP B 1 206 ? -13 -23.688 -4.508 1 93.25 206 ASP B C 1
ATOM 3350 O O . ASP B 1 206 ? -14.008 -24.359 -4.711 1 93.25 206 ASP B O 1
ATOM 3354 N N . THR B 1 207 ? -12.047 -24.016 -3.693 1 90.81 207 THR B N 1
ATOM 3355 C CA . THR B 1 207 ? -12.195 -25.172 -2.82 1 90.81 207 THR B CA 1
ATOM 3356 C C . THR B 1 207 ? -12.391 -24.734 -1.371 1 90.81 207 THR B C 1
ATOM 3358 O O . THR B 1 207 ? -13.227 -25.297 -0.654 1 90.81 207 THR B O 1
ATOM 3361 N N . LYS B 1 208 ? -11.578 -23.844 -0.922 1 91.75 208 LYS B N 1
ATOM 3362 C CA . LYS B 1 208 ? -11.586 -23.281 0.427 1 91.75 208 LYS B CA 1
ATOM 3363 C C . LYS B 1 208 ? -10.969 -21.891 0.445 1 91.75 208 LYS B C 1
ATOM 3365 O O . LYS B 1 208 ? -10.203 -21.531 -0.453 1 91.75 208 LYS B O 1
ATOM 3370 N N . TRP B 1 209 ? -11.469 -21.094 1.412 1 94.94 209 TRP B N 1
ATOM 3371 C CA . TRP B 1 209 ? -10.812 -19.797 1.559 1 94.94 209 TRP B CA 1
ATOM 3372 C C . TRP B 1 209 ? -10.602 -19.453 3.029 1 94.94 209 TRP B C 1
ATOM 3374 O O . TRP B 1 209 ? -11.211 -20.062 3.91 1 94.94 209 TRP B O 1
ATOM 3384 N N . VAL B 1 210 ? -9.688 -18.641 3.277 1 95.06 210 VAL B N 1
ATOM 3385 C CA . VAL B 1 210 ? -9.43 -18.078 4.602 1 95.06 210 VAL B CA 1
ATOM 3386 C C . VAL B 1 210 ? -9.406 -16.562 4.527 1 95.06 210 VAL B C 1
ATOM 3388 O O . VAL B 1 210 ? -8.836 -15.984 3.596 1 95.06 210 VAL B O 1
ATOM 3391 N N . ASP B 1 211 ? -10.07 -15.93 5.523 1 97.56 211 ASP B N 1
ATOM 3392 C CA . ASP B 1 211 ? -10.117 -14.477 5.633 1 97.56 211 ASP B CA 1
ATOM 3393 C C . ASP B 1 211 ? -9.141 -13.969 6.691 1 97.56 211 ASP B C 1
ATOM 3395 O O . ASP B 1 211 ? -9.141 -14.461 7.824 1 97.56 211 ASP B O 1
ATOM 3399 N N . ILE B 1 212 ? -8.344 -13.031 6.285 1 96.81 212 ILE B N 1
ATOM 3400 C CA . ILE B 1 212 ? -7.438 -12.344 7.199 1 96.81 212 ILE B CA 1
ATOM 3401 C C . ILE B 1 212 ? -7.883 -10.898 7.371 1 96.81 212 ILE B C 1
ATOM 3403 O O . ILE B 1 212 ? -7.91 -10.133 6.406 1 96.81 212 ILE B O 1
ATOM 3407 N N . ASP B 1 213 ? -8.219 -10.531 8.578 1 98.19 213 ASP B N 1
ATOM 3408 C CA . ASP B 1 213 ? -8.625 -9.156 8.844 1 98.19 213 ASP B CA 1
ATOM 3409 C C . ASP B 1 213 ? -7.41 -8.266 9.078 1 98.19 213 ASP B C 1
ATOM 3411 O O . ASP B 1 213 ? -6.82 -8.281 10.164 1 98.19 213 ASP B O 1
ATOM 3415 N N . LEU B 1 214 ? -7.078 -7.41 8.109 1 98.25 214 LEU B N 1
ATOM 3416 C CA . LEU B 1 214 ? -5.871 -6.594 8.156 1 98.25 214 LEU B CA 1
ATOM 3417 C C . LEU B 1 214 ? -6.012 -5.469 9.18 1 98.25 214 LEU B C 1
ATOM 3419 O O . LEU B 1 214 ? -5.02 -4.855 9.578 1 98.25 214 LEU B O 1
ATOM 3423 N N . ARG B 1 215 ? -7.203 -5.18 9.688 1 97.31 215 ARG B N 1
ATOM 3424 C CA . ARG B 1 215 ? -7.43 -4.129 10.672 1 97.31 215 ARG B CA 1
ATOM 3425 C C . ARG B 1 215 ? -6.711 -4.441 11.977 1 97.31 215 ARG B C 1
ATOM 3427 O O . ARG B 1 215 ? -6.465 -3.543 12.789 1 97.31 215 ARG B O 1
ATOM 3434 N N . LYS B 1 216 ? -6.371 -5.695 12.125 1 97.31 216 LYS B N 1
ATOM 3435 C CA . LYS B 1 216 ? -5.645 -6.125 13.32 1 97.31 216 LYS B CA 1
ATOM 3436 C C . LYS B 1 216 ? -4.32 -5.383 13.453 1 97.31 216 LYS B C 1
ATOM 3438 O O . LYS B 1 216 ? -3.826 -5.176 14.562 1 97.31 216 LYS B O 1
ATOM 3443 N N . TRP B 1 217 ? -3.746 -4.926 12.32 1 96.81 217 TRP B N 1
ATOM 3444 C CA . TRP B 1 217 ? -2.406 -4.348 12.336 1 96.81 217 TRP B CA 1
ATOM 3445 C C . TRP B 1 217 ? -2.439 -2.883 11.922 1 96.81 217 TRP B C 1
ATOM 3447 O O . TRP B 1 217 ? -1.395 -2.285 11.648 1 96.81 217 TRP B O 1
ATOM 3457 N N . ALA B 1 218 ? -3.559 -2.32 11.789 1 96.31 218 ALA B N 1
ATOM 3458 C CA . ALA B 1 218 ? -3.711 -0.938 11.336 1 96.31 218 ALA B CA 1
ATOM 3459 C C . ALA B 1 218 ? -4.566 -0.136 12.32 1 96.31 218 ALA B C 1
ATOM 3461 O O . ALA B 1 218 ? -5.395 -0.701 13.031 1 96.31 218 ALA B O 1
ATOM 3462 N N . PRO B 1 219 ? -4.344 1.271 12.344 1 94.38 219 PRO B N 1
ATOM 3463 C CA . PRO B 1 219 ? -5.293 2.096 13.094 1 94.38 219 PRO B CA 1
ATOM 3464 C C . PRO B 1 219 ? -6.727 1.964 12.578 1 94.38 219 PRO B C 1
ATOM 3466 O O . PRO B 1 219 ? -6.938 1.519 11.445 1 94.38 219 PRO B O 1
ATOM 3469 N N . ASP B 1 220 ? -7.637 2.395 13.422 1 94.38 220 ASP B N 1
ATOM 3470 C CA . ASP B 1 220 ? -9.047 2.375 13.031 1 94.38 220 ASP B CA 1
ATOM 3471 C C . ASP B 1 220 ? -9.281 3.236 11.789 1 94.38 220 ASP B C 1
ATOM 3473 O O . ASP B 1 220 ? -8.711 4.324 11.672 1 94.38 220 ASP B O 1
ATOM 3477 N N . HIS B 1 221 ? -10.047 2.67 10.883 1 96.94 221 HIS B N 1
ATOM 3478 C CA . HIS B 1 221 ? -10.523 3.371 9.695 1 96.94 221 HIS B CA 1
ATOM 3479 C C . HIS B 1 221 ? -9.367 3.838 8.82 1 96.94 221 HIS B C 1
ATOM 3481 O O . HIS B 1 221 ? -9.406 4.934 8.258 1 96.94 221 HIS B O 1
ATOM 3487 N N . ALA B 1 222 ? -8.305 3.072 8.828 1 97.69 222 ALA B N 1
ATOM 3488 C CA . ALA B 1 222 ? -7.117 3.436 8.062 1 97.69 222 ALA B CA 1
ATOM 3489 C C . ALA B 1 222 ? -7.223 2.936 6.621 1 97.69 222 ALA B C 1
ATOM 3491 O O . ALA B 1 222 ? -6.273 3.049 5.848 1 97.69 222 ALA B O 1
ATOM 3492 N N . GLY B 1 223 ? -8.352 2.342 6.273 1 98.19 223 GLY B N 1
ATOM 3493 C CA . GLY B 1 223 ? -8.562 1.946 4.887 1 98.19 223 GLY B CA 1
ATOM 3494 C C . GLY B 1 223 ? -8.352 0.462 4.656 1 98.19 223 GLY B C 1
ATOM 3495 O O . GLY B 1 223 ? -8.32 0.006 3.51 1 98.19 223 GLY B O 1
ATOM 3496 N N . TYR B 1 224 ? -8.195 -0.298 5.703 1 98.31 224 TYR B N 1
ATOM 3497 C CA . TYR B 1 224 ? -7.922 -1.723 5.551 1 98.31 224 TYR B CA 1
ATOM 3498 C C . TYR B 1 224 ? -9.117 -2.557 5.996 1 98.31 224 TYR B C 1
ATOM 3500 O O . TYR B 1 224 ? -9.961 -2.088 6.766 1 98.31 224 TYR B O 1
ATOM 3508 N N . GLY B 1 225 ? -9.211 -3.742 5.445 1 98.12 225 GLY B N 1
ATOM 3509 C CA . GLY B 1 225 ? -10.281 -4.691 5.711 1 98.12 225 GLY B CA 1
ATOM 3510 C C . GLY B 1 225 ? -9.852 -6.137 5.516 1 98.12 225 GLY B C 1
ATOM 3511 O O . GLY B 1 225 ? -8.719 -6.5 5.82 1 98.12 225 GLY B O 1
ATOM 3512 N N . VAL B 1 226 ? -10.758 -6.957 5.023 1 98.19 226 VAL B N 1
ATOM 3513 C CA . VAL B 1 226 ? -10.539 -8.398 4.922 1 98.19 226 VAL B CA 1
ATOM 3514 C C . VAL B 1 226 ? -9.734 -8.719 3.666 1 98.19 226 VAL B C 1
ATOM 3516 O O . VAL B 1 226 ? -10.062 -8.242 2.574 1 98.19 226 VAL B O 1
ATOM 3519 N N . PHE B 1 227 ? -8.68 -9.445 3.85 1 97.44 227 PHE B N 1
ATOM 3520 C CA . PHE B 1 227 ? -7.867 -10.031 2.793 1 97.44 227 PHE B CA 1
ATOM 3521 C C . PHE B 1 227 ? -8.109 -11.531 2.697 1 97.44 227 PHE B C 1
ATOM 3523 O O . PHE B 1 227 ? -7.809 -12.273 3.633 1 97.44 227 PHE B O 1
ATOM 3530 N N . ARG B 1 228 ? -8.609 -12.008 1.55 1 97.25 228 ARG B N 1
ATOM 3531 C CA . ARG B 1 228 ? -8.992 -13.414 1.417 1 97.25 228 ARG B CA 1
ATOM 3532 C C . ARG B 1 228 ? -7.98 -14.18 0.572 1 97.25 228 ARG B C 1
ATOM 3534 O O . ARG B 1 228 ? -7.648 -13.766 -0.541 1 97.25 228 ARG B O 1
ATOM 3541 N N . ILE B 1 229 ? -7.453 -15.266 1.115 1 93.94 229 ILE B N 1
ATOM 3542 C CA . ILE B 1 229 ? -6.699 -16.25 0.342 1 93.94 229 ILE B CA 1
ATOM 3543 C C . ILE B 1 229 ? -7.605 -17.406 -0.035 1 93.94 229 ILE B C 1
ATOM 3545 O O . ILE B 1 229 ? -8.289 -17.984 0.823 1 93.94 229 ILE B O 1
ATOM 3549 N N . SER B 1 230 ? -7.602 -17.75 -1.326 1 94.62 230 SER B N 1
ATOM 3550 C CA . SER B 1 230 ? -8.5 -18.797 -1.803 1 94.62 230 SER B CA 1
ATOM 3551 C C . SER B 1 230 ? -7.719 -19.984 -2.359 1 94.62 230 SER B C 1
ATOM 3553 O O . SER B 1 230 ? -6.844 -19.812 -3.211 1 94.62 230 SER B O 1
ATOM 3555 N N . GLY B 1 231 ? -8.008 -21.109 -1.82 1 93.12 231 GLY B N 1
ATOM 3556 C CA . GLY B 1 231 ? -7.578 -22.312 -2.496 1 93.12 231 GLY B CA 1
ATOM 3557 C C . GLY B 1 231 ? -8.43 -22.656 -3.707 1 93.12 231 GLY B C 1
ATOM 3558 O O . GLY B 1 231 ? -9.656 -22.578 -3.652 1 93.12 231 GLY B O 1
ATOM 3559 N N . MET B 1 232 ? -7.734 -22.953 -4.824 1 93.44 232 MET B N 1
ATOM 3560 C CA . MET B 1 232 ? -8.438 -23.234 -6.07 1 93.44 232 MET B CA 1
ATOM 3561 C C . MET B 1 232 ? -7.891 -24.5 -6.73 1 93.44 232 MET B C 1
ATOM 3563 O O . MET B 1 232 ? -6.711 -24.828 -6.566 1 93.44 232 MET B O 1
ATOM 3567 N N . SER B 1 233 ? -8.758 -25.141 -7.445 1 92.06 233 SER B N 1
ATOM 3568 C CA . SER B 1 233 ? -8.359 -26.359 -8.156 1 92.06 233 SER B CA 1
ATOM 3569 C C . SER B 1 233 ? -9.047 -26.453 -9.508 1 92.06 233 SER B C 1
ATOM 3571 O O . SER B 1 233 ? -10.102 -25.859 -9.727 1 92.06 233 SER B O 1
ATOM 3573 N N . LEU B 1 234 ? -8.375 -27.062 -10.414 1 89.81 234 LEU B N 1
ATOM 3574 C CA . LEU B 1 234 ? -8.984 -27.359 -11.711 1 89.81 234 LEU B CA 1
ATOM 3575 C C . LEU B 1 234 ? -9.797 -28.641 -11.648 1 89.81 234 LEU B C 1
ATOM 3577 O O . LEU B 1 234 ? -9.273 -29.703 -11.273 1 89.81 234 LEU B O 1
ATOM 3581 N N . PRO B 1 235 ? -11.172 -28.484 -11.961 1 76.12 235 PRO B N 1
ATOM 3582 C CA . PRO B 1 235 ? -11.984 -29.688 -11.953 1 76.12 235 PRO B CA 1
ATOM 3583 C C . PRO B 1 235 ? -11.547 -30.703 -13.023 1 76.12 235 PRO B C 1
ATOM 3585 O O . PRO B 1 235 ? -11.07 -30.297 -14.086 1 76.12 235 PRO B O 1
ATOM 3588 N N . ARG B 1 236 ? -11.273 -31.906 -12.711 1 64.94 236 ARG B N 1
ATOM 3589 C CA . ARG B 1 236 ? -11.047 -32.938 -13.703 1 64.94 236 ARG B CA 1
ATOM 3590 C C . ARG B 1 236 ? -12.352 -33.344 -14.391 1 64.94 236 ARG B C 1
ATOM 3592 O O . ARG B 1 236 ? -13.43 -33.219 -13.797 1 64.94 236 ARG B O 1
#

pLDDT: mean 83.63, std 21.25, range [26.77, 98.31]

Organism: NCBI:txid176857

Radius of gyration: 27.21 Å; Cα contacts (8 Å, |Δi|>4): 758; chains: 2; bounding box: 50×94×56 Å

Secondary structure (DSSP, 8-state):
--BTTEEEEE--GGGHHHHHHHHHHHHHTSTTHHHHBTTTT-HHHHHHHHHHHHHHHHH-TTEEEEEEEETTT--EEEEEEEEEE-TT--S-S-B-TTSSBPPPTTB-HHHHHHHHHHHHHHHHHHHHHTTS------------SS----EEEEEEEEE-GGG-SSSHHHHHHHHHHHHHHHHT--EEEEE-HHHHHHHHHTT-EEEEEEEEEGGGGS-TTEEEEEEEEEEEE---/-PBTTEEEEE--GGGHHHHHHHHHHHHHTSTTHHHHBTTTT-HHHHHHHHHHHHHHHHH-TTEEEEEEEETTT--EEEEEEEEEE-TT--S-S-B-TTSSBPPPTTB-HHHHHHHHHHHHHHHHHHHHHTTS----S-------SS----EEEEEEEEE-GGG-SSSHHHHHHHHHHHHHHHHT--EEEEE-HHHHHHHHHTT-EEEEEEEEEGGGGS-TTEEEEEEEEEEEE---